Protein 2C6W (pdb70)

InterPro domains:
  IPR001264 Glycosyl transferase, family 51 [PF00912] (61-237)
  IPR001460 Penicillin-binding protein, transpeptidase [PF00905] (332-622)
  IPR012338 Beta-lactamase/transpeptidase-like [G3DSA:3.40.710.10] (266-650)
  IPR012338 Beta-lactamase/transpeptidase-like [SSF56601] (218-642)
  IPR023346 Lysozyme-like domain superfamily [SSF53955] (50-263)
  IPR036950 Transglycosylase domain [G3DSA:1.10.3810.10] (52-253)
  IPR050396 Glycosyltransferase 51/Transpeptidase [PTHR32282] (4-708)

B-factor: mean 68.26, std 17.99, range [26.09, 133.17]

Sequence (400 aa):
TSSKIYDNKNQLIADLNYPAYMDNYLKEVINQVEEETGYNLLTTGMDVYTNVDQEAQKHLWDIYNTDEYVAYPDDELQVASTIVDVSNGKVIAQLGARHQSSNVSFGINQAVETNRDWGSTMKPITDYAPALEYGVYDSTATIVHDEPYNYPGTNTPVYNWDRGYFGNITLQYALQQSRNVPAVETLNKVGLNRAKTFLNGLGIDYPSIHYSNAISSNTTESDKKYGASSEKMAAAYAAFANGGTYYKPMYIHKVVFSDGSEKEFSNVGTRAMKETTAYMMTDMMKTVLTYGTGRNAYLAWLPQAGKTGTSNYTDEEIENHIKTSQFVAPDELFAGYTRKYSMAVWTGYSNRLTPLVGNGLTVAAKVYRSMMTYLSEGSNPEDWNIPEGLYRNGEFVFKN

CATH classification: 3.40.710.10

Foldseek 3Di:
DWDWDADPVRHTDDID/DDDPLCQLLVLVVQVVCCVPVVDGCVPAPWDFAWQADVVLSVLLLCCQEDCVQAHAPDQFWWKWKWKAFLQAQGTHYTQQTHPDDDPPGNDDRQQLFFQDKFFLLLQLLQFQLLCCQPPVDFKQFDWFAFDWDAQPPDPHTDAFLVRDTDGTGGNLVCQQASGGVSQLVRNVSSDNVSRQVLQVLLQEHAPDDGSVSSGIQDYPDGDSSGGDGSSSLLQSLSCLLNQAWRHHNTTTAKMAHPVGDIDGDHIDTDRSGHSQSSVQSQLSQQSSCPVGVLVLQDDPVAAKGKHKGFAADDVVLCVPQDDDPASWGLKIWMWMGANTMTMIMIIHGPDSSDTQGDSRNSSRSSSNSSSVCVVVVPPRRDYDDNDPQWDDDPSMIGGD

Radius of gyration: 20.87 Å; Cα contacts (8 Å, |Δi|>4): 916; chains: 2; bounding box: 43×67×46 Å

Nearest PDB structures (foldseek):
  2c6w-assembly1_A  TM=1.067E+00  e=2.283E-01  Streptococcus pneumoniae R6
  2zc6-assembly1_A  TM=9.439E-01  e=3.853E-01  unclassified
  8p98-assembly1_A  TM=6.643E-01  e=2.569E+00  Bacteroides thetaiotaomicron VPI-5482
  2c6w-assembly1_B  TM=1.003E+00  e=2.378E-83  Streptococcus pneumoniae R6
  2zc6-assembly2_D  TM=9.986E-01  e=9.750E-76  unclassified

Organism: Streptococcus pneumoniae (strain ATCC BAA-255 / R6) (NCBI:txid171101)

Structure (mmCIF, N/CA/C/O backbone):
data_2C6W
#
_entry.id   2C6W
#
_cell.length_a   109.782
_cell.length_b   187.256
_cell.length_c   51.303
_cell.angle_alpha   90.00
_cell.angle_beta   90.00
_cell.angle_gamma   90.00
#
_symmetry.space_group_name_H-M   'C 2 2 21'
#
loop_
_entity.id
_entity.type
_entity.pdbx_description
1 polymer 'PENICILLIN-BINDING PROTEIN 1A'
2 polymer 'PENICILLIN-BINDING PROTEIN 1A'
3 non-polymer 'ZINC ION'
4 non-polymer 'CHLORIDE ION'
5 water water
#
loop_
_atom_site.group_PDB
_atom_site.id
_atom_site.type_symbol
_atom_site.label_atom_id
_atom_site.label_alt_id
_atom_site.label_comp_id
_atom_site.label_asym_id
_atom_site.label_entity_id
_atom_site.label_seq_id
_atom_site.pdbx_PDB_ins_code
_atom_site.Cartn_x
_atom_site.Cartn_y
_atom_site.Cartn_z
_atom_site.occupancy
_atom_site.B_iso_or_equiv
_atom_site.auth_seq_id
_atom_site.auth_comp_id
_atom_site.auth_asym_id
_atom_site.auth_atom_id
_atom_site.pdbx_PDB_model_num
ATOM 1 N N . THR A 1 1 ? 104.089 60.465 43.835 1.00 91.32 51 THR A N 1
ATOM 2 C CA . THR A 1 1 ? 104.059 60.522 45.329 1.00 94.08 51 THR A CA 1
ATOM 3 C C . THR A 1 1 ? 102.751 59.937 45.855 1.00 94.21 51 THR A C 1
ATOM 4 O O . THR A 1 1 ? 102.753 59.197 46.843 1.00 93.27 51 THR A O 1
ATOM 6 N N . SER A 1 2 ? 101.636 60.274 45.203 1.00 93.90 52 SER A N 1
ATOM 7 C CA . SER A 1 2 ? 100.334 59.739 45.604 1.00 91.14 52 SER A CA 1
ATOM 8 C C . SER A 1 2 ? 99.576 59.066 44.466 1.00 89.56 52 SER A C 1
ATOM 9 O O . SER A 1 2 ? 99.708 59.436 43.295 1.00 87.69 52 SER A O 1
ATOM 12 N N . SER A 1 3 ? 98.785 58.066 44.843 1.00 86.74 53 SER A N 1
ATOM 13 C CA . SER A 1 3 ? 97.947 57.305 43.924 1.00 82.90 53 SER A CA 1
ATOM 14 C C . SER A 1 3 ? 96.846 56.651 44.746 1.00 81.60 53 SER A C 1
ATOM 15 O O . SER A 1 3 ? 97.117 55.944 45.720 1.00 78.80 53 SER A O 1
ATOM 18 N N . LYS A 1 4 ? 95.602 56.919 44.363 1.00 82.13 54 LYS A N 1
ATOM 19 C CA . LYS A 1 4 ? 94.451 56.371 45.064 1.00 81.35 54 LYS A CA 1
ATOM 20 C C . LYS A 1 4 ? 93.796 55.262 44.249 1.00 79.02 54 LYS A C 1
ATOM 21 O O . LYS A 1 4 ? 93.790 55.283 43.010 1.00 69.69 54 LYS A O 1
ATOM 24 N N . ILE A 1 5 ? 93.255 54.287 44.968 1.00 78.35 55 ILE A N 1
ATOM 25 C CA . ILE A 1 5 ? 92.594 53.153 44.356 1.00 81.62 55 ILE A CA 1
ATOM 26 C C . ILE A 1 5 ? 91.159 53.067 44.860 1.00 82.14 55 ILE A C 1
ATOM 27 O O . ILE A 1 5 ? 90.902 53.130 46.068 1.00 77.61 55 ILE A O 1
ATOM 32 N N . TYR A 1 6 ? 90.228 52.932 43.922 1.00 86.87 56 TYR A N 1
ATOM 33 C CA . TYR A 1 6 ? 88.814 52.840 44.253 1.00 89.90 56 TYR A CA 1
ATOM 34 C C . TYR A 1 6 ? 88.264 51.488 43.828 1.00 90.18 56 TYR A C 1
ATOM 35 O O . TYR A 1 6 ? 88.599 50.990 42.752 1.00 90.05 56 TYR A O 1
ATOM 44 N N . ASP A 1 7 ? 87.424 50.893 44.668 1.00 88.11 57 ASP A N 1
ATOM 45 C CA . ASP A 1 7 ? 86.833 49.615 44.315 1.00 88.59 57 ASP A CA 1
ATOM 46 C C . ASP A 1 7 ? 85.900 49.828 43.114 1.00 89.67 57 ASP A C 1
ATOM 47 O O . ASP A 1 7 ? 85.904 50.899 42.498 1.00 88.00 57 ASP A O 1
ATOM 52 N N . ASN A 1 8 ? 85.108 48.814 42.776 1.00 89.95 58 ASN A N 1
ATOM 53 C CA . ASN A 1 8 ? 84.198 48.920 41.638 1.00 91.50 58 ASN A CA 1
ATOM 54 C C . ASN A 1 8 ? 83.049 49.890 41.929 1.00 92.05 58 ASN A C 1
ATOM 55 O O . ASN A 1 8 ? 82.357 50.343 41.010 1.00 92.00 58 ASN A O 1
ATOM 60 N N . LYS A 1 9 ? 82.858 50.206 43.211 1.00 92.10 59 LYS A N 1
ATOM 61 C CA . LYS A 1 9 ? 81.818 51.146 43.644 1.00 89.86 59 LYS A CA 1
ATOM 62 C C . LYS A 1 9 ? 82.464 52.523 43.772 1.00 86.49 59 LYS A C 1
ATOM 63 O O . LYS A 1 9 ? 82.005 53.371 44.536 1.00 85.03 59 LYS A O 1
ATOM 68 N N . ASN A 1 10 ? 83.550 52.709 43.026 1.00 83.60 60 ASN A N 1
ATOM 69 C CA . ASN A 1 10 ? 84.321 53.948 42.988 1.00 81.28 60 ASN A CA 1
ATOM 70 C C . ASN A 1 10 ? 84.646 54.555 44.343 1.00 82.37 60 ASN A C 1
ATOM 71 O O . ASN A 1 10 ? 85.208 55.642 44.420 1.00 80.53 60 ASN A O 1
ATOM 76 N N . GLN A 1 11 ? 84.309 53.841 45.411 1.00 86.11 61 GLN A N 1
ATOM 77 C CA . GLN A 1 11 ? 84.575 54.329 46.754 1.00 91.39 61 GLN A CA 1
ATOM 78 C C . GLN A 1 11 ? 85.963 53.956 47.252 1.00 94.00 61 GLN A C 1
ATOM 79 O O . GLN A 1 11 ? 86.196 52.829 47.681 1.00 95.96 61 GLN A O 1
ATOM 85 N N . LEU A 1 12 ? 86.873 54.926 47.183 1.00 96.46 62 LEU A N 1
ATOM 86 C CA . LEU A 1 12 ? 88.261 54.773 47.605 1.00 96.37 62 LEU A CA 1
ATOM 87 C C . LEU A 1 12 ? 88.434 53.670 48.628 1.00 97.35 62 LEU A C 1
ATOM 88 O O . LEU A 1 12 ? 87.744 53.644 49.646 1.00 98.90 62 LEU A O 1
ATOM 93 N N . ILE A 1 13 ? 89.357 52.756 48.355 1.00 97.07 63 ILE A N 1
ATOM 94 C CA . ILE A 1 13 ? 89.598 51.656 49.272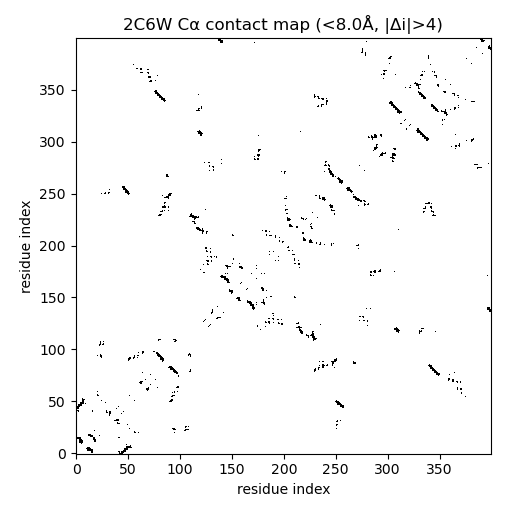 1.00 96.50 63 ILE A CA 1
ATOM 95 C C . ILE A 1 13 ? 91.036 51.681 49.777 1.00 96.06 63 ILE A C 1
ATOM 96 O O . ILE A 1 13 ? 91.402 50.919 50.672 1.00 95.55 63 ILE A O 1
ATOM 101 N N . ALA A 1 14 ? 91.849 52.572 49.217 1.00 95.63 64 ALA A N 1
ATOM 102 C CA . ALA A 1 14 ? 93.237 52.674 49.648 1.00 97.03 64 ALA A CA 1
ATOM 103 C C . ALA A 1 14 ? 94.014 53.780 48.952 1.00 97.82 64 ALA A C 1
ATOM 104 O O . ALA A 1 14 ? 93.695 54.167 47.827 1.00 96.76 64 ALA A O 1
ATOM 106 N N . ASP A 1 15 ? 95.040 54.279 49.637 1.00 100.43 65 ASP A N 1
ATOM 107 C CA . ASP A 1 15 ? 95.904 55.330 49.103 1.00 103.64 65 ASP A CA 1
ATOM 108 C C . ASP A 1 15 ? 97.351 54.862 49.193 1.00 102.42 65 ASP A C 1
ATOM 109 O O . ASP A 1 15 ? 97.852 54.565 50.280 1.00 99.59 65 ASP A O 1
ATOM 114 N N . LEU A 1 16 ? 98.013 54.804 48.041 1.00 101.86 66 LEU A N 1
ATOM 115 C CA . LEU A 1 16 ? 99.395 54.351 47.954 1.00 102.67 66 LEU A CA 1
ATOM 116 C C . LEU A 1 16 ? 100.265 55.382 47.252 1.00 103.67 66 LEU A C 1
ATOM 117 O O . LEU A 1 16 ? 101.410 55.581 47.705 1.00 105.12 66 LEU A O 1
ATOM 120 N N . ASN B 2 1 ? 98.571 53.801 52.925 1.00 99.92 267 ASN B N 1
ATOM 121 C CA . ASN B 2 1 ? 97.425 53.240 53.699 1.00 98.94 267 ASN B CA 1
ATOM 122 C C . ASN B 2 1 ? 96.504 52.392 52.826 1.00 98.51 267 ASN B C 1
ATOM 123 O O . ASN B 2 1 ? 96.174 52.773 51.701 1.00 101.39 267 ASN B O 1
ATOM 126 N N . TYR B 2 2 ? 96.104 51.239 53.359 1.00 96.34 268 TYR B N 1
ATOM 127 C CA . TYR B 2 2 ? 95.211 50.302 52.674 1.00 90.65 268 TYR B CA 1
ATOM 128 C C . TYR B 2 2 ? 94.885 49.155 53.638 1.00 87.42 268 TYR B C 1
ATOM 129 O O . TYR B 2 2 ? 95.676 48.837 54.526 1.00 86.56 268 TYR B O 1
ATOM 138 N N . PRO B 2 3 ? 93.713 48.524 53.478 1.00 83.26 269 PRO B N 1
ATOM 139 C CA . PRO B 2 3 ? 93.335 47.415 54.357 1.00 82.63 269 PRO B CA 1
ATOM 140 C C . PRO B 2 3 ? 94.079 46.125 53.994 1.00 85.20 269 PRO B C 1
ATOM 141 O O . PRO B 2 3 ? 94.374 45.872 52.826 1.00 83.56 269 PRO B O 1
ATOM 145 N N . ALA B 2 4 ? 94.373 45.311 55.003 1.00 86.07 270 ALA B N 1
ATOM 146 C CA . ALA B 2 4 ? 95.095 44.055 54.809 1.00 85.42 270 ALA B CA 1
ATOM 147 C C . ALA B 2 4 ? 94.363 43.055 53.920 1.00 83.61 270 ALA B C 1
ATOM 148 O O . ALA B 2 4 ? 94.990 42.332 53.139 1.00 81.94 270 ALA B O 1
ATOM 150 N N . TYR B 2 5 ? 93.040 43.007 54.040 1.00 82.84 271 TYR B N 1
ATOM 151 C CA . TYR B 2 5 ? 92.242 42.089 53.240 1.00 81.74 271 TYR B CA 1
ATOM 152 C C . TYR B 2 5 ? 92.325 42.427 51.746 1.00 78.99 271 TYR B C 1
ATOM 153 O O . TYR B 2 5 ? 91.803 41.689 50.915 1.00 82.69 271 TYR B O 1
ATOM 162 N N . MET B 2 6 ? 92.989 43.531 51.407 1.00 74.37 272 MET B N 1
ATOM 163 C CA . MET B 2 6 ? 93.135 43.961 50.012 1.00 71.87 272 MET B CA 1
ATOM 164 C C . MET B 2 6 ? 94.580 43.856 49.509 1.00 70.08 272 MET B C 1
ATOM 165 O O . MET B 2 6 ? 94.882 44.243 48.375 1.00 63.95 272 MET B O 1
ATOM 170 N N . ASP B 2 7 ? 95.472 43.349 50.356 1.00 69.37 273 ASP B N 1
ATOM 171 C CA . ASP B 2 7 ? 96.882 43.226 49.999 1.00 69.10 273 ASP B CA 1
ATOM 172 C C . ASP B 2 7 ? 97.074 42.531 48.649 1.00 65.95 273 ASP B C 1
ATOM 173 O O . ASP B 2 7 ? 97.466 43.161 47.666 1.00 65.65 273 ASP B O 1
ATOM 178 N N . ASN B 2 8 ? 96.788 41.231 48.610 1.00 61.98 274 ASN B N 1
ATOM 179 C CA . ASN B 2 8 ? 96.933 40.437 47.393 1.00 55.48 274 ASN B CA 1
ATOM 180 C C . ASN B 2 8 ? 96.342 41.125 46.181 1.00 54.92 274 ASN B C 1
ATOM 181 O O . ASN B 2 8 ? 97.046 41.350 45.198 1.00 52.96 274 ASN B O 1
ATOM 186 N N . TYR B 2 9 ? 95.064 41.485 46.256 1.00 56.05 275 TYR B N 1
ATOM 187 C CA . TYR B 2 9 ? 94.394 42.136 45.136 1.00 57.19 275 TYR B CA 1
ATOM 188 C C . TYR B 2 9 ? 95.080 43.416 44.652 1.00 58.26 275 TYR B C 1
ATOM 189 O O . TYR B 2 9 ? 95.238 43.630 43.444 1.00 53.54 275 TYR B O 1
ATOM 198 N N . LEU B 2 10 ? 95.474 44.269 45.597 1.00 60.90 276 LEU B N 1
ATOM 199 C CA . LEU B 2 10 ? 96.135 45.528 45.263 1.00 62.14 276 LEU B CA 1
ATOM 200 C C . LEU B 2 10 ? 97.446 45.295 44.546 1.00 61.22 276 LEU B C 1
ATOM 201 O O . LEU B 2 10 ? 97.842 46.083 43.689 1.00 60.09 276 LEU B O 1
ATOM 206 N N . LYS B 2 11 ? 98.111 44.202 44.896 1.00 58.67 277 LYS B N 1
ATOM 207 C CA . LYS B 2 11 ? 99.379 43.848 44.281 1.00 59.82 277 LYS B CA 1
ATOM 208 C C . LYS B 2 11 ? 99.159 43.592 42.795 1.00 60.32 277 LYS B C 1
ATOM 209 O O . LYS B 2 11 ? 99.844 44.163 41.935 1.00 57.44 277 LYS B O 1
ATOM 215 N N . GLU B 2 12 ? 98.183 42.744 42.490 1.00 61.31 278 GLU B N 1
ATOM 216 C CA . GLU B 2 12 ? 97.895 42.435 41.097 1.00 64.94 278 GLU B CA 1
ATOM 217 C C . GLU B 2 12 ? 97.559 43.705 40.339 1.00 62.97 278 GLU B C 1
ATOM 218 O O . GLU B 2 12 ? 97.885 43.832 39.153 1.00 62.41 278 GLU B O 1
ATOM 224 N N . VAL B 2 13 ? 96.922 44.645 41.038 1.00 60.62 279 VAL B N 1
ATOM 225 C CA . VAL B 2 13 ? 96.538 45.919 40.448 1.00 62.03 279 VAL B CA 1
ATOM 226 C C . VAL B 2 13 ? 97.780 46.683 40.024 1.00 61.22 279 VAL B C 1
ATOM 227 O O . VAL B 2 13 ? 97.892 47.114 38.870 1.00 62.03 279 VAL B O 1
ATOM 231 N N . ILE B 2 14 ? 98.717 46.836 40.957 1.00 56.45 280 ILE B N 1
ATOM 232 C CA . ILE B 2 14 ? 99.957 47.557 40.676 1.00 58.17 280 ILE B CA 1
ATOM 233 C C . ILE B 2 14 ? 100.687 46.999 39.456 1.00 59.10 280 ILE B C 1
ATOM 234 O O . ILE B 2 14 ? 101.256 47.751 38.664 1.00 56.84 280 ILE B O 1
ATOM 239 N N . ASN B 2 15 ? 100.660 45.680 39.309 1.00 63.34 281 ASN B N 1
ATOM 240 C CA . ASN B 2 15 ? 101.317 45.026 38.188 1.00 69.30 281 ASN B CA 1
ATOM 241 C C . ASN B 2 15 ? 100.626 45.253 36.839 1.00 69.58 281 ASN B C 1
ATOM 242 O O . ASN B 2 15 ? 101.290 45.512 35.827 1.00 65.96 281 ASN B O 1
ATOM 247 N N . GLN B 2 16 ? 99.297 45.165 36.819 1.00 71.12 282 GLN B N 1
ATOM 248 C CA . GLN B 2 16 ? 98.577 45.342 35.564 1.00 75.50 282 GLN B CA 1
ATOM 249 C C . GLN B 2 16 ? 98.820 46.729 34.977 1.00 75.09 282 GLN B C 1
ATOM 250 O O . GLN B 2 16 ? 99.026 46.876 33.761 1.00 74.78 282 GLN B O 1
ATOM 256 N N . VAL B 2 17 ? 98.813 47.741 35.841 1.00 74.06 283 VAL B N 1
ATOM 257 C CA . VAL B 2 17 ? 99.028 49.104 35.382 1.00 75.65 283 VAL B CA 1
ATOM 258 C C . VAL B 2 17 ? 100.394 49.201 34.722 1.00 76.40 283 VAL B C 1
ATOM 259 O O . VAL B 2 17 ? 100.534 49.752 33.629 1.00 74.81 283 VAL B O 1
ATOM 263 N N . GLU B 2 18 ? 101.396 48.646 35.391 1.00 80.11 284 GLU B N 1
ATOM 264 C CA . GLU B 2 18 ? 102.757 48.657 34.878 1.00 83.32 284 GLU B CA 1
ATOM 265 C C . GLU B 2 18 ? 102.824 47.976 33.515 1.00 83.01 284 GLU B C 1
ATOM 266 O O . GLU B 2 18 ? 103.412 48.506 32.572 1.00 79.83 284 GLU B O 1
ATOM 268 N N . GLU B 2 19 ? 102.203 46.803 33.423 1.00 85.06 285 GLU B N 1
ATOM 269 C CA . GLU B 2 19 ? 102.195 46.023 32.188 1.00 87.02 285 GLU B CA 1
ATOM 270 C C . GLU B 2 19 ? 101.634 46.754 30.974 1.00 89.41 285 GLU B C 1
ATOM 271 O O . GLU B 2 19 ? 102.177 46.635 29.873 1.00 87.94 285 GLU B O 1
ATOM 277 N N . GLU B 2 20 ? 100.551 47.504 31.169 1.00 90.44 286 GLU B N 1
ATOM 278 C CA . GLU B 2 20 ? 99.933 48.226 30.061 1.00 92.90 286 GLU B CA 1
ATOM 279 C C . GLU B 2 20 ? 100.516 49.608 29.772 1.00 93.60 286 GLU B C 1
ATOM 280 O O . GLU B 2 20 ? 100.780 49.945 28.616 1.00 92.37 286 GLU B O 1
ATOM 282 N N . THR B 2 21 ? 100.716 50.403 30.821 1.00 94.04 287 THR B N 1
ATOM 283 C CA . THR B 2 21 ? 101.250 51.759 30.674 1.00 93.06 287 THR B CA 1
ATOM 284 C C . THR B 2 21 ? 102.771 51.826 30.778 1.00 91.71 287 THR B C 1
ATOM 285 O O . THR B 2 21 ? 103.420 52.588 30.060 1.00 91.51 287 THR B O 1
ATOM 289 N N . GLY B 2 22 ? 103.333 51.036 31.686 1.00 90.82 288 GLY B N 1
ATOM 290 C CA . GLY B 2 22 ? 104.773 51.038 31.872 1.00 87.47 288 GLY B CA 1
ATOM 291 C C . GLY B 2 22 ? 105.152 51.854 33.091 1.00 84.47 288 GLY B C 1
ATOM 292 O O . GLY B 2 22 ? 106.320 51.937 33.463 1.00 84.36 288 GLY B O 1
ATOM 293 N N . TYR B 2 23 ? 104.146 52.452 33.717 1.00 82.65 289 TYR B N 1
ATOM 294 C CA . TYR B 2 23 ? 104.348 53.275 34.896 1.00 82.92 289 TYR B CA 1
ATOM 295 C C . TYR B 2 23 ? 104.018 52.476 36.143 1.00 82.59 289 TYR B C 1
ATOM 296 O O . TYR B 2 23 ? 103.222 51.540 36.107 1.00 82.87 289 TYR B O 1
ATOM 305 N N . ASN B 2 24 ? 104.641 52.856 37.249 1.00 82.98 290 ASN B N 1
ATOM 306 C CA . ASN B 2 24 ? 104.439 52.195 38.530 1.00 81.79 290 ASN B CA 1
ATOM 307 C C . ASN B 2 24 ? 103.610 53.138 39.400 1.00 81.00 290 ASN B C 1
ATOM 308 O O . ASN B 2 24 ? 104.053 54.240 39.710 1.00 82.51 290 ASN B O 1
ATOM 313 N N . LEU B 2 25 ? 102.408 52.720 39.790 1.00 79.64 291 LEU B N 1
ATOM 314 C CA . LEU B 2 25 ? 101.552 53.579 40.607 1.00 78.65 291 LEU B CA 1
ATOM 315 C C . LEU B 2 25 ? 102.208 53.977 41.931 1.00 77.11 291 LEU B C 1
ATOM 316 O O . LEU B 2 25 ? 101.714 54.860 42.635 1.00 76.54 291 LEU B O 1
ATOM 321 N N . LEU B 2 26 ? 103.323 53.339 42.268 1.00 74.69 292 LEU B N 1
ATOM 322 C CA . LEU B 2 26 ? 104.021 53.667 43.508 1.00 77.04 292 LEU B CA 1
ATOM 323 C C . LEU B 2 26 ? 105.030 54.816 43.320 1.00 80.18 292 LEU B C 1
ATOM 324 O O . LEU B 2 26 ? 105.370 55.528 44.271 1.00 80.16 292 LEU B O 1
ATOM 329 N N . THR B 2 27 ? 105.501 54.993 42.089 1.00 81.43 293 THR B N 1
ATOM 330 C CA . THR B 2 27 ? 106.454 56.048 41.772 1.00 84.72 293 THR B CA 1
ATOM 331 C C . THR B 2 27 ? 105.933 56.851 40.585 1.00 86.28 293 THR B C 1
ATOM 332 O O . THR B 2 27 ? 106.568 56.928 39.530 1.00 89.71 293 THR B O 1
ATOM 336 N N . THR B 2 28 ? 104.757 57.436 40.788 1.00 86.79 294 THR B N 1
ATOM 337 C CA . THR B 2 28 ? 104.051 58.253 39.807 1.00 86.49 294 THR B CA 1
ATOM 338 C C . THR B 2 28 ? 102.655 58.449 40.377 1.00 88.11 294 THR B C 1
ATOM 339 O O . THR B 2 28 ? 102.097 57.545 41.001 1.00 90.68 294 THR B O 1
ATOM 343 N N . GLY B 2 29 ? 102.094 59.632 40.168 1.00 88.21 295 GLY B N 1
ATOM 344 C CA . GLY B 2 29 ? 100.773 59.912 40.690 1.00 87.99 295 GLY B CA 1
ATOM 345 C C . GLY B 2 29 ? 99.664 59.569 39.724 1.00 89.11 295 GLY B C 1
ATOM 346 O O . GLY B 2 29 ? 99.763 59.834 38.518 1.00 87.51 295 GLY B O 1
ATOM 347 N N . MET B 2 30 ? 98.606 58.972 40.265 1.00 88.40 296 MET B N 1
ATOM 348 C CA . MET B 2 30 ? 97.442 58.589 39.483 1.00 86.61 296 MET B CA 1
ATOM 349 C C . MET B 2 30 ? 96.397 57.884 40.333 1.00 86.06 296 MET B C 1
ATOM 350 O O . MET B 2 30 ? 96.703 57.315 41.380 1.00 81.41 296 MET B O 1
ATOM 355 N N . ASP B 2 31 ? 95.151 57.948 39.881 1.00 89.06 297 ASP B N 1
ATOM 356 C CA . ASP B 2 31 ? 94.037 57.305 40.576 1.00 89.74 297 ASP B CA 1
ATOM 357 C C . ASP B 2 31 ? 93.683 56.073 39.757 1.00 85.54 297 ASP B C 1
ATOM 358 O O . ASP B 2 31 ? 93.619 56.139 38.527 1.00 84.34 297 ASP B O 1
ATOM 363 N N . VAL B 2 32 ? 93.455 54.952 40.430 1.00 81.99 298 VAL B N 1
ATOM 364 C CA . VAL B 2 32 ? 93.116 53.724 39.724 1.00 74.89 298 VAL B CA 1
ATOM 365 C C . VAL B 2 32 ? 91.785 53.135 40.189 1.00 71.95 298 VAL B C 1
ATOM 366 O O . VAL B 2 32 ? 91.507 53.028 41.392 1.00 62.82 298 VAL B O 1
ATOM 370 N N . TYR B 2 33 ? 90.957 52.764 39.222 1.00 72.19 299 TYR B N 1
ATOM 371 C CA . TYR B 2 33 ? 89.678 52.163 39.535 1.00 73.82 299 TYR B CA 1
ATOM 372 C C . TYR B 2 33 ? 89.772 50.690 39.156 1.00 71.31 299 TYR B C 1
ATOM 373 O O . TYR B 2 33 ? 89.930 50.335 37.987 1.00 66.41 299 TYR B O 1
ATOM 382 N N . THR B 2 34 ? 89.693 49.844 40.175 1.00 69.54 300 THR B N 1
ATOM 383 C CA . THR B 2 34 ? 89.796 48.409 40.018 1.00 66.85 300 THR B CA 1
ATOM 384 C C . THR B 2 34 ? 88.431 47.761 39.852 1.00 66.81 300 THR B C 1
ATOM 385 O O . THR B 2 34 ? 87.428 48.456 39.697 1.00 69.61 300 THR B O 1
ATOM 389 N N . ASN B 2 35 ? 88.398 46.429 39.904 1.00 59.16 301 ASN B N 1
ATOM 390 C CA . ASN B 2 35 ? 87.154 45.698 39.751 1.00 54.80 301 ASN B CA 1
ATOM 391 C C . ASN B 2 35 ? 86.694 44.977 41.002 1.00 55.85 301 ASN B C 1
ATOM 392 O O . ASN B 2 35 ? 85.641 44.343 40.990 1.00 56.94 301 ASN B O 1
ATOM 397 N N . VAL B 2 36 ? 87.457 45.079 42.085 1.00 56.25 302 VAL B N 1
ATOM 398 C CA . VAL B 2 36 ? 87.091 44.403 43.332 1.00 61.18 302 VAL B CA 1
ATOM 399 C C . VAL B 2 36 ? 85.725 44.766 43.909 1.00 67.62 302 VAL B C 1
ATOM 400 O O . VAL B 2 36 ? 85.215 45.866 43.715 1.00 69.46 302 VAL B O 1
ATOM 404 N N . ASP B 2 37 ? 85.164 43.829 44.661 1.00 74.10 303 ASP B N 1
ATOM 405 C CA . ASP B 2 37 ? 83.889 44.021 45.334 1.00 76.72 303 ASP B CA 1
ATOM 406 C C . ASP B 2 37 ? 84.203 43.936 46.829 1.00 77.53 303 ASP B C 1
ATOM 407 O O . ASP B 2 37 ? 84.238 42.851 47.410 1.00 78.26 303 ASP B O 1
ATOM 412 N N . GLN B 2 38 ? 84.440 45.095 47.430 1.00 74.78 304 GLN B N 1
ATOM 413 C CA . GLN B 2 38 ? 84.791 45.215 48.839 1.00 77.25 304 GLN B CA 1
ATOM 414 C C . GLN B 2 38 ? 84.153 44.215 49.819 1.00 78.62 304 GLN B C 1
ATOM 415 O O . GLN B 2 38 ? 84.863 43.471 50.508 1.00 77.79 304 GLN B O 1
ATOM 421 N N . GLU B 2 39 ? 82.824 44.198 49.894 1.00 78.74 305 GLU B N 1
ATOM 422 C CA . GLU B 2 39 ? 82.137 43.288 50.808 1.00 77.29 305 GLU B CA 1
ATOM 423 C C . GLU B 2 39 ? 82.513 41.847 50.471 1.00 75.49 305 GLU B C 1
ATOM 424 O O . GLU B 2 39 ? 82.727 41.023 51.369 1.00 74.66 305 GLU B O 1
ATOM 430 N N . ALA B 2 40 ? 82.594 41.547 49.174 1.00 71.83 306 ALA B N 1
ATOM 431 C CA . ALA B 2 40 ? 82.963 40.208 48.715 1.00 67.45 306 ALA B CA 1
ATOM 432 C C . ALA B 2 40 ? 84.306 39.837 49.342 1.00 65.73 306 ALA B C 1
ATOM 433 O O . ALA B 2 40 ? 84.495 38.714 49.822 1.00 62.88 306 ALA B O 1
ATOM 435 N N . GLN B 2 41 ? 85.224 40.804 49.336 1.00 64.18 307 GLN B N 1
ATOM 436 C CA . GLN B 2 41 ? 86.553 40.638 49.900 1.00 64.11 307 GLN B CA 1
ATOM 437 C C . GLN B 2 41 ? 86.520 40.377 51.396 1.00 66.25 307 GLN B C 1
ATOM 438 O O . GLN B 2 41 ? 87.149 39.430 51.874 1.00 62.98 307 GLN B O 1
ATOM 444 N N . LYS B 2 42 ? 85.803 41.222 52.135 1.00 68.37 308 LYS B N 1
ATOM 445 C CA . LYS B 2 42 ? 85.716 41.060 53.580 1.00 71.86 308 LYS B CA 1
ATOM 446 C C . LYS B 2 42 ? 85.019 39.750 53.881 1.00 72.93 308 LYS B C 1
ATOM 447 O O . LYS B 2 42 ? 85.330 39.073 54.863 1.00 69.26 308 LYS B O 1
ATOM 453 N N . HIS B 2 43 ? 84.081 39.389 53.017 1.00 76.86 309 HIS B N 1
ATOM 454 C CA . HIS B 2 43 ? 83.355 38.142 53.178 1.00 82.33 309 HIS B CA 1
ATOM 455 C C . HIS B 2 43 ? 84.376 37.014 53.042 1.00 80.02 309 HIS B C 1
ATOM 456 O O . HIS B 2 43 ? 84.490 36.135 53.904 1.00 78.17 309 HIS B O 1
ATOM 463 N N . LEU B 2 44 ? 85.122 37.064 51.943 1.00 76.39 310 LEU B N 1
ATOM 464 C CA . LEU B 2 44 ? 86.154 36.085 51.649 1.00 72.63 310 LEU B CA 1
ATOM 465 C C . LEU B 2 44 ? 87.178 36.090 52.796 1.00 72.06 310 LEU B C 1
ATOM 466 O O . LEU B 2 44 ? 87.632 35.029 53.247 1.00 67.75 310 LEU B O 1
ATOM 471 N N . TRP B 2 45 ? 87.525 37.282 53.277 1.00 71.99 311 TRP B N 1
ATOM 472 C CA . TRP B 2 45 ? 88.479 37.399 54.368 1.00 73.37 311 TRP B CA 1
ATOM 473 C C . TRP B 2 45 ? 87.948 36.690 55.606 1.00 74.36 311 TRP B C 1
ATOM 474 O O . TRP B 2 45 ? 88.704 36.021 56.323 1.00 74.49 311 TRP B O 1
ATOM 485 N N . ASP B 2 46 ? 86.650 36.839 55.867 1.00 74.56 312 ASP B N 1
ATOM 486 C CA . ASP B 2 46 ? 86.054 36.201 57.034 1.00 75.94 312 ASP B CA 1
ATOM 487 C C . ASP B 2 46 ? 86.032 34.699 56.904 1.00 75.35 312 ASP B C 1
ATOM 488 O O . ASP B 2 46 ? 86.294 33.991 57.879 1.00 73.82 312 ASP B O 1
ATOM 493 N N . ILE B 2 47 ? 85.727 34.209 55.703 1.00 72.11 313 ILE B N 1
ATOM 494 C CA . ILE B 2 47 ? 85.693 32.764 55.470 1.00 67.82 313 ILE B CA 1
ATOM 495 C C . ILE B 2 47 ? 87.018 32.084 55.852 1.00 71.61 313 ILE B C 1
ATOM 496 O O . ILE B 2 47 ? 87.028 31.117 56.616 1.00 74.47 313 ILE B O 1
ATOM 501 N N . TYR B 2 48 ? 88.129 32.603 55.333 1.00 71.63 314 TYR B N 1
ATOM 502 C CA . TYR B 2 48 ? 89.450 32.046 55.612 1.00 74.16 314 TYR B CA 1
ATOM 503 C C . TYR B 2 48 ? 89.846 32.143 57.082 1.00 76.67 314 TYR B C 1
ATOM 504 O O . TYR B 2 48 ? 90.127 31.141 57.751 1.00 73.54 314 TYR B O 1
ATOM 513 N N . ASN B 2 49 ? 89.870 33.386 57.553 1.00 79.70 315 ASN B N 1
ATOM 514 C CA . ASN B 2 49 ? 90.310 33.742 58.894 1.00 81.62 315 ASN B CA 1
ATOM 515 C C . ASN B 2 49 ? 89.458 33.479 60.137 1.00 82.34 315 ASN B C 1
ATOM 516 O O . ASN B 2 49 ? 90.003 33.388 61.243 1.00 81.63 315 ASN B O 1
ATOM 521 N N . THR B 2 50 ? 88.145 33.354 59.989 1.00 81.74 316 THR B N 1
ATOM 522 C CA . THR B 2 50 ? 87.319 33.090 61.165 1.00 80.82 316 THR B CA 1
ATOM 523 C C . THR B 2 50 ? 87.132 31.575 61.383 1.00 82.59 316 THR B C 1
ATOM 524 O O . THR B 2 50 ? 87.970 30.771 60.964 1.00 82.75 316 THR B O 1
ATOM 528 N N . ASP B 2 51 ? 86.053 31.194 62.063 1.00 82.06 317 ASP B N 1
ATOM 529 C CA . ASP B 2 51 ? 85.754 29.790 62.324 1.00 80.78 317 ASP B CA 1
ATOM 530 C C . ASP B 2 51 ? 84.239 29.642 62.281 1.00 81.40 317 ASP B C 1
ATOM 531 O O . ASP B 2 51 ? 83.676 28.611 62.670 1.00 77.62 317 ASP B O 1
ATOM 533 N N . GLU B 2 52 ? 83.588 30.688 61.786 1.00 83.23 318 GLU B N 1
ATOM 534 C CA . GLU B 2 52 ? 82.138 30.715 61.691 1.00 87.22 318 GLU B CA 1
ATOM 535 C C . GLU B 2 52 ? 81.618 30.102 60.398 1.00 87.70 318 GLU B C 1
ATOM 536 O O . GLU B 2 52 ? 80.494 29.610 60.359 1.00 87.80 318 GLU B O 1
ATOM 538 N N . TYR B 2 53 ? 82.435 30.120 59.347 1.00 87.75 319 TYR B N 1
ATOM 539 C CA . TYR B 2 53 ? 82.009 29.590 58.054 1.00 85.32 319 TYR B CA 1
ATOM 540 C C . TYR B 2 53 ? 82.494 28.184 57.684 1.00 82.72 319 TYR B C 1
ATOM 541 O O . TYR B 2 53 ? 81.806 27.469 56.959 1.00 84.22 319 TYR B O 1
ATOM 550 N N . VAL B 2 54 ? 83.670 27.788 58.160 1.00 78.04 320 VAL B N 1
ATOM 551 C CA . VAL B 2 54 ? 84.190 26.462 57.846 1.00 74.69 320 VAL B CA 1
ATOM 552 C C . VAL B 2 54 ? 85.181 25.945 58.891 1.00 71.96 320 VAL B C 1
ATOM 553 O O . VAL B 2 54 ? 85.922 26.723 59.500 1.00 69.02 320 VAL B O 1
ATOM 557 N N . ALA B 2 55 ? 85.185 24.624 59.084 1.00 70.34 321 ALA B N 1
ATOM 558 C CA . ALA B 2 55 ? 86.039 23.966 60.080 1.00 70.43 321 ALA B CA 1
ATOM 559 C C . ALA B 2 55 ? 87.448 23.577 59.638 1.00 70.57 321 ALA B C 1
ATOM 560 O O . ALA B 2 55 ? 87.708 22.432 59.270 1.00 72.49 321 ALA B O 1
ATOM 562 N N . TYR B 2 56 ? 88.366 24.528 59.701 1.00 71.41 322 TYR B N 1
ATOM 563 C CA . TYR B 2 56 ? 89.737 24.255 59.322 1.00 74.19 322 TYR B CA 1
ATOM 564 C C . TYR B 2 56 ? 90.356 23.316 60.350 1.00 77.36 322 TYR B C 1
ATOM 565 O O . TYR B 2 56 ? 90.334 23.604 61.541 1.00 79.85 322 TYR B O 1
ATOM 574 N N . PRO B 2 57 ? 90.919 22.178 59.900 1.00 79.11 323 PRO B N 1
ATOM 575 C CA . PRO B 2 57 ? 91.541 21.201 60.803 1.00 77.69 323 PRO B CA 1
ATOM 576 C C . PRO B 2 57 ? 92.657 21.796 61.662 1.00 75.46 323 PRO B C 1
ATOM 577 O O . PRO B 2 57 ? 93.172 21.142 62.570 1.00 76.22 323 PRO B O 1
ATOM 581 N N . ASP B 2 58 ? 93.027 23.037 61.363 1.00 72.48 324 ASP B N 1
ATOM 582 C CA . ASP B 2 58 ? 94.054 23.743 62.113 1.00 69.92 324 ASP B CA 1
ATOM 583 C C . AS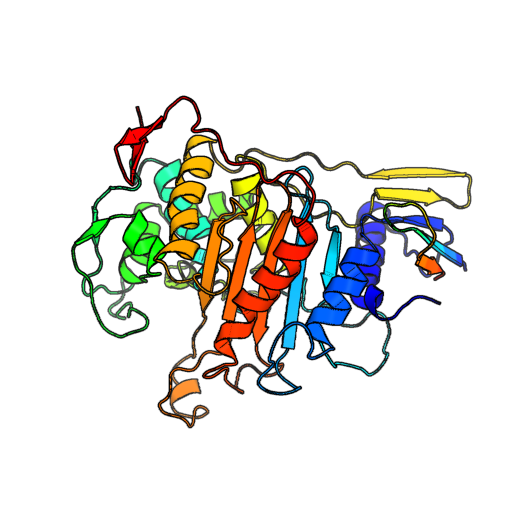P B 2 58 ? 94.228 25.125 61.521 1.00 65.35 324 ASP B C 1
ATOM 584 O O . ASP B 2 58 ? 93.510 25.504 60.605 1.00 59.46 324 ASP B O 1
ATOM 589 N N . ASP B 2 59 ? 95.179 25.883 62.041 1.00 67.92 325 ASP B N 1
ATOM 590 C CA . ASP B 2 59 ? 95.379 27.243 61.576 1.00 73.10 325 ASP B CA 1
ATOM 591 C C . ASP B 2 59 ? 96.475 27.388 60.536 1.00 73.59 325 ASP B C 1
ATOM 592 O O . ASP B 2 59 ? 96.726 28.489 60.040 1.00 74.34 325 ASP B O 1
ATOM 597 N N . GLU B 2 60 ? 97.115 26.273 60.198 1.00 72.87 326 GLU B N 1
ATOM 598 C CA . GLU B 2 60 ? 98.195 26.275 59.216 1.00 71.01 326 GLU B CA 1
ATOM 599 C C . GLU B 2 60 ? 97.653 26.097 57.793 1.00 67.14 326 GLU B C 1
ATOM 600 O O . GLU B 2 60 ? 98.011 26.854 56.883 1.00 65.13 326 GLU B O 1
ATOM 606 N N . LEU B 2 61 ? 96.795 25.093 57.608 1.00 62.53 327 LEU B N 1
ATOM 607 C CA . LEU B 2 61 ? 96.208 24.810 56.301 1.00 61.48 327 LEU B CA 1
ATOM 608 C C . LEU B 2 61 ? 95.921 26.109 55.554 1.00 59.56 327 LEU B C 1
ATOM 609 O O . LEU B 2 61 ? 95.158 26.944 56.020 1.00 62.03 327 LEU B O 1
ATOM 614 N N . GLN B 2 62 ? 96.542 26.266 54.389 1.00 60.28 328 GLN B N 1
ATOM 615 C CA . GLN B 2 62 ? 96.381 27.459 53.565 1.00 52.75 328 GLN B CA 1
ATOM 616 C C . GLN B 2 62 ? 95.267 27.333 52.541 1.00 50.43 328 GLN B C 1
ATOM 617 O O . GLN B 2 62 ? 94.808 26.235 52.226 1.00 47.43 328 GLN B O 1
ATOM 623 N N . VAL B 2 63 ? 94.855 28.477 52.011 1.00 48.12 329 VAL B N 1
ATOM 624 C CA . VAL B 2 63 ? 93.783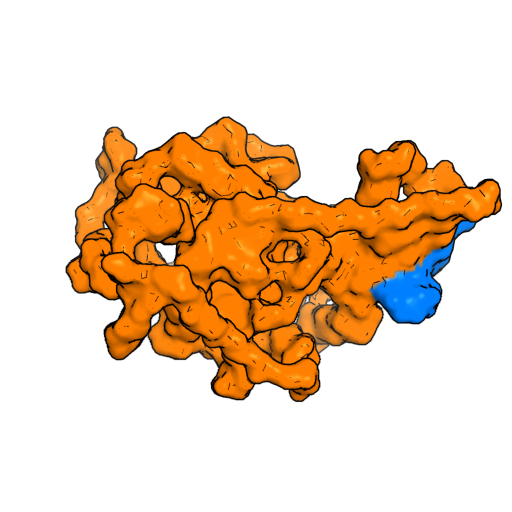 28.547 51.029 1.00 46.42 329 VAL B CA 1
ATOM 625 C C . VAL B 2 63 ? 94.079 29.708 50.119 1.00 48.89 329 VAL B C 1
ATOM 626 O O . VAL B 2 63 ? 94.647 30.693 50.555 1.00 52.17 329 VAL B O 1
ATOM 630 N N . ALA B 2 64 ? 93.698 29.600 48.856 1.00 50.98 330 ALA B N 1
ATOM 631 C CA . ALA B 2 64 ? 93.927 30.682 47.916 1.00 49.77 330 ALA B CA 1
ATOM 632 C C . ALA B 2 64 ? 92.891 30.539 46.826 1.00 54.59 330 ALA B C 1
ATOM 633 O O . ALA B 2 64 ? 92.470 29.424 46.514 1.00 56.07 330 ALA B O 1
ATOM 635 N N . SER B 2 65 ? 92.475 31.657 46.244 1.00 56.34 331 SER B N 1
ATOM 636 C CA . SER B 2 65 ? 91.463 31.599 45.205 1.00 53.86 331 SER B CA 1
ATOM 637 C C . SER B 2 65 ? 91.201 32.913 44.483 1.00 54.36 331 SER B C 1
ATOM 638 O O . SER B 2 65 ? 91.631 33.988 44.919 1.00 52.87 331 SER B O 1
ATOM 641 N N . THR B 2 66 ? 90.464 32.799 43.381 1.00 51.78 332 THR B N 1
ATOM 642 C CA . THR B 2 66 ? 90.104 33.924 42.526 1.00 53.32 332 THR B CA 1
ATOM 643 C C . THR B 2 66 ? 88.645 33.782 42.118 1.00 59.02 332 THR B C 1
ATOM 644 O O . THR B 2 66 ? 88.196 32.678 41.808 1.00 63.14 332 THR B O 1
ATOM 648 N N . ILE B 2 67 ? 87.895 34.879 42.130 1.00 57.18 333 ILE B N 1
ATOM 649 C CA . ILE B 2 67 ? 86.498 34.815 41.722 1.00 52.71 333 ILE B CA 1
ATOM 650 C C . ILE B 2 67 ? 86.440 35.710 40.519 1.00 52.79 333 ILE B C 1
ATOM 651 O O . ILE B 2 67 ? 86.873 36.843 40.584 1.00 53.69 333 ILE B O 1
ATOM 656 N N . VAL B 2 68 ? 85.919 35.213 39.412 1.00 57.68 334 VAL B N 1
ATOM 657 C CA . VAL B 2 68 ? 85.866 36.025 38.207 1.00 60.49 334 VAL B CA 1
ATOM 658 C C . VAL B 2 68 ? 84.456 36.226 37.710 1.00 62.88 334 VAL B C 1
ATOM 659 O O . VAL B 2 68 ? 83.603 35.353 37.883 1.00 59.60 334 VAL B O 1
ATOM 663 N N . ASP B 2 69 ? 84.218 37.388 37.103 1.00 63.91 335 ASP B N 1
ATOM 664 C CA . ASP B 2 69 ? 82.920 37.694 36.529 1.00 61.46 335 ASP B CA 1
ATOM 665 C C . ASP B 2 69 ? 82.946 36.990 35.176 1.00 58.00 335 ASP B C 1
ATOM 666 O O . ASP B 2 69 ? 83.554 37.469 34.218 1.00 50.09 335 ASP B O 1
ATOM 671 N N . VAL B 2 70 ? 82.298 35.835 35.119 1.00 58.73 336 VAL B N 1
ATOM 672 C CA . VAL B 2 70 ? 82.242 35.022 33.907 1.00 61.07 336 VAL B CA 1
ATOM 673 C C . VAL B 2 70 ? 81.935 35.790 32.608 1.00 63.63 336 VAL B C 1
ATOM 674 O O . VAL B 2 70 ? 82.343 35.389 31.514 1.00 66.71 336 VAL B O 1
ATOM 678 N N . SER B 2 71 ? 81.246 36.914 32.728 1.00 62.96 337 SER B N 1
ATOM 679 C CA . SER B 2 71 ? 80.887 37.693 31.557 1.00 61.76 337 SER B CA 1
ATOM 680 C C . SER B 2 71 ? 81.951 38.640 30.990 1.00 61.34 337 SER B C 1
ATOM 681 O O . SER B 2 71 ? 81.764 39.190 29.898 1.00 62.58 337 SER B O 1
ATOM 684 N N . ASN B 2 72 ? 83.065 38.833 31.692 1.00 62.60 338 ASN B N 1
ATOM 685 C CA . ASN B 2 72 ? 84.068 39.791 31.207 1.00 62.61 338 ASN B CA 1
ATOM 686 C C . ASN B 2 72 ? 85.491 39.660 31.749 1.00 61.42 338 ASN B C 1
ATOM 687 O O . ASN B 2 72 ? 86.325 40.540 31.533 1.00 57.30 338 ASN B O 1
ATOM 692 N N . GLY B 2 73 ? 85.769 38.567 32.448 1.00 62.99 339 GLY B N 1
ATOM 693 C CA . GLY B 2 73 ? 87.102 38.360 32.983 1.00 62.47 339 GLY B CA 1
ATOM 694 C C . GLY B 2 73 ? 87.497 39.323 34.088 1.00 62.93 339 GLY B C 1
ATOM 695 O O . GLY B 2 73 ? 88.684 39.474 34.397 1.00 64.00 339 GLY B O 1
ATOM 696 N N . LYS B 2 74 ? 86.513 39.988 34.680 1.00 60.84 340 LYS B N 1
ATOM 697 C CA . LYS B 2 74 ? 86.803 40.930 35.756 1.00 61.61 340 LYS B CA 1
ATOM 698 C C . LYS B 2 74 ? 86.961 40.161 37.048 1.00 59.02 340 LYS B C 1
ATOM 699 O O . LYS B 2 74 ? 86.097 39.348 37.395 1.00 59.18 340 LYS B O 1
ATOM 705 N N . VAL B 2 75 ? 88.056 40.411 37.760 1.00 55.02 341 VAL B N 1
ATOM 706 C CA . VAL B 2 75 ? 88.292 39.712 39.021 1.00 55.61 341 VAL B CA 1
ATOM 707 C C . VAL B 2 75 ? 87.633 40.526 40.126 1.00 56.08 341 VAL B C 1
ATOM 708 O O . VAL B 2 75 ? 87.975 41.678 40.342 1.00 56.25 341 VAL B O 1
ATOM 712 N N . ILE B 2 76 ? 86.688 39.921 40.825 1.00 55.98 342 ILE B N 1
ATOM 713 C CA . ILE B 2 76 ? 85.968 40.617 41.872 1.00 58.99 342 ILE B CA 1
ATOM 714 C C . ILE B 2 76 ? 86.359 40.183 43.289 1.00 60.08 342 ILE B C 1
ATOM 715 O O . ILE B 2 76 ? 85.706 40.547 44.270 1.00 61.22 342 ILE B O 1
ATOM 720 N N . ALA B 2 77 ? 87.425 39.401 43.402 1.00 61.46 343 ALA B N 1
ATOM 721 C CA . ALA B 2 77 ? 87.902 38.951 44.712 1.00 62.48 343 ALA B CA 1
ATOM 722 C C . ALA B 2 77 ? 89.079 38.013 44.535 1.00 63.47 343 ALA B C 1
ATOM 723 O O . ALA B 2 77 ? 89.124 37.220 43.590 1.00 64.67 343 ALA B O 1
ATOM 725 N N . GLN B 2 78 ? 90.040 38.109 45.443 1.00 62.33 344 GLN B N 1
ATOM 726 C CA . GLN B 2 78 ? 91.217 37.264 45.373 1.00 59.17 344 GLN B CA 1
ATOM 727 C C . GLN B 2 78 ? 91.895 37.292 46.724 1.00 57.37 344 GLN B C 1
ATOM 728 O O . GLN B 2 78 ? 92.169 38.349 47.274 1.00 59.92 344 GLN B O 1
ATOM 734 N N . LEU B 2 79 ? 92.166 36.120 47.264 1.00 58.07 345 LEU B N 1
ATOM 735 C CA . LEU B 2 79 ? 92.791 36.051 48.567 1.00 60.84 345 LEU B CA 1
ATOM 736 C C . LEU B 2 79 ? 93.764 34.878 48.604 1.00 61.48 345 LEU B C 1
ATOM 737 O O . LEU B 2 79 ? 93.353 33.716 48.690 1.00 58.47 345 LEU B O 1
ATOM 742 N N . GLY B 2 80 ? 95.052 35.196 48.548 1.00 58.73 346 GLY B N 1
ATOM 743 C CA . GLY B 2 80 ? 96.072 34.173 48.540 1.00 56.47 346 GLY B CA 1
ATOM 744 C C . GLY B 2 80 ? 96.381 33.404 49.808 1.00 55.33 346 GLY B C 1
ATOM 745 O O . GLY B 2 80 ? 97.038 32.363 49.713 1.00 58.10 346 GLY B O 1
ATOM 746 N N . ALA B 2 81 ? 95.934 33.875 50.976 1.00 54.98 347 ALA B N 1
ATOM 747 C CA . ALA B 2 81 ? 96.237 33.166 52.228 1.00 57.49 347 ALA B CA 1
ATOM 748 C C . ALA B 2 81 ? 95.280 33.375 53.405 1.00 60.94 347 ALA B C 1
ATOM 749 O O . ALA B 2 81 ? 94.409 34.233 53.373 1.00 63.38 347 ALA B O 1
ATOM 751 N N . ARG B 2 82 ? 95.466 32.582 54.454 1.00 62.47 348 ARG B N 1
ATOM 752 C CA . ARG B 2 82 ? 94.631 32.683 55.646 1.00 67.27 348 ARG B CA 1
ATOM 753 C C . ARG B 2 82 ? 95.457 32.552 56.946 1.00 72.93 348 ARG B C 1
ATOM 754 O O . ARG B 2 82 ? 96.316 31.665 57.069 1.00 68.96 348 ARG B O 1
ATOM 762 N N . HIS B 2 83 ? 95.182 33.430 57.914 1.00 77.56 349 HIS B N 1
ATOM 763 C CA . HIS B 2 83 ? 95.896 33.435 59.187 1.00 83.19 349 HIS B CA 1
ATOM 764 C C . HIS B 2 83 ? 97.387 33.638 58.950 1.00 86.17 349 HIS B C 1
ATOM 765 O O . HIS B 2 83 ? 98.214 33.232 59.769 1.00 82.57 349 HIS B O 1
ATOM 772 N N . GLN B 2 84 ? 97.733 34.249 57.821 1.00 93.43 350 GLN B N 1
ATOM 773 C CA . GLN B 2 84 ? 99.136 34.483 57.511 1.00 98.80 350 GLN B CA 1
ATOM 774 C C . GLN B 2 84 ? 99.455 35.950 57.631 1.00 99.90 350 GLN B C 1
ATOM 775 O O . GLN B 2 84 ? 99.380 36.701 56.655 1.00 96.00 350 GLN B O 1
ATOM 781 N N . SER B 2 85 ? 99.814 36.345 58.845 1.00 104.19 351 SER B N 1
ATOM 782 C CA . SER B 2 85 ? 100.147 37.724 59.133 1.00 108.60 351 SER B CA 1
ATOM 783 C C . SER B 2 85 ? 101.654 37.886 59.282 1.00 110.91 351 SER B C 1
ATOM 784 O O . SER B 2 85 ? 102.351 36.976 59.738 1.00 112.15 351 SER B O 1
ATOM 787 N N . SER B 2 86 ? 102.131 39.061 58.884 1.00 113.61 352 SER B N 1
ATOM 788 C CA . SER B 2 86 ? 103.542 39.443 58.921 1.00 116.66 352 SER B CA 1
ATOM 789 C C . SER B 2 86 ? 103.653 40.544 57.873 1.00 117.31 352 SER B C 1
ATOM 790 O O . SER B 2 86 ? 104.486 40.485 56.965 1.00 119.19 352 SER B O 1
ATOM 793 N N . ASN B 2 87 ? 102.790 41.546 58.016 1.00 116.28 353 ASN B N 1
ATOM 794 C CA . ASN B 2 87 ? 102.713 42.661 57.083 1.00 116.62 353 ASN B CA 1
ATOM 795 C C . ASN B 2 87 ? 103.989 43.112 56.386 1.00 116.08 353 ASN B C 1
ATOM 796 O O . ASN B 2 87 ? 104.768 43.918 56.899 1.00 117.54 353 ASN B O 1
ATOM 801 N N . VAL B 2 88 ? 104.168 42.565 55.191 1.00 114.07 354 VAL B N 1
ATOM 802 C CA . VAL B 2 88 ? 105.294 42.864 54.327 1.00 109.15 354 VAL B CA 1
ATOM 803 C C . VAL B 2 88 ? 104.620 43.326 53.038 1.00 104.95 354 VAL B C 1
ATOM 804 O O . VAL B 2 88 ? 105.018 42.968 51.934 1.00 104.58 354 VAL B O 1
ATOM 808 N N . SER B 2 89 ? 103.573 44.121 53.222 1.00 98.55 355 SER B N 1
ATOM 809 C CA . SER B 2 89 ? 102.758 44.672 52.143 1.00 94.50 355 SER B CA 1
ATOM 810 C C . SER B 2 89 ? 103.191 44.348 50.711 1.00 90.48 355 SER B C 1
ATOM 811 O O . SER B 2 89 ? 104.299 44.682 50.290 1.00 90.08 355 SER B O 1
ATOM 814 N N . PHE B 2 90 ? 102.295 43.689 49.976 1.00 86.69 356 PHE B N 1
ATOM 815 C CA . PHE B 2 90 ? 102.517 43.327 48.580 1.00 83.05 356 PHE B CA 1
ATOM 816 C C . PHE B 2 90 ? 103.492 42.172 48.355 1.00 80.14 356 PHE B C 1
ATOM 817 O O . PHE B 2 90 ? 104.318 42.214 47.441 1.00 83.46 356 PHE B O 1
ATOM 825 N N . GLY B 2 91 ? 103.382 41.136 49.180 1.00 72.35 357 GLY B N 1
ATOM 826 C CA . GLY B 2 91 ? 104.251 39.984 49.028 1.00 72.26 357 GLY B CA 1
ATOM 827 C C . GLY B 2 91 ? 103.721 38.989 48.003 1.00 71.09 357 GLY B C 1
ATOM 828 O O . GLY B 2 91 ? 102.834 39.304 47.212 1.00 71.37 357 GLY B O 1
ATOM 829 N N . ILE B 2 92 ? 104.261 37.775 48.020 1.00 69.23 358 ILE B N 1
ATOM 830 C CA . ILE B 2 92 ? 103.840 36.738 47.086 1.00 67.69 358 ILE B CA 1
ATOM 831 C C . ILE B 2 92 ? 102.363 36.372 47.197 1.00 66.71 358 ILE B C 1
ATOM 832 O O . ILE B 2 92 ? 101.884 35.934 48.238 1.00 67.72 358 ILE B O 1
ATOM 837 N N . ASN B 2 93 ? 101.654 36.554 46.092 1.00 63.88 359 ASN B N 1
ATOM 838 C CA . ASN B 2 93 ? 100.231 36.254 46.015 1.00 58.66 359 ASN B CA 1
ATOM 839 C C . ASN B 2 93 ? 100.024 34.841 45.419 1.00 55.57 359 ASN B C 1
ATOM 840 O O . ASN B 2 93 ? 100.174 34.628 44.214 1.00 52.64 359 ASN B O 1
ATOM 845 N N . GLN B 2 94 ? 99.688 33.890 46.289 1.00 52.08 360 GLN B N 1
ATOM 846 C CA . GLN B 2 94 ? 99.472 32.485 45.925 1.00 54.63 360 GLN B CA 1
ATOM 847 C C . GLN B 2 94 ? 98.288 32.251 44.985 1.00 57.59 360 GLN B C 1
ATOM 848 O O . GLN B 2 94 ? 98.092 31.145 44.493 1.00 60.50 360 GLN B O 1
ATOM 854 N N . ALA B 2 95 ? 97.495 33.286 44.737 1.00 59.46 361 ALA B N 1
ATOM 855 C CA . ALA B 2 95 ? 96.349 33.145 43.845 1.00 56.22 361 ALA B CA 1
ATOM 856 C C . ALA B 2 95 ? 96.751 33.265 42.368 1.00 55.47 361 ALA B C 1
ATOM 857 O O . ALA B 2 95 ? 95.998 32.872 41.480 1.00 57.84 361 ALA B O 1
ATOM 859 N N . VAL B 2 96 ? 97.936 33.803 42.105 1.00 51.93 362 VAL B N 1
ATOM 860 C CA . VAL B 2 96 ? 98.421 33.943 40.736 1.00 50.52 362 VAL B CA 1
ATOM 861 C C . VAL B 2 96 ? 99.596 33.008 40.485 1.00 52.12 362 VAL B C 1
ATOM 862 O O . VAL B 2 96 ? 100.100 32.916 39.367 1.00 48.44 362 VAL B O 1
ATOM 866 N N . GLU B 2 97 ? 100.030 32.315 41.534 1.00 54.29 363 GLU B N 1
ATOM 867 C CA . GLU B 2 97 ? 101.163 31.398 41.433 1.00 55.61 363 GLU B CA 1
ATOM 868 C C . GLU B 2 97 ? 100.803 30.058 40.796 1.00 54.40 363 GLU B C 1
ATOM 869 O O . GLU B 2 97 ? 99.785 29.440 41.112 1.00 51.66 363 GLU B O 1
ATOM 875 N N . THR B 2 98 ? 101.668 29.606 39.900 1.00 52.46 364 THR B N 1
ATOM 876 C CA . THR B 2 98 ? 101.452 28.343 39.204 1.00 50.74 364 THR B CA 1
ATOM 877 C C . THR B 2 98 ? 102.318 27.208 39.753 1.00 51.04 364 THR B C 1
ATOM 878 O O . THR B 2 98 ? 102.355 26.126 39.186 1.00 56.37 364 THR B O 1
ATOM 882 N N . ASN B 2 99 ? 103.000 27.448 40.862 1.00 48.88 365 ASN B N 1
ATOM 883 C CA . ASN B 2 99 ? 103.871 26.444 41.435 1.00 46.79 365 ASN B CA 1
ATOM 884 C C . ASN B 2 99 ? 103.159 25.272 42.094 1.00 46.11 365 ASN B C 1
ATOM 885 O O . ASN B 2 99 ? 103.801 24.384 42.632 1.00 45.40 365 ASN B O 1
ATOM 890 N N . ARG B 2 100 ? 101.837 25.255 42.056 1.00 47.97 366 ARG B N 1
ATOM 891 C CA . ARG B 2 100 ? 101.098 24.154 42.668 1.00 47.75 366 ARG B CA 1
ATOM 892 C C . ARG B 2 100 ? 100.329 23.346 41.645 1.00 48.50 366 ARG B C 1
ATOM 893 O O . ARG B 2 100 ? 99.847 23.880 40.639 1.00 50.11 366 ARG B O 1
ATOM 901 N N . ASP B 2 101 ? 100.209 22.056 41.931 1.00 47.27 367 ASP B N 1
ATOM 902 C CA . ASP B 2 101 ? 99.551 21.102 41.051 1.00 46.53 367 ASP B CA 1
ATOM 903 C C . ASP B 2 101 ? 98.054 21.141 41.216 1.00 48.44 367 ASP B C 1
ATOM 904 O O . ASP B 2 101 ? 97.548 20.875 42.307 1.00 47.06 367 ASP B O 1
ATOM 909 N N . TRP B 2 102 ? 97.336 21.442 40.140 1.00 46.31 368 TRP B N 1
ATOM 910 C CA . TRP B 2 102 ? 95.889 21.486 40.227 1.00 46.45 368 TRP B CA 1
ATOM 911 C C . TRP B 2 102 ? 95.199 20.154 39.964 1.00 50.66 368 TRP B C 1
ATOM 912 O O . TRP B 2 102 ? 93.965 20.074 39.976 1.00 51.72 368 TRP B O 1
ATOM 923 N N . GLY B 2 103 ? 95.999 19.112 39.751 1.00 47.70 369 GLY B N 1
ATOM 924 C CA . GLY B 2 103 ? 95.474 17.778 39.522 1.00 46.59 369 GLY B CA 1
ATOM 925 C C . GLY B 2 103 ? 94.215 17.621 38.685 1.00 48.21 369 GLY B C 1
ATOM 926 O O . GLY B 2 103 ? 94.065 18.224 37.613 1.00 50.56 369 GLY B O 1
ATOM 927 N N . SER B 2 104 ? 93.305 16.796 39.193 1.00 45.10 370 SER B N 1
ATOM 928 C CA . SER B 2 104 ? 92.042 16.485 38.529 1.00 44.10 370 SER B CA 1
ATOM 929 C C . SER B 2 104 ? 91.283 17.634 37.877 1.00 44.57 370 SER B C 1
ATOM 930 O O . SER B 2 104 ? 90.593 17.404 36.883 1.00 39.66 370 SER B O 1
ATOM 933 N N . THR B 2 105 ? 91.366 18.853 38.421 1.00 46.02 371 THR B N 1
ATOM 934 C CA . THR B 2 105 ? 90.619 19.962 37.816 1.00 43.99 371 THR B CA 1
ATOM 935 C C . THR B 2 105 ? 91.119 20.233 36.410 1.00 40.71 371 THR B C 1
ATOM 936 O O . THR B 2 105 ? 90.521 20.999 35.648 1.00 39.63 371 THR B O 1
ATOM 940 N N . MET B 2 106 ? 92.219 19.582 36.071 1.00 43.08 372 MET B N 1
ATOM 941 C CA . MET B 2 106 ? 92.823 19.723 34.757 1.00 46.07 372 MET B CA 1
ATOM 942 C C . MET B 2 106 ? 92.091 18.916 33.674 1.00 45.98 372 MET B C 1
ATOM 943 O O . MET B 2 106 ? 92.150 19.261 32.494 1.00 47.89 372 MET B O 1
ATOM 948 N N . LYS B 2 107 ? 91.389 17.863 34.079 1.00 41.42 373 LYS B N 1
ATOM 949 C CA . LYS B 2 107 ? 90.705 16.991 33.133 1.00 45.96 373 LYS B CA 1
ATOM 950 C C . LYS B 2 107 ? 89.742 17.617 32.137 1.00 47.60 373 LYS B C 1
ATOM 951 O O . LYS B 2 107 ? 89.853 17.391 30.927 1.00 49.91 373 LYS B O 1
ATOM 957 N N . PRO B 2 108 ? 88.790 18.416 32.622 1.00 48.67 374 PRO B N 1
ATOM 958 C CA . PRO B 2 108 ? 87.804 19.064 31.755 1.00 48.74 374 PRO B CA 1
ATOM 959 C C . PRO B 2 108 ? 88.315 19.949 30.613 1.00 49.13 374 PRO B C 1
ATOM 960 O O . PRO B 2 108 ? 87.693 19.999 29.558 1.00 51.13 374 PRO B O 1
ATOM 964 N N . ILE B 2 109 ? 89.430 20.646 30.823 1.00 51.03 375 ILE B N 1
ATOM 965 C CA . ILE B 2 109 ? 89.998 21.554 29.813 1.00 49.40 375 ILE B CA 1
ATOM 966 C C . ILE B 2 109 ? 91.183 20.960 29.050 1.00 52.24 375 ILE B C 1
ATOM 967 O O . ILE B 2 109 ? 91.670 21.546 28.083 1.00 51.70 375 ILE B O 1
ATOM 972 N N . THR B 2 110 ? 91.661 19.801 29.475 1.00 51.95 376 THR B N 1
ATOM 973 C CA . THR B 2 110 ? 92.811 19.228 28.801 1.00 53.61 376 THR B CA 1
ATOM 974 C C . THR B 2 110 ? 92.475 18.003 27.965 1.00 54.51 376 THR B C 1
ATOM 975 O O . THR B 2 110 ? 93.100 17.767 26.929 1.00 55.13 376 THR B O 1
ATOM 979 N N . ASP B 2 111 ? 91.479 17.237 28.405 1.00 54.04 377 ASP B N 1
ATOM 980 C CA . ASP B 2 111 ? 91.109 16.030 27.690 1.00 52.82 377 ASP B CA 1
ATOM 981 C C . ASP B 2 111 ? 89.693 16.008 27.133 1.00 52.51 377 ASP B C 1
ATOM 982 O O . ASP B 2 111 ? 89.494 15.877 25.927 1.00 52.64 377 ASP B O 1
ATOM 987 N N . TYR B 2 112 ? 88.711 16.131 28.016 1.00 50.13 378 TYR B N 1
ATOM 988 C CA . TYR B 2 112 ? 87.317 16.045 27.609 1.00 55.49 378 TYR B CA 1
ATOM 989 C C . TYR B 2 112 ? 86.768 17.151 26.715 1.00 55.87 378 TYR B C 1
ATOM 990 O O . TYR B 2 112 ? 86.077 16.868 25.747 1.00 56.13 378 TYR B O 1
ATOM 999 N N . ALA B 2 113 ? 87.054 18.407 27.021 1.00 56.77 379 ALA B N 1
ATOM 1000 C CA . ALA B 2 113 ? 86.557 19.487 26.183 1.00 53.28 379 ALA B CA 1
ATOM 1001 C C . ALA B 2 113 ? 87.139 19.317 24.781 1.00 50.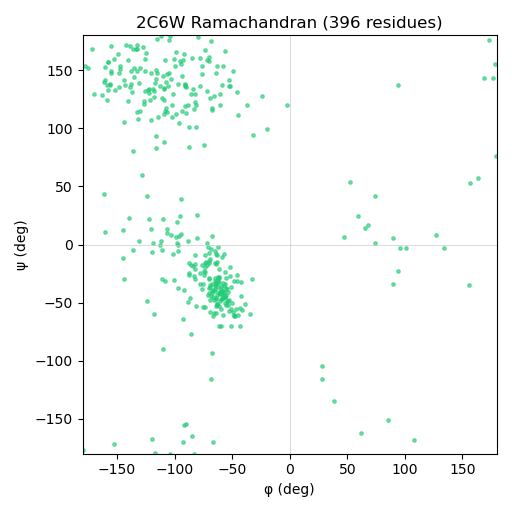93 379 ALA B C 1
ATOM 1002 O O . ALA B 2 113 ? 86.417 19.302 23.793 1.00 53.73 379 ALA B O 1
ATOM 1004 N N . PRO B 2 114 ? 88.462 19.192 24.674 1.00 47.46 380 PRO B N 1
ATOM 1005 C CA . PRO B 2 114 ? 89.041 19.018 23.336 1.00 49.11 380 PRO B CA 1
ATOM 1006 C C . PRO B 2 114 ? 88.365 17.850 22.596 1.00 52.39 380 PRO B C 1
ATOM 1007 O O . PRO B 2 114 ? 87.959 17.980 21.443 1.00 48.81 380 PRO B O 1
ATOM 1011 N N . ALA B 2 115 ? 88.244 16.718 23.287 1.00 51.18 381 ALA B N 1
ATOM 1012 C CA . ALA B 2 115 ? 87.649 15.519 22.716 1.00 54.33 381 ALA B CA 1
ATOM 1013 C C . ALA B 2 115 ? 86.341 15.845 22.027 1.00 55.88 381 ALA B C 1
ATOM 1014 O O . ALA B 2 115 ? 86.204 15.648 20.816 1.00 57.75 381 ALA B O 1
ATOM 1016 N N . LEU B 2 116 ? 85.383 16.342 22.800 1.00 54.29 382 LEU B N 1
ATOM 1017 C CA . LEU B 2 116 ? 84.085 16.695 22.257 1.00 56.01 382 LEU B CA 1
ATOM 1018 C C . LEU B 2 116 ? 84.209 17.764 21.184 1.00 58.56 382 LEU B C 1
ATOM 1019 O O . LEU B 2 116 ? 83.569 17.680 20.139 1.00 60.54 382 LEU B O 1
ATOM 1024 N N . GLU B 2 117 ? 85.042 18.761 21.440 1.00 58.92 383 GLU B N 1
ATOM 1025 C CA . GLU B 2 117 ? 85.234 19.856 20.503 1.00 59.13 383 GLU B CA 1
ATOM 1026 C C . GLU B 2 117 ? 85.855 19.426 19.171 1.00 59.76 383 GLU B C 1
ATOM 1027 O O . GLU B 2 117 ? 85.769 20.148 18.185 1.00 56.51 383 GLU B O 1
ATOM 1033 N N . TYR B 2 118 ? 86.455 18.242 19.126 1.00 63.64 384 TYR B N 1
ATOM 1034 C CA . TYR B 2 118 ? 87.109 17.785 17.904 1.00 62.72 384 TYR B CA 1
ATOM 1035 C C . TYR B 2 118 ? 86.600 16.481 17.289 1.00 62.62 384 TYR B C 1
ATOM 1036 O O . TYR B 2 118 ? 87.261 15.899 16.422 1.00 62.23 384 TYR B O 1
ATOM 1045 N N . GLY B 2 119 ? 85.445 16.008 17.739 1.00 63.21 385 GLY B N 1
ATOM 1046 C CA . GLY B 2 119 ? 84.903 14.790 17.166 1.00 64.88 385 GLY B CA 1
ATOM 1047 C C . GLY B 2 119 ? 85.209 13.469 17.845 1.00 63.69 385 GLY B C 1
ATOM 1048 O O . GLY B 2 119 ? 84.458 12.511 17.668 1.00 69.67 385 GLY B O 1
ATOM 1049 N N . VAL B 2 120 ? 86.287 13.396 18.621 1.00 60.49 386 VAL B N 1
ATOM 1050 C CA . VAL B 2 120 ? 86.636 12.143 19.288 1.00 55.25 386 VAL B CA 1
ATOM 1051 C C . VAL B 2 120 ? 85.399 11.485 19.881 1.00 53.27 386 VAL B C 1
ATOM 1052 O O . VAL B 2 120 ? 85.119 10.329 19.597 1.00 56.19 386 VAL B O 1
ATOM 1056 N N . TYR B 2 121 ? 84.666 12.219 20.708 1.00 51.41 387 TYR B N 1
ATOM 1057 C CA . TYR B 2 121 ? 83.442 11.699 21.300 1.00 56.10 387 TYR B CA 1
ATOM 1058 C C . TYR B 2 121 ? 82.282 12.554 20.792 1.00 59.26 387 TYR B C 1
ATOM 1059 O O . TYR B 2 121 ? 82.461 13.738 20.507 1.00 58.40 387 TYR B O 1
ATOM 1068 N N . ASP B 2 122 ? 81.096 11.961 20.680 1.00 63.37 388 ASP B N 1
ATOM 1069 C CA . ASP B 2 122 ? 79.935 12.695 20.177 1.00 66.43 388 ASP B CA 1
ATOM 1070 C C . ASP B 2 122 ? 78.775 12.800 21.168 1.00 64.31 388 ASP B C 1
ATOM 1071 O O . ASP B 2 122 ? 77.733 13.386 20.856 1.00 63.34 388 ASP B O 1
ATOM 1076 N N . SER B 2 123 ? 78.948 12.247 22.363 1.00 59.68 389 SER B N 1
ATOM 1077 C CA . SER B 2 123 ? 77.889 12.336 23.352 1.00 59.75 389 SER B CA 1
ATOM 1078 C C . SER B 2 123 ? 78.426 12.098 24.746 1.00 58.26 389 SER B C 1
ATOM 1079 O O . SER B 2 123 ? 79.422 11.401 24.927 1.00 55.51 389 SER B O 1
ATOM 1082 N N . THR B 2 124 ? 77.760 12.681 25.734 1.00 54.84 390 THR B N 1
ATOM 1083 C CA . THR B 2 124 ? 78.175 12.519 27.116 1.00 56.64 390 THR B CA 1
ATOM 1084 C C . THR B 2 124 ? 77.889 11.095 27.549 1.00 57.16 390 THR B C 1
ATOM 1085 O O . THR B 2 124 ? 78.270 10.683 28.646 1.00 55.88 390 THR B O 1
ATOM 1089 N N . ALA B 2 125 ? 77.202 10.351 26.685 1.00 56.00 391 ALA B N 1
ATOM 1090 C CA . ALA B 2 125 ? 76.870 8.960 26.973 1.00 55.76 391 ALA B CA 1
ATOM 1091 C C . ALA B 2 125 ? 77.869 7.979 26.333 1.00 54.30 391 ALA B C 1
ATOM 1092 O O . ALA B 2 125 ? 77.799 6.777 26.570 1.00 54.47 391 ALA B O 1
ATOM 1094 N N . THR B 2 126 ? 78.799 8.495 25.534 1.00 51.25 392 THR B N 1
ATOM 1095 C CA . THR B 2 126 ? 79.774 7.639 24.884 1.00 54.04 392 THR B CA 1
ATOM 1096 C C . THR B 2 126 ? 80.483 6.742 25.896 1.00 56.95 392 THR B C 1
ATOM 1097 O O . THR B 2 126 ? 80.785 7.170 27.004 1.00 59.49 392 THR B O 1
ATOM 1101 N N . ILE B 2 127 ? 80.739 5.493 25.512 1.00 57.51 393 ILE B N 1
ATOM 1102 C CA . ILE B 2 127 ? 81.421 4.542 26.389 1.00 55.37 393 ILE B CA 1
ATOM 1103 C C . ILE B 2 127 ? 82.932 4.716 26.329 1.00 54.51 393 ILE B C 1
ATOM 1104 O O . ILE B 2 127 ? 83.555 4.527 25.282 1.00 54.45 393 ILE B O 1
ATOM 1109 N N . VAL B 2 128 ? 83.510 5.095 27.460 1.00 54.09 394 VAL B N 1
ATOM 1110 C CA . VAL B 2 128 ? 84.942 5.297 27.558 1.00 53.94 394 VAL B CA 1
ATOM 1111 C C . VAL B 2 128 ? 85.447 4.058 28.302 1.00 51.55 394 VAL B C 1
ATOM 1112 O O . VAL B 2 128 ? 84.644 3.206 28.655 1.00 52.08 394 VAL B O 1
ATOM 1116 N N . HIS B 2 129 ? 86.744 3.936 28.560 1.00 47.51 395 HIS B N 1
ATOM 1117 C CA . HIS B 2 129 ? 87.236 2.726 29.207 1.00 47.71 395 HIS B CA 1
ATOM 1118 C C . HIS B 2 129 ? 88.071 2.917 30.474 1.00 49.47 395 HIS B C 1
ATOM 1119 O O . HIS B 2 129 ? 89.088 3.605 30.451 1.00 55.80 395 HIS B O 1
ATOM 1126 N N . ASP B 2 130 ? 87.642 2.301 31.576 1.00 48.35 396 ASP B N 1
ATOM 1127 C CA . ASP B 2 130 ? 88.379 2.371 32.837 1.00 46.71 396 ASP B CA 1
ATOM 1128 C C . ASP B 2 130 ? 88.806 0.944 33.107 1.00 45.80 396 ASP B C 1
ATOM 1129 O O . ASP B 2 130 ? 88.124 0.211 33.826 1.00 40.46 396 ASP B O 1
ATOM 1134 N N . GLU B 2 131 ? 89.915 0.555 32.477 1.00 47.03 397 GLU B N 1
ATOM 1135 C CA . GLU B 2 131 ? 90.488 -0.787 32.593 1.00 44.04 397 GLU B CA 1
ATOM 1136 C C . GLU B 2 131 ? 91.991 -0.587 32.771 1.00 42.75 397 GLU B C 1
ATOM 1137 O O . GLU B 2 131 ? 92.482 0.521 32.604 1.00 43.31 397 GLU B O 1
ATOM 1143 N N . PRO B 2 132 ? 92.738 -1.637 33.148 1.00 43.54 398 PRO B N 1
ATOM 1144 C CA . PRO B 2 132 ? 94.196 -1.457 33.313 1.00 43.04 398 PRO B CA 1
ATOM 1145 C C . PRO B 2 132 ? 94.792 -0.811 32.041 1.00 44.07 398 PRO B C 1
ATOM 1146 O O . PRO B 2 132 ? 94.459 -1.197 30.924 1.00 47.32 398 PRO B O 1
ATOM 1150 N N . TYR B 2 133 ? 95.673 0.165 32.222 1.00 42.25 399 TYR B N 1
ATOM 1151 C CA . TYR B 2 133 ? 96.205 0.910 31.094 1.00 37.25 399 TYR B CA 1
ATOM 1152 C C . TYR B 2 133 ? 97.512 1.630 31.459 1.00 38.54 399 TYR B C 1
ATOM 1153 O O . TYR B 2 133 ? 97.659 2.140 32.577 1.00 36.89 399 TYR B O 1
ATOM 1162 N N . ASN B 2 134 ? 98.468 1.668 30.535 1.00 39.42 400 ASN B N 1
ATOM 1163 C CA . ASN B 2 134 ? 99.726 2.347 30.821 1.00 43.46 400 ASN B CA 1
ATOM 1164 C C . ASN B 2 134 ? 99.842 3.644 30.041 1.00 45.24 400 ASN B C 1
ATOM 1165 O O . ASN B 2 134 ? 99.171 3.832 29.028 1.00 43.09 400 ASN B O 1
ATOM 1170 N N . TYR B 2 135 ? 100.690 4.549 30.513 1.00 46.12 401 TYR B N 1
ATOM 1171 C CA . TYR B 2 135 ? 100.863 5.794 29.796 1.00 50.07 401 TYR B CA 1
ATOM 1172 C C . TYR B 2 135 ? 101.324 5.429 28.399 1.00 48.04 401 TYR B C 1
ATOM 1173 O O . TYR B 2 135 ? 102.152 4.548 28.232 1.00 50.58 401 TYR B O 1
ATOM 1182 N N . PRO B 2 136 ? 100.776 6.088 27.373 1.00 46.06 402 PRO B N 1
ATOM 1183 C CA . PRO B 2 136 ? 101.183 5.767 26.003 1.00 46.66 402 PRO B CA 1
ATOM 1184 C C . PRO B 2 136 ? 102.689 5.626 25.770 1.00 49.24 402 PRO B C 1
ATOM 1185 O O . PRO B 2 136 ? 103.480 6.471 26.182 1.00 47.40 402 PRO B O 1
ATOM 1189 N N . GLY B 2 137 ? 103.062 4.527 25.113 1.00 52.65 403 GLY B N 1
ATOM 1190 C CA . GLY B 2 137 ? 104.456 4.256 24.803 1.00 56.10 403 GLY B CA 1
ATOM 1191 C C . GLY B 2 137 ? 105.301 3.819 25.984 1.00 61.27 403 GLY B C 1
ATOM 1192 O O . GLY B 2 137 ? 106.497 3.561 25.841 1.00 64.22 403 GLY B O 1
ATOM 1193 N N . THR B 2 138 ? 104.674 3.709 27.147 1.00 64.08 404 THR B N 1
ATOM 1194 C CA . THR B 2 138 ? 105.373 3.340 28.368 1.00 65.93 404 THR B CA 1
ATOM 1195 C C . THR B 2 138 ? 104.684 2.154 29.052 1.00 65.43 404 THR B C 1
ATOM 1196 O O . THR B 2 138 ? 103.595 1.750 28.648 1.00 63.60 404 THR B O 1
ATOM 1200 N N . ASN B 2 139 ? 105.334 1.577 30.062 1.00 67.39 405 ASN B N 1
ATOM 1201 C CA . ASN B 2 139 ? 104.749 0.463 30.811 1.00 66.84 405 ASN B CA 1
ATOM 1202 C C . ASN B 2 139 ? 104.382 0.917 32.230 1.00 62.44 405 ASN B C 1
ATOM 1203 O O . ASN B 2 139 ? 104.278 0.111 33.147 1.00 63.02 405 ASN B O 1
ATOM 1208 N N . THR B 2 140 ? 104.209 2.216 32.415 1.00 56.32 406 THR B N 1
ATOM 1209 C CA . THR B 2 140 ? 103.833 2.733 33.719 1.00 53.31 406 THR B CA 1
ATOM 1210 C C . THR B 2 140 ? 102.313 2.772 33.757 1.00 50.24 406 THR B C 1
ATOM 1211 O O . THR B 2 140 ? 101.665 3.470 32.966 1.00 47.88 406 THR B O 1
ATOM 1215 N N . PRO B 2 141 ? 101.723 2.026 34.692 1.00 48.44 407 PRO B N 1
ATOM 1216 C CA . PRO B 2 141 ? 100.272 1.965 34.828 1.00 45.59 407 PRO B CA 1
ATOM 1217 C C . PRO B 2 141 ? 99.737 3.311 35.197 1.00 45.38 407 PRO B C 1
ATOM 1218 O O . PRO B 2 141 ? 100.415 4.083 35.876 1.00 47.91 407 PRO B O 1
ATOM 1222 N N . VAL B 2 142 ? 98.530 3.594 34.729 1.00 44.87 408 VAL B N 1
ATOM 1223 C CA . VAL B 2 142 ? 97.850 4.820 35.079 1.00 46.08 408 VAL B CA 1
ATOM 1224 C C . VAL B 2 142 ? 96.962 4.248 36.169 1.00 51.15 408 VAL B C 1
ATOM 1225 O O . VAL B 2 142 ? 96.092 3.426 35.887 1.00 53.09 408 VAL B O 1
ATOM 1229 N N . TYR B 2 143 ? 97.187 4.638 37.416 1.00 51.86 409 TYR B N 1
ATOM 1230 C CA . TYR B 2 143 ? 96.358 4.100 38.490 1.00 52.25 409 TYR B CA 1
ATOM 1231 C C . TYR B 2 143 ? 95.222 5.023 38.868 1.00 49.97 409 TYR B C 1
ATOM 1232 O O . TYR B 2 143 ? 95.409 6.220 38.941 1.00 50.68 409 TYR B O 1
ATOM 1241 N N . ASN B 2 144 ? 94.039 4.470 39.095 1.00 55.56 410 ASN B N 1
ATOM 1242 C CA . ASN B 2 144 ? 92.921 5.295 39.526 1.00 59.92 410 ASN B CA 1
ATOM 1243 C C . ASN B 2 144 ? 93.218 5.574 41.006 1.00 64.29 410 ASN B C 1
ATOM 1244 O O . ASN B 2 144 ? 93.904 4.787 41.660 1.00 63.96 410 ASN B O 1
ATOM 1249 N N . TRP B 2 145 ? 92.710 6.681 41.536 1.00 69.12 411 TRP B N 1
ATOM 1250 C CA . TRP B 2 145 ? 92.973 7.039 42.932 1.00 73.40 411 TRP B CA 1
ATOM 1251 C C . TRP B 2 145 ? 92.821 5.904 43.951 1.00 73.88 411 TRP B C 1
ATOM 1252 O O . TRP B 2 145 ? 93.518 5.886 44.961 1.00 76.22 411 TRP B O 1
ATOM 1263 N N . ASP B 2 146 ? 91.922 4.960 43.687 1.00 72.27 412 ASP B N 1
ATOM 1264 C CA . ASP B 2 146 ? 91.687 3.855 44.608 1.00 69.28 412 ASP B CA 1
ATOM 1265 C C . ASP B 2 146 ? 92.231 2.505 44.168 1.00 65.24 412 ASP B C 1
ATOM 1266 O O . ASP B 2 146 ? 91.867 1.486 44.746 1.00 64.69 412 ASP B O 1
ATOM 1271 N N . ARG B 2 147 ? 93.082 2.490 43.147 1.00 63.96 413 ARG B N 1
ATOM 1272 C CA . ARG B 2 147 ? 93.674 1.247 42.637 1.00 62.50 413 ARG B CA 1
ATOM 1273 C C . ARG B 2 147 ? 92.696 0.264 42.017 1.00 57.53 413 ARG B C 1
ATOM 1274 O O . ARG B 2 147 ? 93.042 -0.889 41.806 1.00 56.04 413 ARG B O 1
ATOM 1282 N N . GLY B 2 148 ? 91.481 0.708 41.723 1.00 55.68 414 GLY B N 1
ATOM 1283 C CA . GLY B 2 148 ? 90.510 -0.187 41.125 1.00 52.98 414 GLY B CA 1
ATOM 1284 C C . GLY B 2 148 ? 90.142 0.246 39.721 1.00 56.03 414 GLY B C 1
ATOM 1285 O O . GLY B 2 148 ? 90.613 1.286 39.255 1.00 56.70 414 GLY B O 1
ATOM 1286 N N . TYR B 2 149 ? 89.303 -0.546 39.052 1.00 54.25 415 TYR B N 1
ATOM 1287 C CA . TYR B 2 149 ? 88.867 -0.243 37.697 1.00 52.66 415 TYR B CA 1
ATOM 1288 C C . TYR B 2 149 ? 87.370 -0.495 37.536 1.00 54.82 415 TYR B C 1
ATOM 1289 O O . TYR B 2 149 ? 86.876 -1.551 37.911 1.00 62.32 415 TYR B O 1
ATOM 1298 N N . PHE B 2 150 ? 86.657 0.472 36.965 1.00 54.49 416 PHE B N 1
ATOM 1299 C CA . PHE B 2 150 ? 85.201 0.398 36.760 1.00 60.19 416 PHE B CA 1
ATOM 1300 C C . PHE B 2 150 ? 84.722 -0.293 35.486 1.00 64.13 416 PHE B C 1
ATOM 1301 O O . PHE B 2 150 ? 83.551 -0.649 35.389 1.00 72.46 416 PHE B O 1
ATOM 1309 N N . GLY B 2 151 ? 85.598 -0.449 34.498 1.00 61.78 417 GLY B N 1
ATOM 1310 C CA . GLY B 2 151 ? 85.187 -1.085 33.254 1.00 58.37 417 GLY B CA 1
ATOM 1311 C C . GLY B 2 151 ? 84.554 -0.087 32.296 1.00 60.00 417 GLY B C 1
ATOM 1312 O O . GLY B 2 151 ? 84.887 1.099 32.324 1.00 56.67 417 GLY B O 1
ATOM 1313 N N . ASN B 2 152 ? 83.648 -0.544 31.439 1.00 57.87 418 ASN B N 1
ATOM 1314 C CA . ASN B 2 152 ? 83.010 0.383 30.522 1.00 58.30 418 ASN B CA 1
ATOM 1315 C C . ASN B 2 152 ? 82.061 1.257 31.319 1.00 58.86 418 ASN B C 1
ATOM 1316 O O . ASN B 2 152 ? 81.301 0.753 32.142 1.00 62.03 418 ASN B O 1
ATOM 1321 N N . ILE B 2 153 ? 82.126 2.568 31.096 1.00 53.46 419 ILE B N 1
ATOM 1322 C CA . ILE B 2 153 ? 81.251 3.529 31.777 1.00 48.49 419 ILE B CA 1
ATOM 1323 C C . ILE B 2 153 ? 81.107 4.717 30.848 1.00 49.35 419 ILE B C 1
ATOM 1324 O O . ILE B 2 153 ? 81.942 4.910 29.960 1.00 46.09 419 ILE B O 1
ATOM 1329 N N . THR B 2 154 ? 80.059 5.514 31.036 1.00 53.02 420 THR B N 1
ATOM 1330 C CA . THR B 2 154 ? 79.861 6.687 30.188 1.00 54.06 420 THR B CA 1
ATOM 1331 C C . THR B 2 154 ? 80.845 7.828 30.441 1.00 53.48 420 THR B C 1
ATOM 1332 O O . THR B 2 154 ? 81.458 7.920 31.508 1.00 47.28 420 THR B O 1
ATOM 1336 N N . LEU B 2 155 ? 80.994 8.693 29.439 1.00 54.06 421 LEU B N 1
ATOM 1337 C CA . LEU B 2 155 ? 81.894 9.829 29.534 1.00 53.14 421 LEU B CA 1
ATOM 1338 C C . LEU B 2 155 ? 81.586 10.515 30.845 1.00 55.53 421 LEU B C 1
ATOM 1339 O O . LEU B 2 155 ? 82.446 10.640 31.705 1.00 54.41 421 LEU B O 1
ATOM 1344 N N . GLN B 2 156 ? 80.330 10.925 30.988 1.00 58.39 422 GLN B N 1
ATOM 1345 C CA . GLN B 2 156 ? 79.828 11.600 32.182 1.00 59.28 422 GLN B CA 1
ATOM 1346 C C . GLN B 2 156 ? 80.263 10.945 33.502 1.00 60.36 422 GLN B C 1
ATOM 1347 O O . GLN B 2 156 ? 80.940 11.568 34.332 1.00 61.35 422 GLN B O 1
ATOM 1353 N N . TYR B 2 157 ? 79.879 9.691 33.692 1.00 56.70 423 TYR B N 1
ATOM 1354 C CA . TYR B 2 157 ? 80.231 8.979 34.904 1.00 55.76 423 TYR B CA 1
ATOM 1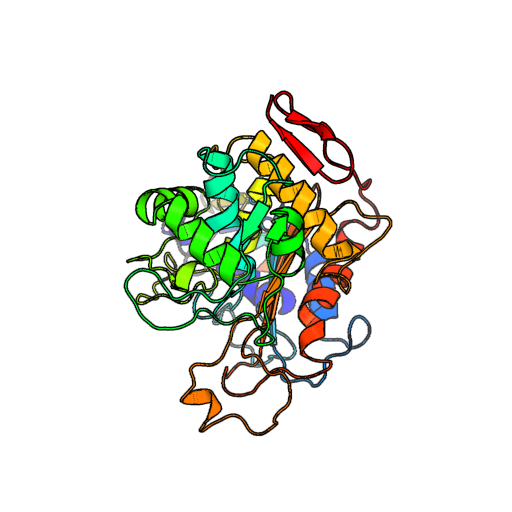355 C C . TYR B 2 157 ? 81.744 9.004 35.180 1.00 57.91 423 TYR B C 1
ATOM 1356 O O . TYR B 2 157 ? 82.176 9.164 36.326 1.00 59.24 423 TYR B O 1
ATOM 1365 N N . ALA B 2 158 ? 82.556 8.848 34.138 1.00 59.87 424 ALA B N 1
ATOM 1366 C CA . ALA B 2 158 ? 84.007 8.853 34.317 1.00 59.83 424 ALA B CA 1
ATOM 1367 C C . ALA B 2 158 ? 84.486 10.240 34.748 1.00 60.79 424 ALA B C 1
ATOM 1368 O O . ALA B 2 158 ? 85.445 10.366 35.512 1.00 63.09 424 ALA B O 1
ATOM 1370 N N . LEU B 2 159 ? 83.821 11.279 34.253 1.00 60.51 425 LEU B N 1
ATOM 1371 C CA . LEU B 2 159 ? 84.183 12.642 34.608 1.00 60.42 425 LEU B CA 1
ATOM 1372 C C . LEU B 2 159 ? 83.660 12.928 36.013 1.00 59.89 425 LEU B C 1
ATOM 1373 O O . LEU B 2 159 ? 84.321 13.580 36.816 1.00 58.92 425 LEU B O 1
ATOM 1378 N N . GLN B 2 160 ? 82.471 12.416 36.306 1.00 57.65 426 GLN B N 1
ATOM 1379 C CA . GLN B 2 160 ? 81.848 12.613 37.603 1.00 58.16 426 GLN B CA 1
ATOM 1380 C C . GLN B 2 160 ? 82.542 11.854 38.727 1.00 58.52 426 GLN B C 1
ATOM 1381 O O . GLN B 2 160 ? 82.521 12.295 39.872 1.00 60.00 426 GLN B O 1
ATOM 1387 N N . GLN B 2 161 ? 83.157 10.719 38.410 1.00 56.95 427 GLN B N 1
ATOM 1388 C CA . GLN B 2 161 ? 83.850 9.932 39.434 1.00 56.98 427 GLN B CA 1
ATOM 1389 C C . GLN B 2 161 ? 85.349 10.203 39.433 1.00 56.13 427 GLN B C 1
ATOM 1390 O O . GLN B 2 161 ? 86.103 9.612 40.217 1.00 56.57 427 GLN B O 1
ATOM 1396 N N . SER B 2 162 ? 85.766 11.098 38.542 1.00 52.54 428 SER B N 1
ATOM 1397 C CA . SER B 2 162 ? 87.168 11.471 38.402 1.00 52.06 428 SER B CA 1
ATOM 1398 C C . SER B 2 162 ? 88.105 10.265 38.219 1.00 50.67 428 SER B C 1
ATOM 1399 O O . SER B 2 162 ? 89.074 10.100 38.959 1.00 49.40 428 SER B O 1
ATOM 1402 N N . ARG B 2 163 ? 87.801 9.426 37.231 1.00 46.74 429 ARG B N 1
ATOM 1403 C CA . ARG B 2 163 ? 88.631 8.267 36.920 1.00 46.08 429 ARG B CA 1
ATOM 1404 C C . ARG B 2 163 ? 89.768 8.732 36.010 1.00 44.42 429 ARG B C 1
ATOM 1405 O O . ARG B 2 163 ? 89.542 9.463 35.045 1.00 48.26 429 ARG B O 1
ATOM 1413 N N . ASN B 2 164 ? 90.988 8.312 36.322 1.00 47.04 430 ASN B N 1
ATOM 1414 C CA . ASN B 2 164 ? 92.156 8.698 35.541 1.00 49.25 430 ASN B CA 1
ATOM 1415 C C . ASN B 2 164 ? 92.288 7.989 34.210 1.00 50.78 430 ASN B C 1
ATOM 1416 O O . ASN B 2 164 ? 92.423 8.645 33.181 1.00 52.41 430 ASN B O 1
ATOM 1421 N N . VAL B 2 165 ? 92.264 6.659 34.234 1.00 47.59 431 VAL B N 1
ATOM 1422 C CA . VAL B 2 165 ? 92.422 5.884 33.017 1.00 47.76 431 VAL B CA 1
ATOM 1423 C C . VAL B 2 165 ? 91.663 6.447 31.810 1.00 51.08 431 VAL B C 1
ATOM 1424 O O . VAL B 2 165 ? 92.266 6.733 30.773 1.00 53.18 431 VAL B O 1
ATOM 1428 N N . PRO B 2 166 ? 90.342 6.636 31.922 1.00 50.21 432 PRO B N 1
ATOM 1429 C CA . PRO B 2 166 ? 89.652 7.177 30.747 1.00 44.80 432 PRO B CA 1
ATOM 1430 C C . PRO B 2 166 ? 90.066 8.600 30.375 1.00 43.42 432 PRO B C 1
ATOM 1431 O O . PRO B 2 166 ? 89.805 9.060 29.262 1.00 46.38 432 PRO B O 1
ATOM 1435 N N . ALA B 2 167 ? 90.723 9.300 31.292 1.00 44.78 433 ALA B N 1
ATOM 1436 C CA . ALA B 2 167 ? 91.160 10.664 31.014 1.00 44.13 433 ALA B CA 1
ATOM 1437 C C . ALA B 2 167 ? 92.463 10.699 30.208 1.00 40.81 433 ALA B C 1
ATOM 1438 O O . ALA B 2 167 ? 92.538 11.358 29.175 1.00 43.13 433 ALA B O 1
ATOM 1440 N N . VAL B 2 168 ? 93.495 10.008 30.673 1.00 37.15 434 VAL B N 1
ATOM 1441 C CA . VAL B 2 168 ? 94.751 9.988 29.926 1.00 42.24 434 VAL B CA 1
ATOM 1442 C C . VAL B 2 168 ? 94.592 9.296 28.545 1.00 44.38 434 VAL B C 1
ATOM 1443 O O . VAL B 2 168 ? 95.306 9.622 27.601 1.00 40.81 434 VAL B O 1
ATOM 1447 N N . GLU B 2 169 ? 93.663 8.350 28.422 1.00 47.96 435 GLU B N 1
ATOM 1448 C CA . GLU B 2 169 ? 93.434 7.706 27.134 1.00 50.37 435 GLU B CA 1
ATOM 1449 C C . GLU B 2 169 ? 92.782 8.729 26.210 1.00 53.49 435 GLU B C 1
ATOM 1450 O O . GLU B 2 169 ? 93.126 8.824 25.031 1.00 57.25 435 GLU B O 1
ATOM 1456 N N . THR B 2 170 ? 91.832 9.489 26.748 1.00 51.45 436 THR B N 1
ATOM 1457 C CA . THR B 2 170 ? 91.159 10.528 25.973 1.00 52.59 436 THR B CA 1
ATOM 1458 C C . THR B 2 170 ? 92.194 11.506 25.389 1.00 51.20 436 THR B C 1
ATOM 1459 O O . THR B 2 170 ? 92.123 11.879 24.218 1.00 50.93 436 THR B O 1
ATOM 1463 N N . LEU B 2 171 ? 93.158 11.922 26.202 1.00 46.73 437 LEU B N 1
ATOM 1464 C CA . LEU B 2 171 ? 94.163 12.844 25.712 1.00 46.78 437 LEU B CA 1
ATOM 1465 C C . LEU B 2 171 ? 94.930 12.180 24.564 1.00 49.70 437 LEU B C 1
ATOM 1466 O O . LEU B 2 171 ? 95.420 12.852 23.649 1.00 51.11 437 LEU B O 1
ATOM 1471 N N . ASN B 2 172 ? 95.026 10.858 24.600 1.00 47.96 438 ASN B N 1
ATOM 1472 C CA . ASN B 2 172 ? 95.755 10.164 23.555 1.00 49.28 438 ASN B CA 1
ATOM 1473 C C . ASN B 2 172 ? 95.043 10.272 22.216 1.00 47.75 438 ASN B C 1
ATOM 1474 O O . ASN B 2 172 ? 95.681 10.461 21.190 1.00 43.77 438 ASN B O 1
ATOM 1479 N N . LYS B 2 173 ? 93.722 10.133 22.238 1.00 44.84 439 LYS B N 1
ATOM 1480 C CA . LYS B 2 173 ? 92.913 10.208 21.037 1.00 45.36 439 LYS B CA 1
ATOM 1481 C C . LYS B 2 173 ? 92.764 11.638 20.525 1.00 49.78 439 LYS B C 1
ATOM 1482 O O . LYS B 2 173 ? 92.552 11.863 19.331 1.00 51.78 439 LYS B O 1
ATOM 1488 N N . VAL B 2 174 ? 92.872 12.609 21.425 1.00 48.90 440 VAL B N 1
ATOM 1489 C CA . VAL B 2 174 ? 92.758 13.997 21.025 1.00 46.36 440 VAL B CA 1
ATOM 1490 C C . VAL B 2 174 ? 94.068 14.427 20.386 1.00 47.38 440 VAL B C 1
ATOM 1491 O O . VAL B 2 174 ? 94.074 15.223 19.456 1.00 46.68 440 VAL B O 1
ATOM 1495 N N . GLY B 2 175 ? 95.172 13.877 20.885 1.00 48.84 441 GLY B N 1
ATOM 1496 C CA . GLY B 2 175 ? 96.484 14.242 20.381 1.00 50.01 441 GLY B CA 1
ATOM 1497 C C . GLY B 2 175 ? 97.019 15.349 21.274 1.00 51.81 441 GLY B C 1
ATOM 1498 O O . GLY B 2 175 ? 96.273 16.266 21.640 1.00 50.21 441 GLY B O 1
ATOM 1499 N N . LEU B 2 176 ? 98.295 15.275 21.637 1.00 52.66 442 LEU B N 1
ATOM 1500 C CA . LEU B 2 176 ? 98.882 16.281 22.509 1.00 56.91 442 LEU B CA 1
ATOM 1501 C C . LEU B 2 176 ? 98.884 17.644 21.849 1.00 59.97 442 LEU B C 1
ATOM 1502 O O . LEU B 2 176 ? 98.509 18.638 22.465 1.00 67.08 442 LEU B O 1
ATOM 1507 N N . ASN B 2 177 ? 99.300 17.684 20.588 1.00 62.48 443 ASN B N 1
ATOM 1508 C CA . ASN B 2 177 ? 99.364 18.928 19.825 1.00 62.32 443 ASN B CA 1
ATOM 1509 C C . ASN B 2 177 ? 98.051 19.690 19.831 1.00 55.43 443 ASN B C 1
ATOM 1510 O O . ASN B 2 177 ? 98.013 20.847 20.222 1.00 57.05 443 ASN B O 1
ATOM 1515 N N . ARG B 2 178 ? 96.975 19.051 19.388 1.00 51.08 444 ARG B N 1
ATOM 1516 C CA . ARG B 2 178 ? 95.669 19.696 19.372 1.00 49.99 444 ARG B CA 1
ATOM 1517 C C . ARG B 2 178 ? 95.279 20.148 20.774 1.00 50.80 444 ARG B C 1
ATOM 1518 O O . ARG B 2 178 ? 94.711 21.236 20.956 1.00 49.41 444 ARG B O 1
ATOM 1526 N N . ALA B 2 179 ? 95.584 19.302 21.757 1.00 51.55 445 ALA B N 1
ATOM 1527 C CA . ALA B 2 179 ? 95.258 19.567 23.154 1.00 48.22 445 ALA B CA 1
ATOM 1528 C C . ALA B 2 179 ? 95.982 20.791 23.698 1.00 47.91 445 ALA B C 1
ATOM 1529 O O . ALA B 2 179 ? 95.381 21.647 24.352 1.00 43.00 445 ALA B O 1
ATOM 1531 N N . LYS B 2 180 ? 97.277 20.876 23.430 1.00 45.24 446 LYS B N 1
ATOM 1532 C CA . LYS B 2 180 ? 98.052 22.004 23.907 1.00 47.16 446 LYS B CA 1
ATOM 1533 C C . LYS B 2 180 ? 97.450 23.276 23.305 1.00 51.49 446 LYS B C 1
ATOM 1534 O O . LYS B 2 180 ? 97.305 24.295 23.984 1.00 52.54 446 LYS B O 1
ATOM 1540 N N . THR B 2 181 ? 97.078 23.200 22.031 1.00 51.18 447 THR B N 1
ATOM 1541 C CA . THR B 2 181 ? 96.474 24.335 21.331 1.00 50.74 447 THR B CA 1
ATOM 1542 C C . THR B 2 181 ? 95.177 24.754 22.015 1.00 49.18 447 THR B C 1
ATOM 1543 O O . THR B 2 181 ? 94.947 25.931 22.278 1.00 50.45 447 THR B O 1
ATOM 1547 N N . PHE B 2 182 ? 94.326 23.777 22.292 1.00 50.36 448 PHE B N 1
ATOM 1548 C CA . PHE B 2 182 ? 93.057 24.045 22.949 1.00 48.71 448 PHE B CA 1
ATOM 1549 C C . PHE B 2 182 ? 93.304 24.684 24.323 1.00 49.05 448 PHE B C 1
ATOM 1550 O O . PHE B 2 182 ? 92.556 25.555 24.751 1.00 49.72 448 PHE B O 1
ATOM 1558 N N . LEU B 2 183 ? 94.365 24.268 25.008 1.00 49.09 449 LEU B N 1
ATOM 1559 C CA . LEU B 2 183 ? 94.679 24.841 26.313 1.00 46.15 449 LEU B CA 1
ATOM 1560 C C . LEU B 2 183 ? 95.073 26.317 26.208 1.00 47.22 449 LEU B C 1
ATOM 1561 O O . LEU B 2 183 ? 94.707 27.137 27.063 1.00 47.10 449 LEU B O 1
ATOM 1566 N N . ASN B 2 184 ? 95.831 26.651 25.165 1.00 49.17 450 ASN B N 1
ATOM 1567 C CA . ASN B 2 184 ? 96.252 28.030 24.953 1.00 49.42 450 ASN B CA 1
ATOM 1568 C C . ASN B 2 184 ? 94.999 28.890 24.854 1.00 48.80 450 ASN B C 1
ATOM 1569 O O . ASN B 2 184 ? 94.912 29.953 25.461 1.00 50.66 450 ASN B O 1
ATOM 1574 N N . GLY B 2 185 ? 94.017 28.403 24.104 1.00 46.48 451 GLY B N 1
ATOM 1575 C CA . GLY B 2 185 ? 92.783 29.142 23.932 1.00 43.35 451 GLY B CA 1
ATOM 1576 C C . GLY B 2 185 ? 92.168 29.571 25.240 1.00 43.12 451 GLY B C 1
ATOM 1577 O O . GLY B 2 185 ? 91.442 30.565 25.288 1.00 42.26 451 GLY B O 1
ATOM 1578 N N . LEU B 2 186 ? 92.443 28.815 26.301 1.00 46.03 452 LEU B N 1
ATOM 1579 C CA . LEU B 2 186 ? 91.916 29.128 27.627 1.00 45.64 452 LEU B CA 1
ATOM 1580 C C . LEU B 2 186 ? 92.957 29.868 28.510 1.00 44.87 452 LEU B C 1
ATOM 1581 O O . LEU B 2 186 ? 92.740 30.115 29.702 1.00 52.28 452 LEU B O 1
ATOM 1586 N N . GLY B 2 187 ? 94.091 30.221 27.922 1.00 41.50 453 GLY B N 1
ATOM 1587 C CA . GLY B 2 187 ? 95.083 30.966 28.666 1.00 45.13 453 GLY B CA 1
ATOM 1588 C C . GLY B 2 187 ? 96.108 30.159 29.411 1.00 50.18 453 GLY B C 1
ATOM 1589 O O . GLY B 2 187 ? 96.922 30.706 30.146 1.00 50.57 453 GLY B O 1
ATOM 1590 N N . ILE B 2 188 ? 96.081 28.851 29.220 1.00 51.82 454 ILE B N 1
ATOM 1591 C CA . ILE B 2 188 ? 97.021 27.976 29.899 1.00 50.20 454 ILE B CA 1
ATOM 1592 C C . ILE B 2 188 ? 98.001 27.419 28.888 1.00 53.58 454 ILE B C 1
ATOM 1593 O O . ILE B 2 188 ? 97.638 27.178 27.737 1.00 55.08 454 ILE B O 1
ATOM 1598 N N . ASP B 2 189 ? 99.248 27.240 29.302 1.00 54.71 455 ASP B N 1
ATOM 1599 C CA . ASP B 2 189 ? 100.247 26.683 28.400 1.00 58.83 455 ASP B CA 1
ATOM 1600 C C . ASP B 2 189 ? 101.433 26.056 29.119 1.00 57.55 455 ASP B C 1
ATOM 1601 O O . ASP B 2 189 ? 101.711 26.373 30.271 1.00 58.51 455 ASP B O 1
ATOM 1606 N N . TYR B 2 190 ? 102.117 25.144 28.437 1.00 55.77 456 TYR B N 1
ATOM 1607 C CA . TYR B 2 190 ? 103.281 24.479 29.007 1.00 53.50 456 TYR B CA 1
ATOM 1608 C C . TYR B 2 190 ? 104.396 24.578 27.990 1.00 53.40 456 TYR B C 1
ATOM 1609 O O . TYR B 2 190 ? 104.145 24.667 26.787 1.00 53.40 456 TYR B O 1
ATOM 1618 N N . PRO B 2 191 ? 105.648 24.585 28.451 1.00 56.66 457 PRO B N 1
ATOM 1619 C CA . PRO B 2 191 ? 106.713 24.663 27.459 1.00 57.23 457 PRO B CA 1
ATOM 1620 C C . PRO B 2 191 ? 106.608 23.385 26.633 1.00 56.67 457 PRO B C 1
ATOM 1621 O O . PRO B 2 191 ? 106.855 23.370 25.430 1.00 60.82 457 PRO B O 1
ATOM 1625 N N . SER B 2 192 ? 106.191 22.317 27.289 1.00 52.34 458 SER B N 1
ATOM 1626 C CA . SER B 2 192 ? 106.043 21.044 26.619 1.00 49.82 458 SER B CA 1
ATOM 1627 C C . SER B 2 192 ? 104.956 20.239 27.321 1.00 48.68 458 SER B C 1
ATOM 1628 O O . SER B 2 192 ? 104.947 20.152 28.542 1.00 53.12 458 SER B O 1
ATOM 1631 N N . ILE B 2 193 ? 104.038 19.648 26.568 1.00 46.87 459 ILE B N 1
ATOM 1632 C CA . ILE B 2 193 ? 102.964 18.881 27.198 1.00 46.22 459 ILE B CA 1
ATOM 1633 C C . ILE B 2 193 ? 103.184 17.370 27.103 1.00 46.85 459 ILE B C 1
ATOM 1634 O O . ILE B 2 193 ? 103.672 16.876 26.089 1.00 49.17 459 ILE B O 1
ATOM 1639 N N . HIS B 2 194 ? 102.832 16.638 28.158 1.00 46.14 460 HIS B N 1
ATOM 1640 C CA . HIS B 2 194 ? 103.013 15.189 28.159 1.00 43.72 460 HIS B CA 1
ATOM 1641 C C . HIS B 2 194 ? 101.745 14.522 28.639 1.00 46.54 460 HIS B C 1
ATOM 1642 O O . HIS B 2 194 ? 100.818 15.198 29.121 1.00 46.54 460 HIS B O 1
ATOM 1649 N N . TYR B 2 195 ? 101.700 13.198 28.528 1.00 45.73 461 TYR B N 1
ATOM 1650 C CA . TYR B 2 195 ? 100.505 12.473 28.931 1.00 45.91 461 TYR B CA 1
ATOM 1651 C C . TYR B 2 195 ? 100.144 12.610 30.393 1.00 42.86 461 TYR B C 1
ATOM 1652 O O . TYR B 2 195 ? 98.983 12.517 30.746 1.00 47.14 461 TYR B O 1
ATOM 1661 N N . SER B 2 196 ? 101.123 12.836 31.251 1.00 43.74 462 SER B N 1
ATOM 1662 C CA . SER B 2 196 ? 100.809 13.011 32.657 1.00 42.45 462 SER B CA 1
ATOM 1663 C C . SER B 2 196 ? 99.942 14.265 32.798 1.00 41.80 462 SER B C 1
ATOM 1664 O O . SER B 2 196 ? 99.089 14.352 33.688 1.00 42.31 462 SER B O 1
ATOM 1667 N N . ASN B 2 197 ? 100.141 15.232 31.911 1.00 41.01 463 ASN B N 1
ATOM 1668 C CA . ASN B 2 197 ? 99.369 16.469 31.974 1.00 39.20 463 ASN B CA 1
ATOM 1669 C C . ASN B 2 197 ? 97.879 16.267 31.786 1.00 34.56 463 ASN B C 1
ATOM 1670 O O . ASN B 2 197 ? 97.110 17.214 31.851 1.00 37.96 463 ASN B O 1
ATOM 1675 N N . ALA B 2 198 ? 97.460 15.031 31.555 1.00 38.00 464 ALA B N 1
ATOM 1676 C CA . ALA B 2 198 ? 96.038 14.760 31.389 1.00 41.89 464 ALA B CA 1
ATOM 1677 C C . ALA B 2 198 ? 95.358 14.846 32.750 1.00 45.18 464 ALA B C 1
ATOM 1678 O O . ALA B 2 198 ? 94.143 15.017 32.836 1.00 47.98 464 ALA B O 1
ATOM 1680 N N . ILE B 2 199 ? 96.152 14.728 33.809 1.00 47.98 465 ILE B N 1
ATOM 1681 C CA . ILE B 2 199 ? 95.627 14.782 35.166 1.00 47.62 465 ILE B CA 1
ATOM 1682 C C . ILE B 2 199 ? 96.536 15.571 36.113 1.00 48.87 465 ILE B C 1
ATOM 1683 O O . ILE B 2 199 ? 96.482 15.384 37.325 1.00 49.50 465 ILE B O 1
ATOM 1688 N N . SER B 2 200 ? 97.358 16.459 35.570 1.00 48.79 466 SER B N 1
ATOM 1689 C CA . SER B 2 200 ? 98.270 17.233 36.396 1.00 46.54 466 SER B CA 1
ATOM 1690 C C . SER B 2 200 ? 98.780 18.473 35.655 1.00 47.00 466 SER B C 1
ATOM 1691 O O . SER B 2 200 ? 99.066 18.425 34.459 1.00 42.48 466 SER B O 1
ATOM 1694 N N . SER B 2 201 ? 98.884 19.588 36.368 1.00 43.41 467 SER B N 1
ATOM 1695 C CA . SER B 2 201 ? 99.337 20.816 35.744 1.00 47.49 467 SER B CA 1
ATOM 1696 C C . SER B 2 201 ? 100.806 20.946 36.000 1.00 50.21 467 SER B C 1
ATOM 1697 O O . SER B 2 201 ? 101.399 21.981 35.697 1.00 49.80 467 SER B O 1
ATOM 1700 N N . ASN B 2 202 ? 101.389 19.894 36.571 1.00 52.28 468 ASN B N 1
ATOM 1701 C CA . ASN B 2 202 ? 102.812 19.898 36.875 1.00 57.10 468 ASN B CA 1
ATOM 1702 C C . ASN B 2 202 ? 103.564 20.067 35.569 1.00 56.94 468 ASN B C 1
ATOM 1703 O O . ASN B 2 202 ? 103.299 19.365 34.603 1.00 58.75 468 ASN B O 1
ATOM 1708 N N . THR B 2 203 ? 104.491 21.009 35.521 1.00 59.31 469 THR B N 1
ATOM 1709 C CA . THR B 2 203 ? 105.224 21.239 34.283 1.00 68.50 469 THR B CA 1
ATOM 1710 C C . THR B 2 203 ? 106.711 21.476 34.484 1.00 73.72 469 THR B C 1
ATOM 1711 O O . THR B 2 203 ? 107.140 22.013 35.510 1.00 71.95 469 THR B O 1
ATOM 1715 N N . THR B 2 204 ? 107.485 21.070 33.479 1.00 81.08 470 THR B N 1
ATOM 1716 C CA . THR B 2 204 ? 108.940 21.211 33.485 1.00 85.73 470 THR B CA 1
ATOM 1717 C C . THR B 2 204 ? 109.375 22.647 33.757 1.00 87.61 470 THR B C 1
ATOM 1718 O O . THR B 2 204 ? 110.239 22.895 34.596 1.00 88.98 470 THR B O 1
ATOM 1722 N N . GLU B 2 205 ? 108.785 23.593 33.039 1.00 93.02 471 GLU B N 1
ATOM 1723 C CA . GLU B 2 205 ? 109.116 24.993 33.244 1.00 99.96 471 GLU B CA 1
ATOM 1724 C C . GLU B 2 205 ? 108.309 25.521 34.419 1.00 100.61 471 GLU B C 1
ATOM 1725 O O . GLU B 2 205 ? 107.529 24.783 35.017 1.00 100.55 471 GLU B O 1
ATOM 1731 N N . SER B 2 206 ? 108.489 26.796 34.748 1.00 101.59 472 SER B N 1
ATOM 1732 C CA . SER B 2 206 ? 107.756 27.379 35.859 1.00 102.57 472 SER B CA 1
ATOM 1733 C C . SER B 2 206 ? 107.730 28.900 35.824 1.00 102.77 472 SER B C 1
ATOM 1734 O O . SER B 2 206 ? 107.939 29.554 36.848 1.00 104.00 472 SER B O 1
ATOM 1737 N N . ASP B 2 207 ? 107.496 29.470 34.649 1.00 101.19 473 ASP B N 1
ATOM 1738 C CA . ASP B 2 207 ? 107.410 30.921 34.538 1.00 98.64 473 ASP B CA 1
ATOM 1739 C C . ASP B 2 207 ? 106.135 31.264 35.289 1.00 97.46 473 ASP B C 1
ATOM 1740 O O . ASP B 2 207 ? 106.036 31.060 36.498 1.00 96.36 473 ASP B O 1
ATOM 1745 N N . LYS B 2 208 ? 105.160 31.787 34.562 1.00 95.75 474 LYS B N 1
ATOM 1746 C CA . LYS B 2 208 ? 103.864 32.107 35.135 1.00 94.19 474 LYS B CA 1
ATOM 1747 C C . LYS B 2 208 ? 102.926 31.772 34.001 1.00 93.46 474 LYS B C 1
ATOM 1748 O O . LYS B 2 208 ? 101.781 31.373 34.217 1.00 95.93 474 LYS B O 1
ATOM 1751 N N . LYS B 2 209 ? 103.443 31.921 32.783 1.00 89.94 475 LYS B N 1
ATOM 1752 C CA . LYS B 2 209 ? 102.679 31.624 31.577 1.00 84.96 475 LYS B CA 1
ATOM 1753 C C . LYS B 2 209 ? 102.484 30.112 31.463 1.00 77.92 475 LYS B C 1
ATOM 1754 O O . LYS B 2 209 ? 101.649 29.645 30.685 1.00 79.61 475 LYS B O 1
ATOM 1760 N N . TYR B 2 210 ? 103.255 29.359 32.250 1.00 67.29 476 TYR B N 1
ATOM 1761 C CA . TYR B 2 210 ? 103.173 27.906 32.249 1.00 59.13 476 TYR B CA 1
ATOM 1762 C C . TYR B 2 210 ? 102.545 27.439 33.548 1.00 53.47 476 TYR B C 1
ATOM 1763 O O . TYR B 2 210 ? 102.906 27.903 34.615 1.00 51.60 476 TYR B O 1
ATOM 1772 N N . GLY B 2 211 ? 101.597 26.520 33.460 1.00 47.89 477 GLY B N 1
ATOM 1773 C CA . GLY B 2 211 ? 100.973 26.029 34.668 1.00 46.33 477 GLY B CA 1
ATOM 1774 C C . GLY B 2 211 ? 99.557 26.510 34.862 1.00 43.03 477 GLY B C 1
ATOM 1775 O O . GLY B 2 211 ? 98.949 27.043 33.951 1.00 42.79 477 GLY B O 1
ATOM 1776 N N . ALA B 2 212 ? 99.033 26.297 36.060 1.00 44.11 478 ALA B N 1
ATOM 1777 C CA . ALA B 2 212 ? 97.686 26.715 36.412 1.00 42.61 478 ALA B CA 1
ATOM 1778 C C . ALA B 2 212 ? 97.726 27.357 37.793 1.00 45.21 478 ALA B C 1
ATOM 1779 O O . ALA B 2 212 ? 98.490 26.935 38.676 1.00 42.93 478 ALA B O 1
ATOM 1781 N N . SER B 2 213 ? 96.902 28.379 37.973 1.00 47.45 479 SER B N 1
ATOM 1782 C CA . SER B 2 213 ? 96.822 29.086 39.241 1.00 48.83 479 SER B CA 1
ATOM 1783 C C . SER B 2 213 ? 95.355 29.387 39.443 1.00 51.87 479 SER B C 1
ATOM 1784 O O . SER B 2 213 ? 94.606 29.400 38.469 1.00 56.31 479 SER B O 1
ATOM 1787 N N . SER B 2 214 ? 94.936 29.628 40.684 1.00 54.05 480 SER B N 1
ATOM 1788 C CA . SER B 2 214 ? 93.534 29.941 40.940 1.00 50.77 480 SER B CA 1
ATOM 1789 C C . SER B 2 214 ? 93.062 31.020 39.967 1.00 46.55 480 SER B C 1
ATOM 1790 O O . SER B 2 214 ? 91.907 31.054 39.579 1.00 40.14 480 SER B O 1
ATOM 1793 N N . GLU B 2 215 ? 93.962 31.902 39.565 1.00 46.77 481 GLU B N 1
ATOM 1794 C CA . GLU B 2 215 ? 93.579 32.937 38.636 1.00 48.24 481 GLU B CA 1
ATOM 1795 C C . GLU B 2 215 ? 93.230 32.323 37.303 1.00 45.69 481 GLU B C 1
ATOM 1796 O O . GLU B 2 215 ? 92.107 32.437 36.835 1.00 46.65 481 GLU B O 1
ATOM 1802 N N . LYS B 2 216 ? 94.206 31.662 36.698 1.00 47.71 482 LYS B N 1
ATOM 1803 C CA . LYS B 2 216 ? 94.020 31.038 35.395 1.00 46.10 482 LYS B CA 1
ATOM 1804 C C . LYS B 2 216 ? 92.865 30.048 35.346 1.00 48.29 482 LYS B C 1
ATOM 1805 O O . LYS B 2 216 ? 92.080 30.052 34.402 1.00 48.27 482 LYS B O 1
ATOM 1811 N N . MET B 2 217 ? 92.752 29.204 36.361 1.00 48.82 483 MET B N 1
ATOM 1812 C CA . MET B 2 217 ? 91.678 28.226 36.385 1.00 52.67 483 MET B CA 1
ATOM 1813 C C . MET B 2 217 ? 90.303 28.871 36.346 1.00 56.82 483 MET B C 1
ATOM 1814 O O . MET B 2 217 ? 89.493 28.568 35.467 1.00 59.10 483 MET B O 1
ATOM 1819 N N . ALA B 2 218 ? 90.041 29.766 37.291 1.00 60.73 484 ALA B N 1
ATOM 1820 C CA . ALA B 2 218 ? 88.759 30.456 37.333 1.00 58.81 484 ALA B CA 1
ATOM 1821 C C . ALA B 2 218 ? 88.444 31.179 36.008 1.00 57.75 484 ALA B C 1
ATOM 1822 O O . ALA B 2 218 ? 87.266 31.343 35.659 1.00 61.26 484 ALA B O 1
ATOM 1824 N N . ALA B 2 219 ? 89.472 31.613 35.272 1.00 50.56 485 ALA B N 1
ATOM 1825 C CA . ALA B 2 219 ? 89.224 32.293 34.001 1.00 47.40 485 ALA B CA 1
ATOM 1826 C C . ALA B 2 219 ? 89.011 31.273 32.902 1.00 53.75 485 ALA B C 1
ATOM 1827 O O . ALA B 2 219 ? 88.341 31.550 31.912 1.00 58.40 485 ALA B O 1
ATOM 1829 N N . ALA B 2 220 ? 89.588 30.089 33.067 1.00 61.39 486 ALA B N 1
ATOM 1830 C CA . ALA B 2 220 ? 89.419 29.043 32.071 1.00 61.57 486 ALA B CA 1
ATOM 1831 C C . ALA B 2 220 ? 88.003 28.507 32.217 1.00 61.65 486 ALA B C 1
ATOM 1832 O O . ALA B 2 220 ? 87.242 28.482 31.250 1.00 63.16 486 ALA B O 1
ATOM 1834 N N . TYR B 2 221 ? 87.644 28.096 33.430 1.00 58.40 487 TYR B N 1
ATOM 1835 C CA . TYR B 2 221 ? 86.308 27.569 33.673 1.00 59.37 487 TYR B CA 1
ATOM 1836 C C . TYR B 2 221 ? 85.194 28.566 33.398 1.00 60.87 487 TYR B C 1
ATOM 1837 O O . TYR B 2 221 ? 84.037 28.183 33.191 1.00 60.81 487 TYR B O 1
ATOM 1846 N N . ALA B 2 222 ? 85.538 29.847 33.406 1.00 63.66 488 ALA B N 1
ATOM 1847 C CA . ALA B 2 222 ? 84.553 30.878 33.131 1.00 62.39 488 ALA B CA 1
ATOM 1848 C C . ALA B 2 222 ? 84.081 30.704 31.683 1.00 64.04 488 ALA B C 1
ATOM 1849 O O . ALA B 2 222 ? 82.921 30.990 31.368 1.00 65.04 488 ALA B O 1
ATOM 1851 N N . ALA B 2 223 ? 84.972 30.226 30.810 1.00 61.26 489 ALA B N 1
ATOM 1852 C CA . ALA B 2 223 ? 84.625 30.029 29.403 1.00 60.10 489 ALA B CA 1
ATOM 1853 C C . ALA B 2 223 ? 83.487 29.010 29.241 1.00 61.96 489 ALA B C 1
ATOM 1854 O O . ALA B 2 223 ? 82.678 29.112 28.318 1.00 62.50 489 ALA B O 1
ATOM 1856 N N . PHE B 2 224 ? 83.423 28.022 30.126 1.00 62.26 490 PHE B N 1
ATOM 1857 C CA . PHE B 2 224 ? 82.338 27.048 30.049 1.00 64.06 490 PHE B CA 1
ATOM 1858 C C . PHE B 2 224 ? 81.083 27.837 30.348 1.00 64.82 490 PHE B C 1
ATOM 1859 O O . PHE B 2 224 ? 80.164 27.904 29.528 1.00 62.92 490 PHE B O 1
ATOM 1867 N N . ALA B 2 225 ? 81.071 28.447 31.531 1.00 67.70 491 ALA B N 1
ATOM 1868 C CA . ALA B 2 225 ? 79.946 29.257 31.983 1.00 70.68 491 ALA B CA 1
ATOM 1869 C C . ALA B 2 225 ? 79.466 30.285 30.934 1.00 71.54 491 ALA B C 1
ATOM 1870 O O . ALA B 2 225 ? 78.324 30.225 30.482 1.00 74.54 491 ALA B O 1
ATOM 1872 N N . ASN B 2 226 ? 80.335 31.207 30.532 1.00 71.36 492 ASN B N 1
ATOM 1873 C CA . ASN B 2 226 ? 79.948 32.238 29.571 1.00 71.58 492 ASN B CA 1
ATOM 1874 C C . ASN B 2 226 ? 79.647 31.715 28.176 1.00 73.78 492 ASN B C 1
ATOM 1875 O O . ASN B 2 226 ? 79.464 32.503 27.246 1.00 76.01 492 ASN B O 1
ATOM 1880 N N . GLY B 2 227 ? 79.619 30.397 28.012 1.00 73.86 493 GLY B N 1
ATOM 1881 C CA . GLY B 2 227 ? 79.304 29.846 26.699 1.00 68.88 493 GLY B CA 1
ATOM 1882 C C . GLY B 2 227 ? 80.424 29.454 25.745 1.00 64.15 493 GLY B C 1
ATOM 1883 O O . GLY B 2 227 ? 80.140 28.945 24.669 1.00 65.71 493 GLY B O 1
ATOM 1884 N N . GLY B 2 228 ? 81.681 29.685 26.113 1.00 58.67 494 GLY B N 1
ATOM 1885 C CA . GLY B 2 228 ? 82.779 29.308 25.238 1.00 55.13 494 GLY B CA 1
ATOM 1886 C C . GLY B 2 228 ? 83.765 30.419 24.932 1.00 55.25 494 GLY B C 1
ATOM 1887 O O . GLY B 2 228 ? 84.653 30.250 24.084 1.00 50.75 494 GLY B O 1
ATOM 1888 N N . THR B 2 229 ? 83.619 31.551 25.619 1.00 53.99 495 THR B N 1
ATOM 1889 C CA . THR B 2 229 ? 84.494 32.703 25.411 1.00 54.80 495 THR B CA 1
ATOM 1890 C C . THR B 2 229 ? 85.568 32.822 26.492 1.00 53.90 495 THR B C 1
ATOM 1891 O O . THR B 2 229 ? 85.259 32.773 27.678 1.00 54.15 495 THR B O 1
ATOM 1895 N N . TYR B 2 230 ? 86.828 32.973 26.090 1.00 53.84 496 TYR B N 1
ATOM 1896 C CA . TYR B 2 230 ? 87.896 33.133 27.071 1.00 58.48 496 TYR B CA 1
ATOM 1897 C C . TYR B 2 230 ? 88.205 34.607 27.369 1.00 62.04 496 TYR B C 1
ATOM 1898 O O . TYR B 2 230 ? 88.695 35.340 26.499 1.00 62.21 496 TYR B O 1
ATOM 1907 N N . TYR B 2 231 ? 87.945 35.034 28.601 1.00 62.53 497 TYR B N 1
ATOM 1908 C CA . TYR B 2 231 ? 88.213 36.418 28.983 1.00 64.12 497 TYR B CA 1
ATOM 1909 C C . TYR B 2 231 ? 89.486 36.589 29.809 1.00 60.80 497 TYR B C 1
ATOM 1910 O O . TYR B 2 231 ? 89.603 36.008 30.890 1.00 60.32 497 TYR B O 1
ATOM 1919 N N . LYS B 2 232 ? 90.434 37.379 29.304 1.00 58.91 498 LYS B N 1
ATOM 1920 C CA . LYS B 2 232 ? 91.673 37.664 30.037 1.00 57.87 498 LYS B CA 1
ATOM 1921 C C . LYS B 2 232 ? 91.283 38.164 31.433 1.00 58.82 498 LYS B C 1
ATOM 1922 O O . LYS B 2 232 ? 90.361 38.972 31.584 1.00 59.41 498 LYS B O 1
ATOM 1928 N N . PRO B 2 233 ? 91.967 37.685 32.480 1.00 59.13 499 PRO B N 1
ATOM 1929 C CA . PRO B 2 233 ? 91.619 38.137 33.837 1.00 60.66 499 PRO B CA 1
ATOM 1930 C C . PRO B 2 233 ? 91.927 39.625 34.001 1.00 62.35 499 PRO B C 1
ATOM 1931 O O . PRO B 2 233 ? 93.042 40.063 33.701 1.00 62.58 499 PRO B O 1
ATOM 1935 N N . MET B 2 234 ? 90.950 40.405 34.464 1.00 63.68 500 MET B N 1
ATOM 1936 C CA . MET B 2 234 ? 91.161 41.844 34.634 1.00 65.98 500 MET B CA 1
ATOM 1937 C C . MET B 2 234 ? 90.930 42.321 36.055 1.00 68.35 500 MET B C 1
ATOM 1938 O O . MET B 2 234 ? 89.928 41.968 36.688 1.00 69.67 500 MET B O 1
ATOM 1943 N N . TYR B 2 235 ? 91.864 43.133 36.547 1.00 70.15 501 TYR B N 1
ATOM 1944 C CA . TYR B 2 235 ? 91.785 43.679 37.897 1.00 70.82 501 TYR B CA 1
ATOM 1945 C C . TYR B 2 235 ? 91.528 45.175 37.880 1.00 73.59 501 TYR B C 1
ATOM 1946 O O . TYR B 2 235 ? 90.924 45.705 38.810 1.00 71.26 501 TYR B O 1
ATOM 1955 N N . ILE B 2 236 ? 92.000 45.852 36.831 1.00 75.16 502 ILE B N 1
ATOM 1956 C CA . ILE B 2 236 ? 91.823 47.297 36.720 1.00 80.40 502 ILE B CA 1
ATOM 1957 C C . ILE B 2 236 ? 90.811 47.724 35.663 1.00 84.91 502 ILE B C 1
ATOM 1958 O O . ILE B 2 236 ? 90.757 47.175 34.555 1.00 84.37 502 ILE B O 1
ATOM 1963 N N . HIS B 2 237 ? 90.027 48.733 36.031 1.00 86.43 503 HIS B N 1
ATOM 1964 C CA . HIS B 2 237 ? 88.989 49.308 35.188 1.00 85.25 503 HIS B CA 1
ATOM 1965 C C . HIS B 2 237 ? 89.552 50.487 34.401 1.00 82.29 503 HIS B C 1
ATOM 1966 O O . HIS B 2 237 ? 89.622 50.447 33.173 1.00 77.27 503 HIS B O 1
ATOM 1973 N N . LYS B 2 238 ? 89.957 51.528 35.128 1.00 82.46 504 LYS B N 1
ATOM 1974 C CA . LYS B 2 238 ? 90.489 52.748 34.529 1.00 80.94 504 LYS B CA 1
ATOM 1975 C C . LYS B 2 238 ? 91.548 53.415 35.400 1.00 81.65 504 LYS B C 1
ATOM 1976 O O . LYS B 2 238 ? 91.549 53.265 36.628 1.00 76.70 504 LYS B O 1
ATOM 1982 N N . VAL B 2 239 ? 92.445 54.154 34.748 1.00 84.64 505 VAL B N 1
ATOM 1983 C CA . VAL B 2 239 ? 93.520 54.867 35.434 1.00 88.23 505 VAL B CA 1
ATOM 1984 C C . VAL B 2 239 ? 93.623 56.310 34.959 1.00 91.22 505 VAL B C 1
ATOM 1985 O O . VAL B 2 239 ? 94.072 56.575 33.840 1.00 92.49 505 VAL B O 1
ATOM 1989 N N . VAL B 2 240 ? 93.208 57.242 35.814 1.00 92.28 506 VAL B N 1
ATOM 1990 C CA . VAL B 2 240 ? 93.264 58.663 35.482 1.00 90.18 506 VAL B CA 1
ATOM 1991 C C . VAL B 2 240 ? 94.656 59.194 35.827 1.00 91.00 506 VAL B C 1
ATOM 1992 O O . VAL B 2 240 ? 95.165 58.977 36.936 1.00 89.08 506 VAL B O 1
ATOM 1996 N N . PHE B 2 241 ? 95.273 59.872 34.864 1.00 90.68 507 PHE B N 1
ATOM 1997 C CA . PHE B 2 241 ? 96.605 60.434 35.049 1.00 92.53 507 PHE B CA 1
ATOM 1998 C C . PHE B 2 241 ? 96.545 61.723 35.862 1.00 93.63 507 PHE B C 1
ATOM 1999 O O . PHE B 2 241 ? 95.494 62.352 35.974 1.00 94.51 507 PHE B O 1
ATOM 2007 N N . SER B 2 242 ? 97.675 62.112 36.440 1.00 96.31 508 SER B N 1
ATOM 2008 C CA . SER B 2 242 ? 97.727 63.341 37.224 1.00 97.50 508 SER B CA 1
ATOM 2009 C C . SER B 2 242 ? 97.576 64.523 36.270 1.00 96.62 508 SER B C 1
ATOM 2010 O O . SER B 2 242 ? 96.957 65.539 36.602 1.00 94.70 508 SER B O 1
ATOM 2013 N N . ASP B 2 243 ? 98.130 64.365 35.073 1.00 93.88 509 ASP B N 1
ATOM 2014 C CA . ASP B 2 243 ? 98.078 65.402 34.057 1.00 93.17 509 ASP B CA 1
ATOM 2015 C C . ASP B 2 243 ? 96.749 65.460 33.293 1.00 91.34 509 ASP B C 1
ATOM 2016 O O . ASP B 2 243 ? 96.707 65.917 32.150 1.00 90.25 509 ASP B O 1
ATOM 2021 N N . GLY B 2 244 ? 95.673 64.984 33.916 1.00 90.23 510 GLY B N 1
ATOM 2022 C CA . GLY B 2 244 ? 94.364 65.039 33.281 1.00 90.24 510 GLY B CA 1
ATOM 2023 C C . GLY B 2 244 ? 93.862 63.908 32.393 1.00 90.18 510 GLY B C 1
ATOM 2024 O O . GLY B 2 244 ? 92.661 63.641 32.370 1.00 87.58 510 GLY B O 1
ATOM 2025 N N . SER B 2 245 ? 94.754 63.250 31.659 1.00 92.13 511 SER B N 1
ATOM 2026 C CA . SER B 2 245 ? 94.358 62.157 30.766 1.00 93.04 511 SER B CA 1
ATOM 2027 C C . SER B 2 245 ? 93.900 60.886 31.485 1.00 93.59 511 SER B C 1
ATOM 2028 O O . SER B 2 245 ? 94.190 60.678 32.666 1.00 92.96 511 SER B O 1
ATOM 2031 N N . GLU B 2 246 ? 93.184 60.034 30.758 1.00 93.60 512 GLU B N 1
ATOM 2032 C CA . GLU B 2 246 ? 92.685 58.780 31.314 1.00 93.68 512 GLU B CA 1
ATOM 2033 C C . GLU B 2 246 ? 92.916 57.640 30.339 1.00 92.37 512 GLU B C 1
ATOM 2034 O O . GLU B 2 246 ? 92.955 57.847 29.126 1.00 92.38 512 GLU B O 1
ATOM 2040 N N . LYS B 2 247 ? 93.060 56.435 30.879 1.00 90.81 513 LYS B N 1
ATOM 2041 C CA . LYS B 2 247 ? 93.245 55.245 30.061 1.00 84.87 513 LYS B CA 1
ATOM 2042 C C . LYS B 2 247 ? 92.238 54.202 30.540 1.00 82.31 513 LYS B C 1
ATOM 2043 O O . LYS B 2 247 ? 92.286 53.749 31.687 1.00 75.16 513 LYS B O 1
ATOM 2049 N N . GLU B 2 248 ? 91.304 53.864 29.654 1.00 84.64 514 GLU B N 1
ATOM 2050 C CA . GLU B 2 248 ? 90.248 52.890 29.926 1.00 88.31 514 GLU B CA 1
ATOM 2051 C C . GLU B 2 248 ? 90.722 51.502 29.506 1.00 90.19 514 GLU B C 1
ATOM 2052 O O . GLU B 2 248 ? 91.338 51.339 28.448 1.00 91.10 514 GLU B O 1
ATOM 2058 N N . PHE B 2 249 ? 90.447 50.501 30.333 1.00 93.69 515 PHE B N 1
ATOM 2059 C CA . PHE B 2 249 ? 90.878 49.146 30.015 1.00 99.23 515 PHE B CA 1
ATOM 2060 C C . PHE B 2 249 ? 89.751 48.229 29.569 1.00 102.56 515 PHE B C 1
ATOM 2061 O O . PHE B 2 249 ? 88.842 47.900 30.337 1.00 101.52 515 PHE B O 1
ATOM 2069 N N . SER B 2 250 ? 89.833 47.820 28.306 1.00 106.60 516 SER B N 1
ATOM 2070 C CA . SER B 2 250 ? 88.835 46.956 27.692 1.00 110.81 516 SER B CA 1
ATOM 2071 C C . SER B 2 250 ? 89.376 45.566 27.357 1.00 113.59 516 SER B C 1
ATOM 2072 O O . SER B 2 250 ? 90.492 45.428 26.842 1.00 114.18 516 SER B O 1
ATOM 2075 N N . ASN B 2 251 ? 88.577 44.543 27.654 1.00 114.49 517 ASN B N 1
ATOM 2076 C CA . ASN B 2 251 ? 88.953 43.162 27.375 1.00 115.30 517 ASN B CA 1
ATOM 2077 C C . ASN B 2 251 ? 87.959 42.559 26.386 1.00 112.18 517 ASN B C 1
ATOM 2078 O O . ASN B 2 251 ? 86.748 42.688 26.554 1.00 113.29 517 ASN B O 1
ATOM 2083 N N . VAL B 2 252 ? 88.477 41.913 25.347 1.00 108.60 518 VAL B N 1
ATOM 2084 C CA . VAL B 2 252 ? 87.629 41.297 24.329 1.00 105.71 518 VAL B CA 1
ATOM 2085 C C . VAL B 2 252 ? 87.852 39.786 24.209 1.00 101.54 518 VAL B C 1
ATOM 2086 O O . VAL B 2 252 ? 88.865 39.335 23.669 1.00 103.76 518 VAL B O 1
ATOM 2090 N N . GLY B 2 253 ? 86.885 39.014 24.699 1.00 94.16 519 GLY B N 1
ATOM 2091 C CA . GLY B 2 253 ? 86.987 37.566 24.666 1.00 87.87 519 GLY B CA 1
ATOM 2092 C C . GLY B 2 253 ? 87.201 36.905 23.314 1.00 83.30 519 GLY B C 1
ATOM 2093 O O . GLY B 2 253 ? 87.051 37.529 22.267 1.00 81.86 519 GLY B O 1
ATOM 2094 N N . THR 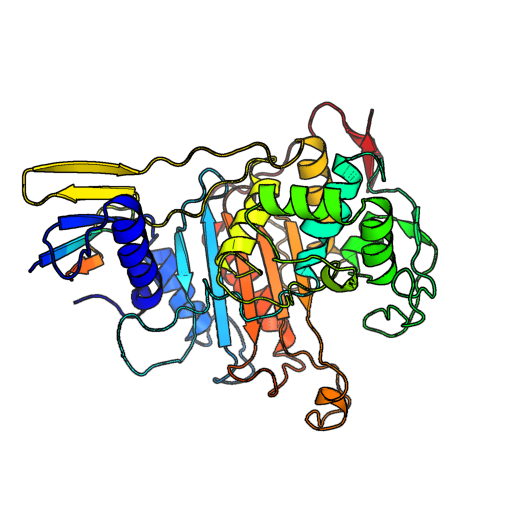B 2 254 ? 87.566 35.626 23.348 1.00 79.89 520 THR B N 1
ATOM 2095 C CA . THR B 2 254 ? 87.789 34.849 22.130 1.00 77.41 520 THR B CA 1
ATOM 2096 C C . THR B 2 254 ? 87.087 33.492 22.223 1.00 75.55 520 THR B C 1
ATOM 2097 O O . THR B 2 254 ? 86.924 32.937 23.311 1.00 74.40 520 THR B O 1
ATOM 2101 N N . ARG B 2 255 ? 86.663 32.967 21.078 1.00 73.54 521 ARG B N 1
ATOM 2102 C CA . ARG B 2 255 ? 85.987 31.677 21.036 1.00 65.67 521 ARG B CA 1
ATOM 2103 C C . ARG B 2 255 ? 87.044 30.650 21.416 1.00 62.79 521 ARG B C 1
ATOM 2104 O O . ARG B 2 255 ? 88.043 30.492 20.713 1.00 58.41 521 ARG B O 1
ATOM 2112 N N . ALA B 2 256 ? 86.839 29.972 22.538 1.00 60.53 522 ALA B N 1
ATOM 2113 C CA . ALA B 2 256 ? 87.778 28.951 22.981 1.00 59.93 522 ALA B CA 1
ATOM 2114 C C . ALA B 2 256 ? 87.254 27.589 22.533 1.00 60.73 522 ALA B C 1
ATOM 2115 O O . ALA B 2 256 ? 88.023 26.712 22.138 1.00 59.54 522 ALA B O 1
ATOM 2117 N N . MET B 2 257 ? 85.934 27.425 22.590 1.00 59.85 523 MET B N 1
ATOM 2118 C CA . MET B 2 257 ? 85.288 26.176 22.199 1.00 59.71 523 MET B CA 1
ATOM 2119 C C . MET B 2 257 ? 83.895 26.489 21.653 1.00 61.43 523 MET B C 1
ATOM 2120 O O . MET B 2 257 ? 83.379 27.588 21.867 1.00 59.80 523 MET B O 1
ATOM 2125 N N . LYS B 2 258 ? 83.291 25.537 20.944 1.00 61.67 524 LYS B N 1
ATOM 2126 C CA . LYS B 2 258 ? 81.944 25.747 20.411 1.00 61.83 524 LYS B CA 1
ATOM 2127 C C . LYS B 2 258 ? 80.965 25.757 21.598 1.00 64.00 524 LYS B C 1
ATOM 2128 O O . LYS B 2 258 ? 81.282 25.217 22.667 1.00 64.16 524 LYS B O 1
ATOM 2134 N N . GLU B 2 259 ? 79.786 26.356 21.427 1.00 65.23 525 GLU B N 1
ATOM 2135 C CA . GLU B 2 259 ? 78.803 26.380 22.519 1.00 69.23 525 GLU B CA 1
ATOM 2136 C C . GLU B 2 259 ? 78.416 24.959 22.926 1.00 68.11 525 GLU B C 1
ATOM 2137 O O . GLU B 2 259 ? 78.184 24.667 24.103 1.00 69.72 525 GLU B O 1
ATOM 2143 N N . THR B 2 260 ? 78.310 24.090 21.927 1.00 66.37 526 THR B N 1
ATOM 2144 C CA . THR B 2 260 ? 77.953 22.700 22.149 1.00 65.96 526 THR B CA 1
ATOM 2145 C C . THR B 2 260 ? 78.860 22.107 23.234 1.00 64.87 526 THR B C 1
ATOM 2146 O O . THR B 2 260 ? 78.384 21.591 24.252 1.00 60.09 526 THR B O 1
ATOM 2150 N N . THR B 2 261 ? 80.168 22.198 23.008 1.00 64.71 527 THR B N 1
ATOM 2151 C CA . THR B 2 261 ? 81.155 21.688 23.946 1.00 62.50 527 THR B CA 1
ATOM 2152 C C . THR B 2 261 ? 80.938 22.272 25.336 1.00 63.46 527 THR B C 1
ATOM 2153 O O . THR B 2 261 ? 80.909 21.541 26.338 1.00 63.01 527 THR B O 1
ATOM 2157 N N . ALA B 2 262 ? 80.782 23.592 25.397 1.00 58.30 528 ALA B N 1
ATOM 2158 C CA . ALA B 2 262 ? 80.565 24.265 26.674 1.00 54.78 528 ALA B CA 1
ATOM 2159 C C . ALA B 2 262 ? 79.345 23.690 27.384 1.00 57.63 528 ALA B C 1
ATOM 2160 O O . ALA B 2 262 ? 79.409 23.324 28.560 1.00 57.27 528 ALA B O 1
ATOM 2162 N N . TYR B 2 263 ? 78.231 23.609 26.668 1.00 59.23 529 TYR B N 1
ATOM 2163 C CA . TYR B 2 263 ? 77.010 23.089 27.259 1.00 58.75 529 TYR B CA 1
ATOM 2164 C C . TYR B 2 263 ? 77.219 21.675 27.787 1.00 56.94 529 TYR B C 1
ATOM 2165 O O . TYR B 2 263 ? 76.818 21.345 28.911 1.00 49.82 529 TYR B O 1
ATOM 2174 N N . MET B 2 264 ? 77.859 20.846 26.966 1.00 59.74 530 MET B N 1
ATOM 2175 C CA . MET B 2 264 ? 78.111 19.455 27.324 1.00 59.65 530 MET B CA 1
ATOM 2176 C C . MET B 2 264 ? 79.004 19.275 28.541 1.00 55.48 530 MET B C 1
ATOM 2177 O O . MET B 2 264 ? 78.719 18.449 29.404 1.00 51.31 530 MET B O 1
ATOM 2182 N N . MET B 2 265 ? 80.074 20.054 28.613 1.00 52.50 531 MET B N 1
ATOM 2183 C CA . MET B 2 265 ? 80.977 19.977 29.746 1.00 54.07 531 MET B CA 1
ATOM 2184 C C . MET B 2 265 ? 80.234 20.414 31.020 1.00 55.06 531 MET B C 1
ATOM 2185 O O . MET B 2 265 ? 80.411 19.842 32.123 1.00 49.19 531 MET B O 1
ATOM 2190 N N . THR B 2 266 ? 79.385 21.423 30.844 1.00 56.74 532 THR B N 1
ATOM 2191 C CA . THR B 2 266 ? 78.597 21.956 31.934 1.00 58.25 532 THR B CA 1
ATOM 2192 C C . THR B 2 266 ? 77.615 20.915 32.452 1.00 59.92 532 THR B C 1
ATOM 2193 O O . THR B 2 266 ? 77.405 20.795 33.667 1.00 55.96 532 THR B O 1
ATOM 2197 N N . ASP B 2 267 ? 77.007 20.160 31.537 1.00 61.39 533 ASP B N 1
ATOM 2198 C CA . ASP B 2 267 ? 76.042 19.159 31.967 1.00 65.13 533 ASP B CA 1
ATOM 2199 C C . ASP B 2 267 ? 76.718 18.019 32.712 1.00 65.92 533 ASP B C 1
ATOM 2200 O O . ASP B 2 267 ? 76.226 17.575 33.752 1.00 66.41 533 ASP B O 1
ATOM 2205 N N . MET B 2 268 ? 77.840 17.535 32.193 1.00 64.74 534 MET B N 1
ATOM 2206 C CA . MET B 2 268 ? 78.527 16.457 32.882 1.00 60.40 534 MET B CA 1
ATOM 2207 C C . MET B 2 268 ? 79.025 16.979 34.216 1.00 60.94 534 MET B C 1
ATOM 2208 O O . MET B 2 268 ? 78.999 16.257 35.219 1.00 56.60 534 MET B O 1
ATOM 2213 N N . MET B 2 269 ? 79.452 18.242 34.250 1.00 59.47 535 MET B N 1
ATOM 2214 C CA . MET B 2 269 ? 79.964 18.774 35.507 1.00 60.38 535 MET B CA 1
ATOM 2215 C C . MET B 2 269 ? 78.913 19.130 36.557 1.00 63.61 535 MET B C 1
ATOM 2216 O O . MET B 2 269 ? 79.244 19.263 37.735 1.00 64.74 535 MET B O 1
ATOM 2221 N N . LYS B 2 270 ? 77.654 19.272 36.150 1.00 62.53 536 LYS B N 1
ATOM 2222 C CA . LYS B 2 270 ? 76.603 19.560 37.117 1.00 61.41 536 LYS B CA 1
ATOM 2223 C C . LYS B 2 270 ? 76.418 18.296 37.952 1.00 65.70 536 LYS B C 1
ATOM 2224 O O . LYS B 2 270 ? 76.041 18.358 39.128 1.00 66.23 536 LYS B O 1
ATOM 2230 N N . THR B 2 271 ? 76.702 17.149 37.330 1.00 68.35 537 THR B N 1
ATOM 2231 C CA . THR B 2 271 ? 76.563 15.845 37.987 1.00 68.71 537 THR B CA 1
ATOM 2232 C C . THR B 2 271 ? 77.680 15.611 39.007 1.00 68.19 537 THR B C 1
ATOM 2233 O O . THR B 2 271 ? 77.533 14.826 39.945 1.00 69.26 537 THR B O 1
ATOM 2237 N N . VAL B 2 272 ? 78.801 16.294 38.823 1.00 67.95 538 VAL B N 1
ATOM 2238 C CA . VAL B 2 272 ? 79.898 16.144 39.763 1.00 66.46 538 VAL B CA 1
ATOM 2239 C C . VAL B 2 272 ? 79.403 16.507 41.154 1.00 65.86 538 VAL B C 1
ATOM 2240 O O . VAL B 2 272 ? 79.675 15.791 42.110 1.00 64.34 538 VAL B O 1
ATOM 2244 N N . LEU B 2 273 ? 78.667 17.612 41.264 1.00 67.65 539 LEU B N 1
ATOM 2245 C CA . LEU B 2 273 ? 78.163 18.057 42.567 1.00 70.30 539 LEU B CA 1
ATOM 2246 C C . LEU B 2 273 ? 77.057 17.174 43.160 1.00 72.91 539 LEU B C 1
ATOM 2247 O O . LEU B 2 273 ? 77.010 16.943 44.368 1.00 71.15 539 LEU B O 1
ATOM 2252 N N . THR B 2 274 ? 76.174 16.680 42.303 1.00 78.38 540 THR B N 1
ATOM 2253 C CA . THR B 2 274 ? 75.064 15.839 42.734 1.00 80.56 540 THR B CA 1
ATOM 2254 C C . THR B 2 274 ? 75.524 14.480 43.269 1.00 82.93 540 THR B C 1
ATOM 2255 O O . THR B 2 274 ? 75.840 14.352 44.453 1.00 83.85 540 THR B O 1
ATOM 2259 N N . TYR B 2 275 ? 75.571 13.469 42.405 1.00 85.81 541 TYR B N 1
ATOM 2260 C CA . TYR B 2 275 ? 76.004 12.140 42.830 1.00 87.97 541 TYR B CA 1
ATOM 2261 C C . TYR B 2 275 ? 77.490 11.942 42.575 1.00 86.03 541 TYR B C 1
ATOM 2262 O O . TYR B 2 275 ? 78.006 10.837 42.717 1.00 83.52 541 TYR B O 1
ATOM 2271 N N . GLY B 2 276 ? 78.175 13.018 42.205 1.00 85.68 542 GLY B N 1
ATOM 2272 C CA . GLY B 2 276 ? 79.597 12.931 41.926 1.00 84.45 542 GLY B CA 1
ATOM 2273 C C . GLY B 2 276 ? 80.533 13.160 43.101 1.00 83.29 542 GLY B C 1
ATOM 2274 O O . GLY B 2 276 ? 80.177 12.950 44.260 1.00 82.77 542 GLY B O 1
ATOM 2275 N N . THR B 2 277 ? 81.744 13.605 42.781 1.00 82.41 543 THR B N 1
ATOM 2276 C CA . THR B 2 277 ? 82.777 13.855 43.775 1.00 78.55 543 THR B CA 1
ATOM 2277 C C . THR B 2 277 ? 82.657 15.211 44.461 1.00 79.22 543 THR B C 1
ATOM 2278 O O . THR B 2 277 ? 83.179 15.398 45.553 1.00 83.06 543 THR B O 1
ATOM 2282 N N . GLY B 2 278 ? 81.964 16.153 43.832 1.00 77.74 544 GLY B N 1
ATOM 2283 C CA . GLY B 2 278 ? 81.833 17.473 44.425 1.00 80.05 544 GLY B CA 1
ATOM 2284 C C . GLY B 2 278 ? 80.581 17.693 45.246 1.00 82.51 544 GLY B C 1
ATOM 2285 O O . GLY B 2 278 ? 80.000 18.773 45.207 1.00 82.38 544 GLY B O 1
ATOM 2286 N N . ARG B 2 279 ? 80.177 16.676 46.001 1.00 84.85 545 ARG B N 1
ATOM 2287 C CA . ARG B 2 279 ? 78.977 16.751 46.831 1.00 85.53 545 ARG B CA 1
ATOM 2288 C C . ARG B 2 279 ? 79.034 17.785 47.955 1.00 85.22 545 ARG B C 1
ATOM 2289 O O . ARG B 2 279 ? 78.015 18.396 48.274 1.00 87.28 545 ARG B O 1
ATOM 2297 N N . ASN B 2 280 ? 80.212 17.983 48.548 1.00 86.44 546 ASN B N 1
ATOM 2298 C CA . ASN B 2 280 ? 80.381 18.951 49.643 1.00 87.11 546 ASN B CA 1
ATOM 2299 C C . ASN B 2 280 ? 80.300 20.417 49.217 1.00 88.98 546 ASN B C 1
ATOM 2300 O O . ASN B 2 280 ? 80.396 21.310 50.057 1.00 87.41 546 ASN B O 1
ATOM 2305 N N . ALA B 2 281 ? 80.139 20.659 47.921 1.00 91.49 547 ALA B N 1
ATOM 2306 C CA . ALA B 2 281 ? 80.038 22.017 47.395 1.00 94.16 547 ALA B CA 1
ATOM 2307 C C . ALA B 2 281 ? 78.711 22.151 46.657 1.00 96.63 547 ALA B C 1
ATOM 2308 O O . ALA B 2 281 ? 78.544 23.028 45.805 1.00 97.66 547 ALA B O 1
ATOM 2310 N N . TYR B 2 282 ? 77.771 21.273 47.004 1.00 97.51 548 TYR B N 1
ATOM 2311 C CA . TYR B 2 282 ? 76.457 21.238 46.369 1.00 95.54 548 TYR B CA 1
ATOM 2312 C C . TYR B 2 282 ? 75.366 22.092 47.015 1.00 93.18 548 TYR B C 1
ATOM 2313 O O . TYR B 2 282 ? 75.192 22.095 48.234 1.00 90.29 548 TYR B O 1
ATOM 2322 N N . LEU B 2 283 ? 74.623 22.800 46.167 1.00 92.59 549 LEU B N 1
ATOM 2323 C CA . LEU B 2 283 ? 73.525 23.659 46.602 1.00 91.59 549 LEU B CA 1
ATOM 2324 C C . LEU B 2 283 ? 72.289 23.398 45.734 1.00 90.37 549 LEU B C 1
ATOM 2325 O O . LEU B 2 283 ? 72.286 23.684 44.535 1.00 91.93 549 LEU B O 1
ATOM 2330 N N . ALA B 2 284 ? 71.245 22.858 46.358 1.00 86.72 550 ALA B N 1
ATOM 2331 C CA . ALA B 2 284 ? 70.005 22.514 45.674 1.00 84.55 550 ALA B CA 1
ATOM 2332 C C . ALA B 2 284 ? 69.352 23.666 44.918 1.00 83.05 550 ALA B C 1
ATOM 2333 O O . ALA B 2 284 ? 68.790 23.482 43.836 1.00 80.72 550 ALA B O 1
ATOM 2335 N N . TRP B 2 285 ? 69.427 24.859 45.487 1.00 82.01 551 TRP B N 1
ATOM 2336 C CA . TRP B 2 285 ? 68.814 26.020 44.857 1.00 80.50 551 TRP B CA 1
ATOM 2337 C C . TRP B 2 285 ? 69.668 26.707 43.799 1.00 77.09 551 TRP B C 1
ATOM 2338 O O . TRP B 2 285 ? 69.157 27.465 42.970 1.00 74.27 551 TRP B O 1
ATOM 2349 N N . LEU B 2 286 ? 70.965 26.436 43.821 1.00 77.88 552 LEU B N 1
ATOM 2350 C CA . LEU B 2 286 ? 71.875 27.085 42.888 1.00 77.98 552 LEU B CA 1
ATOM 2351 C C . LEU B 2 286 ? 72.334 26.252 41.694 1.00 77.11 552 LEU B C 1
ATOM 2352 O O . LEU B 2 286 ? 73.089 25.290 41.839 1.00 76.08 552 LEU B O 1
ATOM 2357 N N . PRO B 2 287 ? 71.863 26.607 40.490 1.00 76.37 553 PRO B N 1
ATOM 2358 C CA . PRO B 2 287 ? 72.260 25.872 39.290 1.00 76.41 553 PRO B CA 1
ATOM 2359 C C . PRO B 2 287 ? 73.691 26.218 38.879 1.00 76.95 553 PRO B C 1
ATOM 2360 O O . PRO B 2 287 ? 73.922 27.104 38.046 1.00 77.47 553 PRO B O 1
ATOM 2364 N N . GLN B 2 288 ? 74.641 25.507 39.487 1.00 75.95 554 GLN B N 1
ATOM 2365 C CA . GLN B 2 288 ? 76.073 25.677 39.225 1.00 74.71 554 GLN B CA 1
ATOM 2366 C C . GLN B 2 288 ? 76.636 24.375 38.648 1.00 76.53 554 GLN B C 1
ATOM 2367 O O . GLN B 2 288 ? 75.903 23.399 38.466 1.00 75.59 554 GLN B O 1
ATOM 2373 N N . ALA B 2 289 ? 77.936 24.361 38.372 1.00 76.28 555 ALA B N 1
ATOM 2374 C CA . ALA B 2 289 ? 78.610 23.181 37.824 1.00 73.05 555 ALA B CA 1
ATOM 2375 C C . ALA B 2 289 ? 80.083 23.289 38.177 1.00 71.90 555 ALA B C 1
ATOM 2376 O O . ALA B 2 289 ? 80.663 24.366 38.066 1.00 73.02 555 ALA B O 1
ATOM 2378 N N . GLY B 2 290 ? 80.697 22.190 38.599 1.00 68.17 556 GLY B N 1
ATOM 2379 C CA . GLY B 2 290 ? 82.105 22.260 38.940 1.00 63.89 556 GLY B CA 1
ATOM 2380 C C . GLY B 2 290 ? 82.867 20.963 38.786 1.00 62.44 556 GLY B C 1
ATOM 2381 O O . GLY B 2 290 ? 82.347 19.995 38.243 1.00 65.50 556 GLY B O 1
ATOM 2382 N N . LYS B 2 291 ? 84.114 20.959 39.260 1.00 63.25 557 LYS B N 1
ATOM 2383 C CA . LYS B 2 291 ? 84.981 19.781 39.215 1.00 57.24 557 LYS B CA 1
ATOM 2384 C C . LYS B 2 291 ? 85.905 19.807 40.426 1.00 54.26 557 LYS B C 1
ATOM 2385 O O . LYS B 2 291 ? 86.466 20.850 40.790 1.00 48.05 557 LYS B O 1
ATOM 2391 N N . THR B 2 292 ? 86.056 18.659 41.065 1.00 51.90 558 THR B N 1
ATOM 2392 C CA . THR B 2 292 ? 86.926 18.592 42.222 1.00 55.70 558 THR B CA 1
ATOM 2393 C C . THR B 2 292 ? 88.247 18.108 41.700 1.00 55.68 558 THR B C 1
ATOM 2394 O O . THR B 2 292 ? 88.296 17.491 40.641 1.00 56.21 558 THR B O 1
ATOM 2398 N N . GLY B 2 293 ? 89.318 18.376 42.430 1.00 54.76 559 GLY B N 1
ATOM 2399 C CA . GLY B 2 293 ? 90.611 17.916 41.978 1.00 52.59 559 GLY B CA 1
ATOM 2400 C C . GLY B 2 293 ? 91.537 17.579 43.119 1.00 52.09 559 GLY B C 1
ATOM 2401 O O . GLY B 2 293 ? 91.440 18.145 44.191 1.00 52.84 559 GLY B O 1
ATOM 2402 N N . THR B 2 294 ? 92.446 16.652 42.885 1.00 52.04 560 THR B N 1
ATOM 2403 C CA . THR B 2 294 ? 93.420 16.261 43.893 1.00 54.03 560 THR B CA 1
ATOM 2404 C C . THR B 2 294 ? 94.724 15.963 43.177 1.00 56.33 560 THR B C 1
ATOM 2405 O O . THR B 2 294 ? 94.719 15.418 42.078 1.00 60.64 560 THR B O 1
ATOM 2409 N N . SER B 2 295 ? 95.843 16.338 43.779 1.00 56.28 561 SER B N 1
ATOM 2410 C CA . SER B 2 295 ? 97.139 16.056 43.182 1.00 55.46 561 SER B CA 1
ATOM 2411 C C . SER B 2 295 ? 97.733 14.885 43.981 1.00 55.26 561 SER B C 1
ATOM 2412 O O . SER B 2 295 ? 97.091 14.381 44.901 1.00 55.26 561 SER B O 1
ATOM 2415 N N . ASN B 2 296 ? 98.923 14.406 43.627 1.00 53.89 562 ASN B N 1
ATOM 2416 C CA . ASN B 2 296 ? 99.494 13.330 44.426 1.00 55.56 562 ASN B CA 1
ATOM 2417 C C . ASN B 2 296 ? 100.983 13.407 44.622 1.00 50.09 562 ASN B C 1
ATOM 2418 O O . ASN B 2 296 ? 101.651 14.253 44.039 1.00 51.75 562 ASN B O 1
ATOM 2423 N N . TYR B 2 297 ? 101.487 12.535 45.486 1.00 51.86 563 TYR B N 1
ATOM 2424 C CA . TYR B 2 297 ? 102.898 12.508 45.802 1.00 53.75 563 TYR B CA 1
ATOM 2425 C C . TYR B 2 297 ? 103.698 11.692 44.802 1.00 55.73 563 TYR B C 1
ATOM 2426 O O . TYR B 2 297 ? 103.144 10.876 44.065 1.00 52.21 563 TYR B O 1
ATOM 2435 N N . THR B 2 298 ? 105.002 11.939 44.769 1.00 59.20 564 THR B N 1
ATOM 2436 C CA . THR B 2 298 ? 105.882 11.272 43.831 1.00 62.42 564 THR B CA 1
ATOM 2437 C C . THR B 2 298 ? 105.894 9.783 44.020 1.00 65.00 564 THR B C 1
ATOM 2438 O O . THR B 2 298 ? 105.373 9.039 43.189 1.00 68.70 564 THR B O 1
ATOM 2442 N N . ASP B 2 299 ? 106.493 9.359 45.123 1.00 68.09 565 ASP B N 1
ATOM 2443 C CA . ASP B 2 299 ? 106.656 7.949 45.459 1.00 70.92 565 ASP B CA 1
ATOM 2444 C C . ASP B 2 299 ? 107.855 7.969 46.384 1.00 67.92 565 ASP B C 1
ATOM 2445 O O . ASP B 2 299 ? 107.960 7.178 47.317 1.00 65.71 565 ASP B O 1
ATOM 2450 N N . GLU B 2 300 ? 108.773 8.882 46.087 1.00 63.47 566 GLU B N 1
ATOM 2451 C CA . GLU B 2 300 ? 109.948 9.070 46.907 1.00 65.38 566 GLU B CA 1
ATOM 2452 C C . GLU B 2 300 ? 109.357 9.810 48.090 1.00 66.57 566 GLU B C 1
ATOM 2453 O O . GLU B 2 300 ? 109.790 9.630 49.231 1.00 68.65 566 GLU B O 1
ATOM 2459 N N . GLU B 2 301 ? 108.349 10.633 47.800 1.00 64.70 567 GLU B N 1
ATOM 2460 C CA . GLU B 2 301 ? 107.667 11.415 48.825 1.00 64.46 567 GLU B CA 1
ATOM 2461 C C . GLU B 2 301 ? 106.851 10.496 49.727 1.00 63.82 567 GLU B C 1
ATOM 2462 O O . GLU B 2 301 ? 106.762 10.710 50.933 1.00 64.76 567 GLU B O 1
ATOM 2468 N N . ILE B 2 302 ? 106.269 9.465 49.129 1.00 63.89 568 ILE B N 1
ATOM 2469 C CA . ILE B 2 302 ? 105.456 8.512 49.861 1.00 64.60 568 ILE B CA 1
ATOM 2470 C C . ILE B 2 302 ? 106.314 7.666 50.782 1.00 64.03 568 ILE B C 1
ATOM 2471 O O . ILE B 2 302 ? 106.004 7.498 51.957 1.00 65.19 568 ILE B O 1
ATOM 2476 N N . GLU B 2 303 ? 107.401 7.143 50.234 1.00 65.72 569 GLU B N 1
ATOM 2477 C CA . GLU B 2 303 ? 108.316 6.280 50.970 1.00 68.85 569 GLU B CA 1
ATOM 2478 C C . GLU B 2 303 ? 109.313 6.990 51.871 1.00 65.82 569 GLU B C 1
ATOM 2479 O O . GLU B 2 303 ? 110.178 6.341 52.445 1.00 69.25 569 GLU B O 1
ATOM 2485 N N . ASN B 2 304 ? 109.219 8.302 52.011 1.00 62.30 570 ASN B N 1
ATOM 2486 C CA . ASN B 2 304 ? 110.198 9.005 52.832 1.00 58.45 570 ASN B CA 1
ATOM 2487 C C . ASN B 2 304 ? 109.637 10.184 53.596 1.00 56.18 570 ASN B C 1
ATOM 2488 O O . ASN B 2 304 ? 110.319 10.730 54.458 1.00 58.06 570 ASN B O 1
ATOM 2493 N N . HIS B 2 305 ? 108.421 10.607 53.284 1.00 52.64 571 HIS B N 1
ATOM 2494 C CA . HIS B 2 305 ? 107.880 11.775 53.960 1.00 50.23 571 HIS B CA 1
ATOM 2495 C C . HIS B 2 305 ? 106.440 11.617 54.393 1.00 49.45 571 HIS B C 1
ATOM 2496 O O . HIS B 2 305 ? 105.884 12.506 55.025 1.00 50.98 571 HIS B O 1
ATOM 2503 N N . ILE B 2 306 ? 105.813 10.506 54.039 1.00 51.41 572 ILE B N 1
ATOM 2504 C CA . ILE B 2 306 ? 104.439 10.300 54.454 1.00 55.88 572 ILE B CA 1
ATOM 2505 C C . ILE B 2 306 ? 104.336 9.211 55.511 1.00 64.37 572 ILE B C 1
ATOM 2506 O O . ILE B 2 306 ? 104.795 8.078 55.319 1.00 59.99 572 ILE B O 1
ATOM 2511 N N . LYS B 2 307 ? 103.734 9.596 56.635 1.00 73.90 573 LYS B N 1
ATOM 2512 C CA . LYS B 2 307 ? 103.538 8.725 57.785 1.00 81.23 573 LYS B CA 1
ATOM 2513 C C . LYS B 2 307 ? 102.268 7.883 57.681 1.00 80.56 573 LYS B C 1
ATOM 2514 O O . LYS B 2 307 ? 102.327 6.696 57.366 1.00 80.38 573 LYS B O 1
ATOM 2520 N N . THR B 2 308 ? 101.123 8.507 57.934 1.00 82.17 574 THR B N 1
ATOM 2521 C CA . THR B 2 308 ? 99.847 7.805 57.896 1.00 84.95 574 THR B CA 1
ATOM 2522 C C . THR B 2 308 ? 99.635 6.961 56.642 1.00 84.64 574 THR B C 1
ATOM 2523 O O . THR B 2 308 ? 100.138 7.273 55.560 1.00 82.25 574 THR B O 1
ATOM 2527 N N . SER B 2 309 ? 98.892 5.874 56.814 1.00 86.53 575 SER B N 1
ATOM 2528 C CA . SER B 2 309 ? 98.563 4.984 55.713 1.00 85.77 575 SER B CA 1
ATOM 2529 C C . SER B 2 309 ? 97.172 5.417 55.286 1.00 84.54 575 SER B C 1
ATOM 2530 O O . SER B 2 309 ? 96.438 4.678 54.634 1.00 86.09 575 SER B O 1
ATOM 2533 N N . GLN B 2 310 ? 96.821 6.637 55.679 1.00 83.24 576 GLN B N 1
ATOM 2534 C CA . GLN B 2 310 ? 95.533 7.229 55.344 1.00 82.44 576 GLN B CA 1
ATOM 2535 C C . GLN B 2 310 ? 95.575 7.767 53.923 1.00 81.18 576 GLN B C 1
ATOM 2536 O O . GLN B 2 310 ? 96.602 7.683 53.246 1.00 81.26 576 GLN B O 1
ATOM 2542 N N . PHE B 2 311 ? 94.453 8.313 53.467 1.00 79.04 577 PHE B N 1
ATOM 2543 C CA . PHE B 2 311 ? 94.419 8.906 52.140 1.00 75.22 577 PHE B CA 1
ATOM 2544 C C . PHE B 2 311 ? 95.000 10.287 52.345 1.00 72.82 577 PHE B C 1
ATOM 2545 O O . PHE B 2 311 ? 94.490 11.071 53.139 1.00 74.94 577 PHE B O 1
ATOM 2553 N N . VAL B 2 312 ? 96.067 10.581 51.621 1.00 68.98 578 VAL B N 1
ATOM 2554 C CA . VAL B 2 312 ? 96.746 11.854 51.749 1.00 63.96 578 VAL B CA 1
ATOM 2555 C C . VAL B 2 312 ? 96.853 12.576 50.400 1.00 56.89 578 VAL B C 1
ATOM 2556 O O . VAL B 2 312 ? 96.637 11.968 49.367 1.00 57.88 578 VAL B O 1
ATOM 2560 N N . ALA B 2 313 ? 97.164 13.870 50.403 1.00 52.51 579 ALA B N 1
ATOM 2561 C CA . ALA B 2 313 ? 97.291 14.614 49.152 1.00 49.87 579 ALA B CA 1
ATOM 2562 C C . ALA B 2 313 ? 97.883 16.002 49.357 1.00 48.08 579 ALA B C 1
ATOM 2563 O O . ALA B 2 313 ? 97.413 16.756 50.189 1.00 54.29 579 ALA B O 1
ATOM 2565 N N . PRO B 2 314 ? 98.916 16.364 48.580 1.00 48.46 580 PRO B N 1
ATOM 2566 C CA . PRO B 2 314 ? 99.563 17.680 48.692 1.00 46.81 580 PRO B CA 1
ATOM 2567 C C . PRO B 2 314 ? 98.708 18.867 48.222 1.00 47.56 580 PRO B C 1
ATOM 2568 O O . PRO B 2 314 ? 99.042 20.029 48.468 1.00 48.86 580 PRO B O 1
ATOM 2572 N N . ASP B 2 315 ? 97.608 18.587 47.542 1.00 45.47 581 ASP B N 1
ATOM 2573 C CA . ASP B 2 315 ? 96.743 19.665 47.070 1.00 47.56 581 ASP B CA 1
ATOM 2574 C C . ASP B 2 315 ? 95.318 19.169 46.847 1.00 49.01 581 ASP B C 1
ATOM 2575 O O . ASP B 2 315 ? 95.096 18.068 46.320 1.00 48.23 581 ASP B O 1
ATOM 2580 N N . GLU B 2 316 ? 94.360 19.991 47.269 1.00 46.25 582 GLU B N 1
ATOM 2581 C CA . GLU B 2 316 ? 92.952 19.695 47.096 1.00 45.90 582 GLU B CA 1
ATOM 2582 C C . GLU B 2 316 ? 92.436 20.925 46.387 1.00 40.20 582 GLU B C 1
ATOM 2583 O O . GLU B 2 316 ? 92.722 22.053 46.792 1.00 38.13 582 GLU B O 1
ATOM 2589 N N . LEU B 2 317 ? 91.686 20.725 45.320 1.00 41.36 583 LEU B N 1
ATOM 2590 C CA . LEU B 2 317 ? 91.195 21.867 44.583 1.00 43.88 583 LEU B CA 1
ATOM 2591 C C . LEU B 2 317 ? 89.728 21.763 44.247 1.00 47.38 583 LEU B C 1
ATOM 2592 O O . LEU B 2 317 ? 89.100 20.711 44.424 1.00 44.86 583 LEU B O 1
ATOM 2597 N N . PHE B 2 318 ? 89.191 22.887 43.786 1.00 49.96 584 PHE B N 1
ATOM 2598 C CA . PHE B 2 318 ? 87.811 22.981 43.352 1.00 54.91 584 PHE B CA 1
ATOM 2599 C C . PHE B 2 318 ? 87.716 24.167 42.423 1.00 53.01 584 PHE B C 1
ATOM 2600 O O . PHE B 2 318 ? 88.249 25.231 42.729 1.00 51.35 584 PHE B O 1
ATOM 2608 N N . ALA B 2 319 ? 87.062 23.985 41.281 1.00 53.39 585 ALA B N 1
ATOM 2609 C CA . ALA B 2 319 ? 86.897 25.071 40.318 1.00 57.27 585 ALA B CA 1
ATOM 2610 C C . ALA B 2 319 ? 85.457 25.033 39.845 1.00 62.08 585 ALA B C 1
ATOM 2611 O O . ALA B 2 319 ? 85.147 24.494 38.787 1.00 64.56 585 ALA B O 1
ATOM 2613 N N . GLY B 2 320 ? 84.573 25.593 40.659 1.00 67.14 586 GLY B N 1
ATOM 2614 C CA . GLY B 2 320 ? 83.166 25.605 40.319 1.00 68.83 586 GLY B CA 1
ATOM 2615 C C . GLY B 2 320 ? 82.757 26.926 39.719 1.00 67.92 586 GLY B C 1
ATOM 2616 O O . GLY B 2 320 ? 83.488 27.908 39.803 1.00 71.04 586 GLY B O 1
ATOM 2617 N N . TYR B 2 321 ? 81.581 26.953 39.110 1.00 65.89 587 TYR B N 1
ATOM 2618 C CA . TYR B 2 321 ? 81.096 28.175 38.507 1.00 62.31 587 TYR B CA 1
ATOM 2619 C C . TYR B 2 321 ? 79.592 28.182 38.349 1.00 60.47 587 TYR B C 1
ATOM 2620 O O . TYR B 2 321 ? 78.944 27.130 38.319 1.00 56.82 587 TYR B O 1
ATOM 2629 N N . THR B 2 322 ? 79.041 29.388 38.262 1.00 60.73 588 THR B N 1
ATOM 2630 C CA . THR B 2 322 ? 77.612 29.563 38.078 1.00 60.99 588 THR B CA 1
ATOM 2631 C C . THR B 2 322 ? 77.385 30.301 36.776 1.00 61.89 588 THR B C 1
ATOM 2632 O O . THR B 2 322 ? 78.290 30.463 35.954 1.00 57.87 588 THR B O 1
ATOM 2636 N N . ARG B 2 323 ? 76.159 30.756 36.600 1.00 66.21 589 ARG B N 1
ATOM 2637 C CA . ARG B 2 323 ? 75.792 31.468 35.402 1.00 71.28 589 ARG B CA 1
ATOM 2638 C C . ARG B 2 323 ? 76.394 32.881 35.430 1.00 71.96 589 ARG B C 1
ATOM 2639 O O . ARG B 2 323 ? 76.367 33.598 34.421 1.00 71.87 589 ARG B O 1
ATOM 2647 N N . LYS B 2 324 ? 76.964 33.262 36.578 1.00 72.87 590 LYS B N 1
ATOM 2648 C CA . LYS B 2 324 ? 77.553 34.598 36.748 1.00 74.02 590 LYS B CA 1
ATOM 2649 C C . LYS B 2 324 ? 79.015 34.654 37.190 1.00 71.43 590 LYS B C 1
ATOM 2650 O O . LYS B 2 324 ? 79.813 35.380 36.603 1.00 69.44 590 LYS B O 1
ATOM 2656 N N . TYR B 2 325 ? 79.364 33.898 38.226 1.00 72.39 591 TYR B N 1
ATOM 2657 C CA . TYR B 2 325 ? 80.731 33.923 38.753 1.00 73.57 591 TYR B CA 1
ATOM 2658 C C . TYR B 2 325 ? 81.474 32.603 38.767 1.00 71.72 591 TYR B C 1
ATOM 2659 O O . TYR B 2 325 ? 81.008 31.634 39.368 1.00 71.03 591 TYR B O 1
ATOM 2668 N N . SER B 2 326 ? 82.643 32.591 38.126 1.00 70.02 592 SER B N 1
ATOM 2669 C CA . SER B 2 326 ? 83.509 31.417 38.073 1.00 65.68 592 SER B CA 1
ATOM 2670 C C . SER B 2 326 ? 84.466 31.500 39.262 1.00 65.07 592 SER B C 1
ATOM 2671 O O . SER B 2 326 ? 85.001 32.567 39.543 1.00 66.43 592 SER B O 1
ATOM 2674 N N . MET B 2 327 ? 84.691 30.392 39.961 1.00 62.90 593 MET B N 1
ATOM 2675 C CA . MET B 2 327 ? 85.584 30.425 41.118 1.00 59.60 593 MET B CA 1
ATOM 2676 C C . MET B 2 327 ? 86.495 29.203 41.275 1.00 59.05 593 MET B C 1
ATOM 2677 O O . MET B 2 327 ? 86.031 28.060 41.365 1.00 59.79 593 MET B O 1
ATOM 2682 N N . ALA B 2 328 ? 87.799 29.462 41.330 1.00 55.31 594 ALA B N 1
ATOM 2683 C CA . ALA B 2 328 ? 88.795 28.410 41.479 1.00 50.67 594 ALA B CA 1
ATOM 2684 C C . ALA B 2 328 ? 89.441 28.513 42.856 1.00 50.55 594 ALA B C 1
ATOM 2685 O O . ALA B 2 328 ? 89.961 29.554 43.219 1.00 51.20 594 ALA B O 1
ATOM 2687 N N . VAL B 2 329 ? 89.423 27.418 43.600 1.00 50.85 595 VAL B N 1
ATOM 2688 C CA . VAL B 2 329 ? 89.981 27.369 44.945 1.00 52.24 595 VAL B CA 1
ATOM 2689 C C . VAL B 2 329 ? 91.130 26.370 45.117 1.00 57.64 595 VAL B C 1
ATOM 2690 O O . VAL B 2 329 ? 91.035 25.217 44.686 1.00 59.03 595 VAL B O 1
ATOM 2694 N N . TRP B 2 330 ? 92.206 26.801 45.766 1.00 59.53 596 TRP B N 1
ATOM 2695 C CA . TRP B 2 330 ? 93.333 25.905 46.033 1.00 56.95 596 TRP B CA 1
ATOM 2696 C C . TRP B 2 330 ? 93.485 25.721 47.534 1.00 55.16 596 TRP B C 1
ATOM 2697 O O . TRP B 2 330 ? 93.281 26.660 48.298 1.00 55.71 596 TRP B O 1
ATOM 2708 N N . THR B 2 331 ? 93.836 24.522 47.967 1.00 52.93 597 THR B N 1
ATOM 2709 C CA . THR B 2 331 ? 94.065 24.319 49.385 1.00 53.65 597 THR B CA 1
ATOM 2710 C C . THR B 2 331 ? 95.223 23.342 49.602 1.00 55.44 597 THR B C 1
ATOM 2711 O O . THR B 2 331 ? 95.331 22.332 48.905 1.00 53.31 597 THR B O 1
ATOM 2715 N N . GLY B 2 332 ? 96.089 23.659 50.564 1.00 57.95 598 GLY B N 1
ATOM 2716 C CA . GLY B 2 332 ? 97.226 22.808 50.867 1.00 59.25 598 GLY B CA 1
ATOM 2717 C C . GLY B 2 332 ? 98.084 23.537 51.875 1.00 62.73 598 GLY B C 1
ATOM 2718 O O . GLY B 2 332 ? 97.767 24.669 52.224 1.00 63.61 598 GLY B O 1
ATOM 2719 N N . TYR B 2 333 ? 99.148 22.907 52.364 1.00 63.06 599 TYR B N 1
ATOM 2720 C CA . TYR B 2 333 ? 100.017 23.569 53.327 1.00 62.12 599 TYR B CA 1
ATOM 2721 C C . TYR B 2 333 ? 101.156 24.245 52.593 1.00 65.19 599 TYR B C 1
ATOM 2722 O O . TYR B 2 333 ? 101.466 23.879 51.460 1.00 68.30 599 TYR B O 1
ATOM 2731 N N . SER B 2 334 ? 101.771 25.234 53.231 1.00 62.74 600 SER B N 1
ATOM 2732 C CA . SER B 2 334 ? 102.862 25.962 52.613 1.00 58.47 600 SER B CA 1
ATOM 2733 C C . SER B 2 334 ? 103.903 24.998 52.086 1.00 57.82 600 SER B C 1
ATOM 2734 O O . SER B 2 334 ? 104.496 25.242 51.038 1.00 58.53 600 SER B O 1
ATOM 2737 N N . ASN B 2 335 ? 104.131 23.910 52.813 1.00 57.31 601 ASN B N 1
ATOM 2738 C CA . ASN B 2 335 ? 105.081 22.894 52.381 1.00 62.48 601 ASN B CA 1
ATOM 2739 C C . ASN B 2 335 ? 104.290 21.653 51.978 1.00 61.06 601 ASN B C 1
ATOM 2740 O O . ASN B 2 335 ? 103.671 20.996 52.825 1.00 60.16 601 ASN B O 1
ATOM 2745 N N . ARG B 2 336 ? 104.313 21.344 50.680 1.00 59.11 602 ARG B N 1
ATOM 2746 C CA . ARG B 2 336 ? 103.580 20.203 50.142 1.00 58.95 602 ARG B CA 1
ATOM 2747 C C . ARG B 2 336 ? 103.848 18.886 50.857 1.00 58.03 602 ARG B C 1
ATOM 2748 O O . ARG B 2 336 ? 103.051 17.948 50.743 1.00 55.67 602 ARG B O 1
ATOM 2756 N N . LEU B 2 337 ? 104.955 18.803 51.592 1.00 57.55 603 LEU B N 1
ATOM 2757 C CA . LEU B 2 337 ? 105.264 17.570 52.309 1.00 58.57 603 LEU B CA 1
ATOM 2758 C C . LEU B 2 337 ? 104.361 17.374 53.545 1.00 58.36 603 LEU B C 1
ATOM 2759 O O . LEU B 2 337 ? 104.271 16.274 54.093 1.00 59.65 603 LEU B O 1
ATOM 2764 N N . THR B 2 338 ? 103.693 18.439 53.981 1.00 56.42 604 THR B N 1
ATOM 2765 C CA . THR B 2 338 ? 102.744 18.341 55.087 1.00 56.63 604 THR B CA 1
ATOM 2766 C C . THR B 2 338 ? 101.445 18.030 54.341 1.00 58.78 604 THR B C 1
ATOM 2767 O O . THR B 2 338 ? 100.937 18.856 53.579 1.00 59.83 604 THR B O 1
ATOM 2771 N N . PRO B 2 339 ? 100.898 16.827 54.539 1.00 58.20 605 PRO B N 1
ATOM 2772 C CA . PRO B 2 339 ? 99.664 16.371 53.889 1.00 58.44 605 PRO B CA 1
ATOM 2773 C C . PRO B 2 339 ? 98.361 16.957 54.370 1.00 60.66 605 PRO B C 1
ATOM 2774 O O . PRO B 2 339 ? 98.323 17.606 55.407 1.00 67.06 605 PRO B O 1
ATOM 2778 N N . LEU B 2 340 ? 97.299 16.727 53.589 1.00 58.75 606 LEU B N 1
ATOM 2779 C CA . LEU B 2 340 ? 95.933 17.148 53.921 1.00 56.45 606 LEU B CA 1
ATOM 2780 C C . LEU B 2 340 ? 95.301 15.801 54.223 1.00 59.92 606 LEU B C 1
ATOM 2781 O O . LEU B 2 340 ? 95.521 14.852 53.476 1.00 62.80 606 LEU B O 1
ATOM 2786 N N . VAL B 2 341 ? 94.541 15.696 55.308 1.00 62.97 607 VAL B N 1
ATOM 2787 C CA . VAL B 2 341 ? 93.907 14.432 55.660 1.00 62.71 607 VAL B CA 1
ATOM 2788 C C . VAL B 2 341 ? 92.485 14.685 56.141 1.00 65.16 607 VAL B C 1
ATOM 2789 O O . VAL B 2 341 ? 92.085 15.822 56.350 1.00 67.65 607 VAL B O 1
ATOM 2793 N N . GLY B 2 342 ? 91.728 13.612 56.310 1.00 68.22 608 GLY B N 1
ATOM 2794 C CA . GLY B 2 342 ? 90.360 13.717 56.780 1.00 71.40 608 GLY B CA 1
ATOM 2795 C C . GLY B 2 342 ? 89.610 14.995 56.464 1.00 74.20 608 GLY B C 1
ATOM 2796 O O . GLY B 2 342 ? 89.356 15.315 55.304 1.00 78.01 608 GLY B O 1
ATOM 2797 N N . ASN B 2 343 ? 89.261 15.736 57.508 1.00 75.53 609 ASN B N 1
ATOM 2798 C CA . ASN B 2 343 ? 88.496 16.968 57.359 1.00 78.97 609 ASN B CA 1
ATOM 2799 C C . ASN B 2 343 ? 89.237 18.123 56.675 1.00 79.26 609 ASN B C 1
ATOM 2800 O O . ASN B 2 343 ? 88.658 19.186 56.439 1.00 80.18 609 ASN B O 1
ATOM 2803 N N . GLY B 2 344 ? 90.514 17.919 56.368 1.00 79.81 610 GLY B N 1
ATOM 2804 C CA . GLY B 2 344 ? 91.282 18.950 55.693 1.00 76.38 610 GLY B CA 1
ATOM 2805 C C . GLY B 2 344 ? 91.027 18.921 54.189 1.00 73.12 610 GLY B C 1
ATOM 2806 O O . GLY B 2 344 ? 91.094 19.947 53.517 1.00 70.38 610 GLY B O 1
ATOM 2807 N N . LEU B 2 345 ? 90.723 17.735 53.668 1.00 70.66 611 LEU B N 1
ATOM 2808 C CA . LEU B 2 345 ? 90.455 17.542 52.245 1.00 68.58 611 LEU B CA 1
ATOM 2809 C C . LEU B 2 345 ? 89.120 18.135 51.818 1.00 66.87 611 LEU B C 1
ATOM 2810 O O . LEU B 2 345 ? 88.877 18.347 50.630 1.00 64.66 611 LEU B O 1
ATOM 2815 N N . THR B 2 346 ? 88.253 18.393 52.791 1.00 64.93 612 THR B N 1
ATOM 2816 C CA . THR B 2 346 ? 86.930 18.938 52.516 1.00 63.47 612 THR B CA 1
ATOM 2817 C C . THR B 2 346 ? 86.852 20.461 52.440 1.00 60.93 612 THR B C 1
ATOM 2818 O O . THR B 2 346 ? 85.881 21.008 51.918 1.00 64.88 612 THR B O 1
ATOM 2822 N N . VAL B 2 347 ? 87.875 21.147 52.934 1.00 55.53 613 VAL B N 1
ATOM 2823 C CA . VAL B 2 347 ? 87.893 22.611 52.921 1.00 54.63 613 VAL B CA 1
ATOM 2824 C C . VAL B 2 347 ? 87.733 23.278 51.550 1.00 56.13 613 VAL B C 1
ATOM 2825 O O . VAL B 2 347 ? 87.129 24.345 51.442 1.00 57.30 613 VAL B O 1
ATOM 2829 N N . ALA B 2 348 ? 88.280 22.673 50.505 1.00 59.81 614 ALA B N 1
ATOM 2830 C CA . ALA B 2 348 ? 88.202 23.277 49.174 1.00 61.90 614 ALA B CA 1
ATOM 2831 C C . ALA B 2 348 ? 86.766 23.446 48.680 1.00 61.58 614 ALA B C 1
ATOM 2832 O O . ALA B 2 348 ? 86.410 24.480 48.103 1.00 56.08 614 ALA B O 1
ATOM 2834 N N . ALA B 2 349 ? 85.949 22.425 48.918 1.00 58.89 615 ALA B N 1
ATOM 2835 C CA . ALA B 2 349 ? 84.554 22.445 48.509 1.00 58.85 615 ALA B CA 1
ATOM 2836 C C . ALA B 2 349 ? 83.776 23.470 49.350 1.00 60.78 615 ALA B C 1
ATOM 2837 O O . ALA B 2 349 ? 83.170 24.406 48.809 1.00 61.44 615 ALA B O 1
ATOM 2839 N N . LYS B 2 350 ? 83.801 23.292 50.670 1.00 61.12 616 LYS B N 1
ATOM 2840 C CA . LYS B 2 350 ? 83.115 24.192 51.590 1.00 60.21 616 LYS B CA 1
ATOM 2841 C C . LYS B 2 350 ? 83.412 25.662 51.283 1.00 61.34 616 LYS B C 1
ATOM 2842 O O . LYS B 2 350 ? 82.492 26.421 50.970 1.00 64.73 616 LYS B O 1
ATOM 2848 N N . VAL B 2 351 ? 84.681 26.067 51.377 1.00 58.40 617 VAL B N 1
ATOM 2849 C CA . VAL B 2 351 ? 85.068 27.451 51.078 1.00 55.18 617 VAL B CA 1
ATOM 2850 C C . VAL B 2 351 ? 84.317 27.888 49.819 1.00 55.72 617 VAL B C 1
ATOM 2851 O O . VAL B 2 351 ? 83.767 28.981 49.764 1.00 55.16 617 VAL B O 1
ATOM 2855 N N . TYR B 2 352 ? 84.287 27.014 48.817 1.00 59.54 618 TYR B N 1
ATOM 2856 C CA . TYR B 2 352 ? 83.592 27.286 47.561 1.00 62.01 618 TYR B CA 1
ATOM 2857 C C . TYR B 2 352 ? 82.077 27.388 47.755 1.00 65.21 618 TYR B C 1
ATOM 2858 O O . TYR B 2 352 ? 81.426 28.293 47.219 1.00 62.68 618 TYR B O 1
ATOM 2867 N N . ARG B 2 353 ? 81.518 26.420 48.477 1.00 68.17 619 ARG B N 1
ATOM 2868 C CA . ARG B 2 353 ? 80.089 26.419 48.756 1.00 71.35 619 ARG B CA 1
ATOM 2869 C C . ARG B 2 353 ? 79.807 27.738 49.459 1.00 72.69 619 ARG B C 1
ATOM 2870 O O . ARG B 2 353 ? 79.054 28.577 48.949 1.00 70.75 619 ARG B O 1
ATOM 2878 N N . SER B 2 354 ? 80.448 27.924 50.613 1.00 74.37 620 SER B N 1
ATOM 2879 C CA . SER B 2 354 ? 80.289 29.138 51.406 1.00 74.43 620 SER B CA 1
ATOM 2880 C C . SER B 2 354 ? 80.313 30.390 50.527 1.00 73.16 620 SER B C 1
ATOM 2881 O O . SER B 2 354 ? 79.287 31.039 50.340 1.00 76.51 620 SER B O 1
ATOM 2884 N N . MET B 2 355 ? 81.472 30.718 49.969 1.00 72.06 621 MET B N 1
ATOM 2885 C CA . MET B 2 355 ? 81.579 31.895 49.117 1.00 71.16 621 MET B CA 1
ATOM 2886 C C . MET B 2 355 ? 80.508 31.971 48.035 1.00 70.65 621 MET B C 1
ATOM 2887 O O . MET B 2 355 ? 79.850 32.988 47.890 1.00 72.06 621 MET B O 1
ATOM 2892 N N . MET B 2 356 ? 80.326 30.899 47.276 1.00 72.94 622 MET B N 1
ATOM 2893 C CA . MET B 2 356 ? 79.348 30.918 46.192 1.00 73.88 622 MET B CA 1
ATOM 2894 C C . MET B 2 356 ? 77.921 31.139 46.704 1.00 74.31 622 MET B C 1
ATOM 2895 O O . MET B 2 356 ? 77.070 31.678 45.987 1.00 72.13 622 MET B O 1
ATOM 2900 N N . THR B 2 357 ? 77.655 30.718 47.936 1.00 75.70 623 THR B N 1
ATOM 2901 C CA . THR B 2 357 ? 76.339 30.943 48.518 1.00 80.48 623 THR B CA 1
ATOM 2902 C C . THR B 2 357 ? 76.193 32.459 48.510 1.00 84.97 623 THR B C 1
ATOM 2903 O O . THR B 2 357 ? 75.425 33.019 47.734 1.00 87.73 623 THR B O 1
ATOM 2907 N N . TYR B 2 358 ? 76.965 33.111 49.370 1.00 86.47 624 TYR B N 1
ATOM 2908 C CA . TYR B 2 358 ? 76.966 34.561 49.479 1.00 87.52 624 TYR B CA 1
ATOM 2909 C C . TYR B 2 358 ? 76.838 35.249 48.113 1.00 86.39 624 TYR B C 1
ATOM 2910 O O . TYR B 2 358 ? 75.979 36.109 47.921 1.00 88.46 624 TYR B O 1
ATOM 2919 N N . LEU B 2 359 ? 77.683 34.858 47.167 1.00 83.58 625 LEU B N 1
ATOM 2920 C CA . LEU B 2 359 ? 77.685 35.455 45.834 1.00 84.29 625 LEU B CA 1
ATOM 2921 C C . LEU B 2 359 ? 76.415 35.254 45.013 1.00 85.19 625 LEU B C 1
ATOM 2922 O O . LEU B 2 359 ? 76.216 35.945 44.013 1.00 83.78 625 LEU B O 1
ATOM 2927 N N . SER B 2 360 ? 75.563 34.317 45.424 1.00 87.82 626 SER B N 1
ATOM 2928 C CA . SER B 2 360 ? 74.328 34.027 44.685 1.00 90.13 626 SER B CA 1
ATOM 2929 C C . SER B 2 360 ? 73.055 33.979 45.536 1.00 90.15 626 SER B C 1
ATOM 2930 O O . SER B 2 360 ? 71.974 33.694 45.018 1.00 88.12 626 SER B O 1
ATOM 2933 N N . GLU B 2 361 ? 73.183 34.258 46.833 1.00 92.13 627 GLU B N 1
ATOM 2934 C CA . GLU B 2 361 ? 72.039 34.224 47.747 1.00 92.35 627 GLU B CA 1
ATOM 2935 C C . GLU B 2 361 ? 70.934 35.152 47.254 1.00 92.74 627 GLU B C 1
ATOM 2936 O O . GLU B 2 361 ? 69.762 34.974 47.577 1.00 94.73 627 GLU B O 1
ATOM 2939 N N . GLY B 2 362 ? 71.318 36.144 46.464 1.00 91.86 628 GLY B N 1
ATOM 2940 C CA . GLY B 2 362 ? 70.343 37.065 45.923 1.00 92.55 628 GLY B CA 1
ATOM 2941 C C . GLY B 2 362 ? 70.201 36.832 44.434 1.00 93.84 628 GLY B C 1
ATOM 2942 O O . GLY B 2 362 ? 69.381 36.025 44.006 1.00 89.67 628 GLY B O 1
ATOM 2943 N N . SER B 2 363 ? 71.020 37.536 43.655 1.00 98.06 629 SER B N 1
ATOM 2944 C CA . SER B 2 363 ? 71.017 37.442 42.197 1.00 101.77 629 SER B CA 1
ATOM 2945 C C . SER B 2 363 ? 69.661 37.043 41.611 1.00 103.41 629 SER B C 1
ATOM 2946 O O . SER B 2 363 ? 68.745 37.863 41.551 1.00 101.74 629 SER B O 1
ATOM 2949 N N . ASN B 2 364 ? 69.554 35.784 41.188 1.00 106.75 630 ASN B N 1
ATOM 2950 C CA . ASN B 2 364 ? 68.340 35.211 40.594 1.00 109.66 630 ASN B CA 1
ATOM 2951 C C . ASN B 2 364 ? 68.773 33.927 39.891 1.00 109.35 630 ASN B C 1
ATOM 2952 O O . ASN B 2 364 ? 68.535 33.750 38.693 1.00 112.62 630 ASN B O 1
ATOM 2957 N N . PRO B 2 365 ? 69.393 33.003 40.641 1.00 106.55 631 PRO B N 1
ATOM 2958 C CA . PRO B 2 365 ? 69.891 31.720 40.138 1.00 104.33 631 PRO B CA 1
ATOM 2959 C C . PRO B 2 365 ? 69.295 31.213 38.816 1.00 103.00 631 PRO B C 1
ATOM 2960 O O . PRO B 2 365 ? 68.205 30.642 38.801 1.00 104.77 631 PRO B O 1
ATOM 2964 N N . GLU B 2 366 ? 70.018 31.424 37.715 1.00 99.24 632 GLU B N 1
ATOM 2965 C CA . GLU B 2 366 ? 69.576 30.966 36.393 1.00 98.73 632 GLU B CA 1
ATOM 2966 C C . GLU B 2 366 ? 70.264 29.664 35.955 1.00 97.38 632 GLU B C 1
ATOM 2967 O O . GLU B 2 366 ? 71.331 29.308 36.463 1.00 98.50 632 GLU B O 1
ATOM 2973 N N . ASP B 2 367 ? 69.656 28.962 35.001 1.00 91.73 633 ASP B N 1
ATOM 2974 C CA . ASP B 2 367 ? 70.227 27.717 34.499 1.00 84.19 633 ASP B CA 1
ATOM 2975 C C . ASP B 2 367 ? 70.669 27.958 33.070 1.00 82.07 633 ASP B C 1
ATOM 2976 O O . ASP B 2 367 ? 70.492 29.053 32.549 1.00 80.74 633 ASP B O 1
ATOM 2981 N N . TRP B 2 368 ? 71.234 26.927 32.446 1.00 81.48 634 TRP B N 1
ATOM 2982 C CA . TRP B 2 368 ? 71.736 26.994 31.070 1.00 81.00 634 TRP B CA 1
ATOM 2983 C C . TRP B 2 368 ? 70.706 26.504 30.051 1.00 80.94 634 TRP B C 1
ATOM 2984 O O . TRP B 2 368 ? 69.825 25.720 30.384 1.00 82.78 634 TRP B O 1
ATOM 2995 N N . ASN B 2 369 ? 70.825 26.959 28.809 1.00 83.14 635 ASN B N 1
ATOM 2996 C CA . ASN B 2 369 ? 69.877 26.567 27.769 1.00 87.27 635 ASN B CA 1
ATOM 2997 C C . ASN B 2 369 ? 70.524 25.739 26.668 1.00 85.84 635 ASN B C 1
ATOM 2998 O O . ASN B 2 369 ? 71.298 26.268 25.873 1.00 85.38 635 ASN B O 1
ATOM 3003 N N . ILE B 2 370 ? 70.187 24.449 26.608 1.00 84.66 636 ILE B N 1
ATOM 3004 C CA . ILE B 2 370 ? 70.750 23.551 25.596 1.00 84.99 636 ILE B CA 1
ATOM 3005 C C . ILE B 2 370 ? 70.752 24.192 24.208 1.00 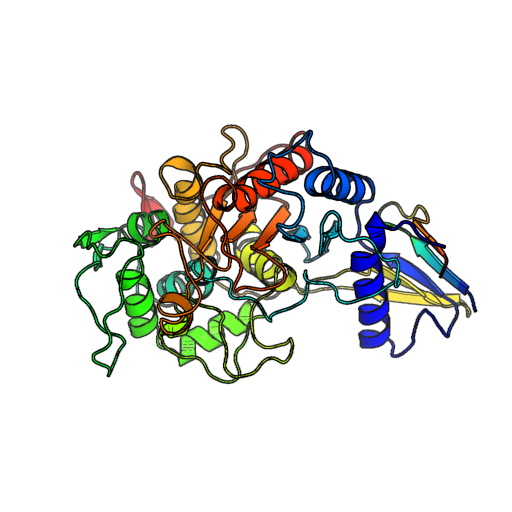85.34 636 ILE B C 1
ATOM 3006 O O . ILE B 2 370 ? 69.709 24.404 23.607 1.00 89.85 636 ILE B O 1
ATOM 3011 N N . PRO B 2 371 ? 71.945 24.503 23.686 1.00 84.47 637 PRO B N 1
ATOM 3012 C CA . PRO B 2 371 ? 72.181 25.128 22.381 1.00 84.80 637 PRO B CA 1
ATOM 3013 C C . PRO B 2 371 ? 71.733 24.317 21.174 1.00 85.69 637 PRO B C 1
ATOM 3014 O O . PRO B 2 371 ? 71.684 23.088 21.222 1.00 84.66 637 PRO B O 1
ATOM 3018 N N . GLU B 2 372 ? 71.419 25.015 20.086 1.00 87.08 638 GLU B N 1
ATOM 3019 C CA . GLU B 2 372 ? 70.977 24.360 18.859 1.00 87.49 638 GLU B CA 1
ATOM 3020 C C . GLU B 2 372 ? 72.134 23.566 18.258 1.00 85.65 638 GLU B C 1
ATOM 3021 O O . GLU B 2 372 ? 73.165 24.127 17.881 1.00 83.83 638 GLU B O 1
ATOM 3023 N N . GLY B 2 373 ? 71.946 22.253 18.176 1.00 85.48 639 GLY B N 1
ATOM 3024 C CA . GLY B 2 373 ? 72.971 21.372 17.644 1.00 86.14 639 GLY B CA 1
ATOM 3025 C C . GLY B 2 373 ? 73.082 20.183 18.579 1.00 83.58 639 GLY B C 1
ATOM 3026 O O . GLY B 2 373 ? 73.83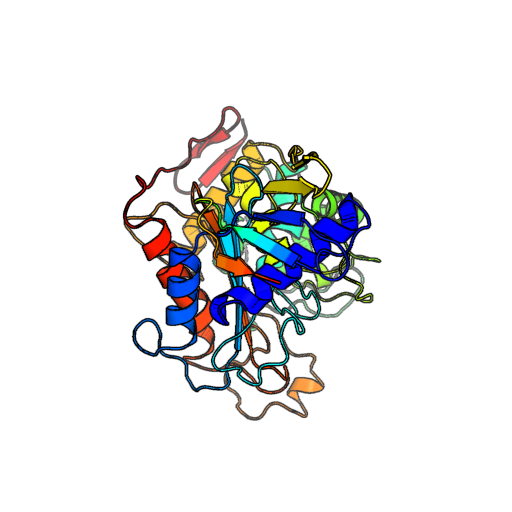4 19.237 18.352 1.00 84.40 639 GLY B O 1
ATOM 3027 N N . LEU B 2 374 ? 72.305 20.241 19.647 1.00 79.40 640 LEU B N 1
ATOM 3028 C CA . LEU B 2 374 ? 72.297 19.186 20.632 1.00 77.18 640 LEU B CA 1
ATOM 3029 C C . LEU B 2 374 ? 70.860 18.815 20.946 1.00 75.64 640 LEU B C 1
ATOM 3030 O O . LEU B 2 374 ? 69.928 19.513 20.558 1.00 78.22 640 LEU B O 1
ATOM 3035 N N . TYR B 2 375 ? 70.683 17.705 21.644 1.00 74.26 641 TYR B N 1
ATOM 3036 C CA . TYR B 2 375 ? 69.355 17.269 22.024 1.00 72.36 641 TYR B CA 1
ATOM 3037 C C . TYR B 2 375 ? 69.521 16.333 23.205 1.00 72.85 641 TYR B C 1
ATOM 3038 O O . TYR B 2 375 ? 70.437 15.506 23.235 1.00 68.57 641 TYR B O 1
ATOM 3047 N N . ARG B 2 376 ? 68.654 16.500 24.193 1.00 73.56 642 ARG B N 1
ATOM 3048 C CA . ARG B 2 376 ? 68.685 15.681 25.391 1.00 77.14 642 ARG B CA 1
ATOM 3049 C C . ARG B 2 376 ? 68.279 14.253 25.059 1.00 78.59 642 ARG B C 1
ATOM 3050 O O . ARG B 2 376 ? 67.902 13.942 23.936 1.00 80.38 642 ARG B O 1
ATOM 3058 N N . ASN B 2 377 ? 68.365 13.389 26.059 1.00 79.51 643 ASN B N 1
ATOM 3059 C CA . ASN B 2 377 ? 68.005 11.986 25.936 1.00 81.35 643 ASN B CA 1
ATOM 3060 C C . ASN B 2 377 ? 68.303 11.425 27.308 1.00 81.09 643 ASN B C 1
ATOM 3061 O O . ASN B 2 377 ? 69.320 10.771 27.510 1.00 81.24 643 ASN B O 1
ATOM 3066 N N . GLY B 2 378 ? 67.417 11.709 28.254 1.00 82.83 644 GLY B N 1
ATOM 3067 C CA . GLY B 2 378 ? 67.623 11.247 29.608 1.00 83.75 644 GLY B CA 1
ATOM 3068 C C . GLY B 2 378 ? 68.895 11.883 30.122 1.00 84.33 644 GLY B C 1
ATOM 3069 O O . GLY B 2 378 ? 69.375 12.864 29.555 1.00 83.50 644 GLY B O 1
ATOM 3070 N N . GLU B 2 379 ? 69.446 11.318 31.187 1.00 84.96 645 GLU B N 1
ATOM 3071 C CA . GLU B 2 379 ? 70.672 11.825 31.789 1.00 85.13 645 GLU B CA 1
ATOM 3072 C C . GLU B 2 379 ? 71.689 12.442 30.826 1.00 81.61 645 GLU B C 1
ATOM 3073 O O . GLU B 2 379 ? 72.433 13.349 31.201 1.00 81.74 645 GLU B O 1
ATOM 3079 N N . PHE B 2 380 ? 71.722 11.970 29.587 1.00 76.06 646 PHE B N 1
ATOM 3080 C CA . PHE B 2 380 ? 72.728 12.460 28.660 1.00 70.90 646 PHE B CA 1
ATOM 3081 C C . PHE B 2 380 ? 72.314 13.439 27.575 1.00 68.00 646 PHE B C 1
ATOM 3082 O O . PHE B 2 380 ? 71.143 13.774 27.436 1.00 71.31 646 PHE B O 1
ATOM 3090 N N . VAL B 2 381 ? 73.309 13.899 26.821 1.00 63.10 647 VAL B N 1
ATOM 3091 C CA . VAL B 2 381 ? 73.109 14.856 25.744 1.00 64.55 647 VAL B CA 1
ATOM 3092 C C . VAL B 2 381 ? 73.809 14.368 24.488 1.00 66.72 647 VAL B C 1
ATOM 3093 O O . VAL B 2 381 ? 74.936 13.872 24.552 1.00 65.68 647 VAL B O 1
ATOM 3097 N N . PHE B 2 382 ? 73.151 14.530 23.344 1.00 69.58 648 PHE B N 1
ATOM 3098 C CA . PHE B 2 382 ? 73.711 14.067 22.088 1.00 72.53 648 PHE B CA 1
ATOM 3099 C C . PHE B 2 382 ? 73.780 15.137 21.030 1.00 77.99 648 PHE B C 1
ATOM 3100 O O . PHE B 2 382 ? 73.060 16.130 21.091 1.00 79.37 648 PHE B O 1
ATOM 3108 N N . LYS B 2 383 ? 74.646 14.907 20.047 1.00 85.63 649 LYS B N 1
ATOM 3109 C CA . LYS B 2 383 ? 74.832 15.835 18.940 1.00 91.23 649 LYS B CA 1
ATOM 3110 C C . LYS B 2 383 ? 73.950 15.438 17.769 1.00 94.80 649 LYS B C 1
ATOM 3111 O O . LYS B 2 383 ? 73.723 14.253 17.525 1.00 96.80 649 LYS B O 1
ATOM 3117 N N . ASN B 2 384 ? 73.456 16.440 17.051 1.00 97.93 650 ASN B N 1
ATOM 3118 C CA . ASN B 2 384 ? 72.601 16.220 15.893 1.00 98.69 650 ASN B CA 1
ATOM 3119 C C . ASN B 2 384 ? 73.421 15.652 14.738 1.00 99.84 650 ASN B C 1
ATOM 3120 O O . ASN B 2 384 ? 73.013 14.605 14.190 1.00 101.66 650 ASN B O 1
#

Solvent-accessible surface area: 16497 Å² total; per-residue (Å²): 124,60,1,20,1,43,1,66,129,92,101,92,19,6,58,40,128,54,35,64,34,0,32,19,0,5,44,18,0,19,62,16,0,38,153,58,29,64,109,49,2,78,101,46,20,8,41,0,41,1,4,0,48,31,101,0,0,74,37,0,103,46,0,0,26,44,92,90,96,11,79,28,65,52,88,115,0,17,0,0,0,0,0,0,28,3,69,34,1,68,0,16,0,0,10,3,27,3,75,118,101,82,122,111,56,49,24,132,0,39,0,11,51,18,105,22,23,3,0,15,0,0,0,0,0,0,0,0,0,0,0,1,22,71,40,45,10,82,11,0,21,40,88,4,58,0,89,97,48,64,46,38,96,62,141,75,47,1,103,1,157,54,161,26,78,87,29,109,20,27,0,7,83,0,0,12,38,15,1,19,1,0,0,0,23,0,0,60,98,1,26,41,126,102,0,55,85,6,0,68,33,1,24,0,35,0,49,45,16,87,48,57,2,0,26,19,4,107,29,110,83,89,86,90,118,34,0,0,0,1,26,41,0,0,1,0,0,1,0,1,6,44,17,0,29,42,44,108,18,12,10,2,68,54,0,35,48,95,108,67,67,100,92,110,32,95,34,136,31,89,136,16,2,112,94,26,1,3,17,0,0,0,12,0,0,47,18,0,4,51,138,6,57,0,144,61,0,94,24,89,112,9,30,8,0,0,0,19,2,38,4,109,19,89,78,99,19,84,130,98,84,34,199,54,125,119,102,22,0,0,0,20,1,2,0,0,0,3,73,99,60,0,0,0,0,10,0,0,22,98,77,75,60,60,34,0,45,49,82,0,32,38,0,2,10,52,0,0,73,23,0,0,46,74,21,5,96,54,69,83,53,88,74,30,118,70,19,111,28,14,100,98,86,56,117,42,0,50,55,144

Secondary structure (DSSP, 8-state):
--EEEE-TTS-EEEE-/---GGGHHHHHHHHHHHHHHH---TTSS-EEEEE---HHHHHHHHHHHHSSSS---SSS--EEEEEEEETTTTEEEEEE--SS-----SS---TTT---S--GGGGHIIIIIHHHHHTTS--BTT-EEEESS-B-TTS--B---TTS---EEEEHHHHHHTT-SHHHHHHHHHH-HHHHHHHHHHTT-B-SS--GGGGS----S--SSSBS--HHHHHHHHHHHHTTSEEPPPB-EEEEEETTS-EEE-----EE-S-HHHHHHHHHHHHHHHTTSS-GGG--TT---B--EEE----STTHHHH---SS--BS-EEEEEE-SSEEEEEEEE-SSTTS-B-GGGTTHHHHHHHHHHHHHHSSS--------BTEEEETBEEEE-